Protein 3JU4 (pdb70)

Sequence (670 aa):
VPRGSAKKGDGVTDDTAALTSSALNDTTPVGQKINGNNGKTYKKVTSSLPDISRFINTRFVYERIPGQPLYYASEEEFVQGELFKITDTPYYNAWPQDKAFVYENVIYAPYMGSDRHHHGVSRLHVSWVKSGDDGQTWSTPEWLTDLHPDYPTVNYHCMSMGVCRNRLFAMIETRTLAKNALTNCALWDRPMSSRRSSLHHLTGGITKAANQRYATTIHVPDHGLFVGDFVVNFSSNSAVTGVSSGDMTTVATVIDKDNFTVLTPNQQTSDLNNAGKNWHMGTSFHKSPWRKTDLGLIPSSVTEVHSFATIDNNGFAMGYHQGDVAPREVGLFYFPDAFNSPSSNYVRRRQIIPSSSEYEPDASEPCIKYYDGVLYLITRGTRGDRLGSSLHRSRDIGQTWEESLLRFPHNVHHTTLPFAKVGDDLIIMMFGSERAENEWEAGAPDDDRYKASYPRTFYARLLNVNNWNADDDIIEWVNITTDQIYQGGIVNSGVGVGSVVVKDNNYIYYMFGGEDHFNPWTYGDNSAKDPFKKKSSDGHPSSDLYCYKMMKIGPDNRVSRDFRRYGAVPNRAVPVFFDDTNNGVRTVPAPMMEFTGDLGLGHVTIIRASTSSNIRSEVLMEGEYGFIGKSIPTDNPAGQRIIFCGGEGTSSTTGAQITLYGANNTDSSRRIVYNGDEHLFQSADVKPYNDNVTALGGPSNRFTTAYLGSSNPIVT

Secondary structure (DSSP, 8-state):
---PPP--EEEEE-HHHHHHHHHHS-TTS-EE-TT-EEE-SS---GGGEES-EEEE-SSTT--EEEEPBTSSSEEEEE----SSEEE--TT--EEETTEEEEEEEEESSSSSTT-EEEEEEESSTTSS-PPPEE-SPPPTTTTTEEEE-B-EEEETTEEEEEEEEEETTT--EEEEEEEEEEPP-EEEEES-EEE-TTS-EEEEE-TT----TT-EEEEES--STT--EEEE--EEEETTEEEEE-S---SS-EE-TT-EEEEEE-STTSPPEEEE--S-TT-SEEEEEEE-SSS-EEEEEEE-SSSSPEEEEEEETTTTT-TT--EEEEPPGGG-TTEEEEEEEEETTEEEEEEEES-TTS---EEEEESSTTSS-EEEEPTT---SS---EEEETTEEEEEEE-SSTT-SSTTPPP--SS-B--EEEEEEEETTT---TT---EEEEE-BB--SSS---SEEEEEEEETTEEEEEEEEB-S----TTTTTTT--TTSTT----EEEEEEEE-S---S--------SPP-SSS--EE-TTS-EE--S-----S----SS------BTTTTB------SS------PPPSS-GGG-EEEEESSSSSSGGGS-EEEEEPTTSSSTT-EEEE-S-----SS----SSSSSS-SSBTTB--S----SS-----

Nearest PDB structures (foldseek):
  3gvl-assembly1_A  TM=1.001E+00  e=0.000E+00  Escherichia phage K1F
  3gvj-assembly1_A  TM=1.001E+00  e=0.000E+00  Escherichia phage K1F
  3gvk-assembly1_C  TM=9.973E-01  e=0.000E+00  Escherichia phage K1F
  3gw6-assembly2_E  TM=9.963E-01  e=1.094E-12  Escherichia phage K1F
  3gw6-assembly2_D  TM=1.005E+00  e=1.606E-12  Escherichia phage K1F

B-factor: mean 13.83, std 12.02, range [2.4, 157.91]

CATH classification: 3.30.750.60 (+3 more: 2.120.10.10, 2.40.30.20, 4.10.1090.10)

Solvent-accessible surface area: 36014 Å² total; per-residue (Å²): 188,120,180,57,84,40,128,10,75,26,121,32,77,2,38,75,22,11,65,57,36,19,117,119,46,101,122,63,98,122,30,75,4,104,37,101,21,17,50,2,81,67,62,32,72,50,85,31,4,34,45,0,33,0,10,39,70,67,56,115,48,18,55,10,29,7,22,5,133,120,55,24,118,35,97,60,39,97,11,7,121,29,54,38,5,1,0,11,0,3,6,0,11,16,48,23,84,111,41,0,24,0,0,4,2,4,0,0,78,97,10,0,13,78,1,14,0,3,8,0,68,0,70,39,42,1,28,43,41,42,69,52,45,136,14,6,108,70,29,113,89,62,95,95,15,0,25,6,0,2,0,3,3,25,1,35,24,1,0,0,0,0,3,0,11,9,29,49,95,177,35,47,20,54,37,0,10,0,16,0,36,1,6,57,46,80,23,134,46,89,7,27,0,52,4,58,28,94,56,108,97,0,51,0,84,4,77,41,6,2,3,43,96,34,3,27,0,48,5,49,100,6,62,5,71,13,1,73,31,100,24,76,3,34,60,57,100,70,94,34,34,0,14,0,96,3,99,50,83,45,123,72,107,42,91,0,70,66,102,111,1,78,4,15,13,15,9,112,144,2,82,43,57,118,21,105,25,28,101,4,94,57,13,19,16,0,0,0,10,1,61,17,69,57,60,0,0,0,0,0,0,11,11,23,109,104,97,112,65,30,0,0,0,0,25,0,50,44,0,15,128,44,18,72,89,61,57,76,46,74,5,46,88,122,27,11,76,33,2,7,13,0,0,0,39,62,65,131,29,7,0,6,0,0,1,44,0,36,94,11,80,114,110,2,0,0,0,0,56,4,191,44,31,2,112,90,43,86,27,30,55,3,35,88,23,2,4,30,0,0,1,1,3,4,44,37,56,79,28,0,0,0,0,0,0,2,22,0,56,52,2,9,1,22,58,13,105,84,50,50,132,105,52,6,113,0,13,0,0,24,1,104,7,49,10,108,112,21,87,2,105,130,29,70,11,9,14,24,20,77,9,39,0,19,10,14,19,64,54,7,0,0,0,1,0,1,6,13,52,30,103,27,35,0,1,0,0,0,0,1,11,33,93,116,31,4,102,16,145,56,133,6,82,67,24,35,1,130,122,86,72,2,6,10,0,5,0,30,1,12,25,2,49,30,22,103,44,141,190,140,82,106,101,102,239,122,81,64,119,104,40,212,65,76,25,48,107,128,56,150,134,48,92,167,52,60,95,35,134,74,156,133,133,54,158,107,77,126,68,176,74,76,88,178,63,72,37,67,123,95,139,113,59,60,104,142,104,158,70,172,166,40,162,118,40,88,81,112,31,133,142,91,55,44,16,13,104,41,61,83,46,75,28,174,24,113,56,51,128,52,19,66,18,77,12,78,49,16,68,68,13,113,55,68,183,120,80,59,123,62,23,155,131,101,142,147,162,116,76,107,100,158,76,216,84,132,146,110,100,87,157,32,28,136,108,112,203,141,144,79,71,205,106,92,81,133,91,162,135,180

InterPro domains:
  IPR001724 Glycosyl hydrolase 58 [PR00849] (314-338)
  IPR001724 Glycosyl hydrolase 58 [PR00849] (379-407)
  IPR001724 Glycosyl hydrolase 58 [PR00849] (498-521)
  IPR001724 Glycosyl hydrolase 58 [PR00849] (568-594)
  IPR001724 Glycosyl hydrolase 58 [PR00849] (646-672)
  IPR001724 Glycosyl hydrolase 58 [PR00849] (702-726)
  IPR001724 Glycosyl hydrolase 58 [PR00849] (803-829)
  IPR001724 Glycosyl hydrolase 58 [PR00849] (835-862)
  IPR005604 Bacteriophage T7 tail fibre protein-like, N-terminal domain [PF03906] (10-113)
  IPR023366 ATP synthase subunit alpha, N-terminal domain-like superfamily [G3DSA:2.40.30.20] (424-510)
  IPR024427 Endosialidase, beta-barrel domain [PF12195] (424-506)
  IPR024428 Endosialidase, beta-propeller domain [PF12217] (313-754)
  IPR024429 Endosialidase, N-terminal extension domain [PF12218] (246-312)
  IPR024430 Endosialidase, C-terminal domain [PF12219] (757-910)
  IPR030392 Intramolecular chaperone auto-processing domain [PF13884] (916-971)
  IPR030392 Intramolecular chaperone auto-processing domain [PS51688] (911-1064)
  IPR036278 Sialidase superfamily [SSF50939] (245-760)
  IPR040775 Tail spike TSP1/Gp66, N-terminal domain [PF18668] (156-211)
  IPR044914 Endosialidase, C-terminal domain superfamily [G3DSA:4.10.1090.10] (757-910)

Foldseek 3Di:
DDDDAFDLAQPPARAVNVVVCCVVDDQQAAAEPPLGEGEHADDDPLASYALYKYWYCPPPPDTAIAHRHNVFFWDKFFADAALFQWFFLFAAWDDDPQKTKRWTWGALDPAPHRIFGWIWIDNQQPPYIDDIDGPDDADPPPPQKGWDWAEWDDALQKIWTFIFIAGRVPRFTWWTKIKMFGAKDKDKDAWAWKDAAPFFKIKGFAASRLDAFFFWKAWFQQQDPQRHGIFTFHADPDRGMTMTGGPDGHHHMDIRHGGIIMMIGHRVNGDMDMGTQGRPPQFGHWGEWEHDHNAWTKIWTWHDPDPPIWTFIWTDRGCSVCVNDTDTATDDPVQGPQWTHWYWYDDPQKIKIWIAGAALADFGIKIWIDNPRRNDIDIDTAPFHAHPWYWAWDDDPQKTKTKTKDQFDQPGGRPTDQDAQAKGKTFIWIWIDGVVVPYNHPIHTYGDGIAMAQRLDRGGSFHNWYWDDDDQKIKTKGKGFDNDHQQCVHDPVVSPSPPDSRGGIGIMMMIGGRDDDPDDDPDDDDDDDPQDPFHWDLDPVRDTDGPDDDDDDDDDDDDDDDQAQDDDVSPDGDDDDDDPDDDDAWDQDPPCSQQTKDWDFPADDPDCVGGWIWIAHDCSHPVGRDIDGGDPDDDDPDDDDDDPDPPDDDDADPVGDDPDDDDPDDDDDD

Structure (mmCIF, N/CA/C/O backbone):
data_3JU4
#
_entry.id   3JU4
#
_cell.length_a   119.040
_cell.length_b   119.040
_cell.length_c   175.690
_cell.angle_alpha   90.00
_cell.angle_beta   90.00
_cell.angle_gamma   120.00
#
_symmetry.space_group_name_H-M   'H 3'
#
loop_
_entity.id
_entity.type
_entity.pdbx_description
1 polymer Endo-N-acetylneuraminidase
2 non-polymer 'N-acetyl-beta-neuraminic acid'
3 non-polymer 'CHLORIDE ION'
4 non-polymer 'SODIUM ION'
5 water water
#
loop_
_atom_site.group_PDB
_atom_site.id
_atom_site.type_symbol
_atom_site.label_atom_id
_atom_site.label_alt_id
_atom_site.label_comp_id
_atom_site.label_asym_id
_atom_site.label_entity_id
_atom_site.label_seq_id
_atom_site.pdbx_PDB_ins_code
_atom_site.Cartn_x
_atom_site.Cartn_y
_atom_site.Cartn_z
_atom_site.occupancy
_atom_site.B_iso_or_equiv
_atom_site.auth_seq_id
_atom_site.auth_comp_id
_atom_site.auth_asym_id
_atom_site.auth_atom_id
_atom_site.pdbx_PDB_model_num
ATOM 1 N N . VAL A 1 1 ? 52.790 58.097 51.220 1.00 32.04 241 VAL A N 1
ATOM 2 C CA . VAL A 1 1 ? 51.540 57.932 50.404 1.00 24.16 241 VAL A CA 1
ATOM 3 C C . VAL A 1 1 ? 51.553 56.577 49.725 1.00 20.82 241 VAL A C 1
ATOM 4 O O . VAL A 1 1 ? 52.457 56.356 48.929 1.00 24.62 241 VAL A O 1
ATOM 8 N N . PRO A 1 2 ? 50.600 55.703 49.999 1.00 17.64 242 PRO A N 1
ATOM 9 C CA . PRO A 1 2 ? 50.633 54.357 49.405 1.00 18.78 242 PRO A CA 1
ATOM 10 C C . PRO A 1 2 ? 50.394 54.436 47.892 1.00 18.98 242 PRO A C 1
ATOM 11 O O . PRO A 1 2 ? 49.636 55.305 47.478 1.00 16.69 242 PRO A O 1
ATOM 15 N N . ARG A 1 3 ? 50.979 53.510 47.113 1.00 22.11 243 ARG A N 1
ATOM 16 C CA . ARG A 1 3 ? 50.631 53.471 45.697 1.00 28.41 243 ARG A CA 1
ATOM 17 C C . ARG A 1 3 ? 49.829 52.238 45.377 1.00 21.47 243 ARG A C 1
ATOM 18 O O . ARG A 1 3 ? 50.014 51.256 46.107 1.00 22.93 243 ARG A O 1
ATOM 26 N N . GLY A 1 4 ? 48.955 52.247 44.381 1.00 22.53 244 GLY A N 1
ATOM 27 C CA . GLY A 1 4 ? 48.226 51.002 44.098 1.00 23.73 244 GLY A CA 1
ATOM 28 C C . GLY A 1 4 ? 48.921 50.240 42.974 1.00 21.08 244 GLY A C 1
ATOM 29 O O . GLY A 1 4 ? 49.467 50.742 42.045 1.00 26.54 244 GLY A O 1
ATOM 30 N N . SER A 1 5 ? 48.814 48.929 43.062 1.00 20.56 245 SER A N 1
ATOM 31 C CA . SER A 1 5 ? 49.280 48.162 41.957 1.00 18.60 245 SER A CA 1
ATOM 32 C C . SER A 1 5 ? 48.199 47.947 40.961 1.00 14.68 245 SER A C 1
ATOM 33 O O . SER A 1 5 ? 47.025 48.251 41.194 1.00 14.61 245 SER A O 1
ATOM 36 N N . ALA A 1 6 ? 48.554 47.402 39.802 1.00 12.43 246 ALA A N 1
ATOM 37 C CA . ALA A 1 6 ? 47.561 47.124 38.772 1.00 11.17 246 ALA A CA 1
ATOM 38 C C . ALA A 1 6 ? 46.682 45.998 39.255 1.00 11.27 246 ALA A C 1
ATOM 39 O O . ALA A 1 6 ? 47.171 44.980 39.751 1.00 16.69 246 ALA A O 1
ATOM 41 N N A LYS A 1 7 ? 45.369 46.146 39.095 0.57 9.97 247 LYS A N 1
ATOM 42 N N B LYS A 1 7 ? 45.369 46.197 39.100 0.43 9.75 247 LYS A N 1
ATOM 43 C CA A LYS A 1 7 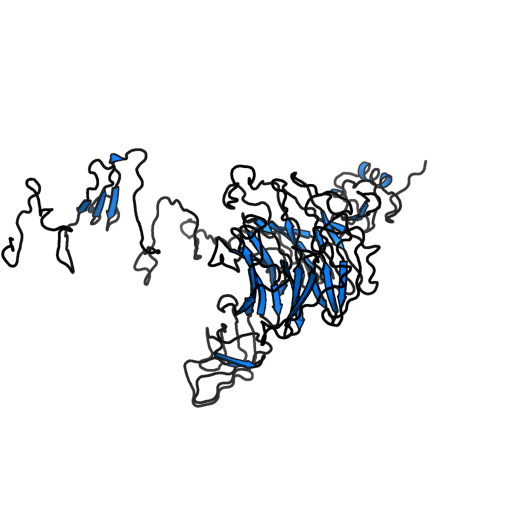? 44.443 45.141 39.562 0.57 10.68 247 LYS A CA 1
ATOM 44 C CA B LYS A 1 7 ? 44.383 45.237 39.560 0.43 9.87 247 LYS A CA 1
ATOM 45 C C A LYS A 1 7 ? 44.066 44.110 38.497 0.57 10.73 247 LYS A C 1
ATOM 46 C C B LYS A 1 7 ? 44.052 44.172 38.514 0.43 8.66 247 LYS A C 1
ATOM 47 O O A LYS A 1 7 ? 43.790 42.950 38.838 0.57 13.99 247 LYS A O 1
ATOM 48 O O B LYS A 1 7 ? 43.779 42.997 38.803 0.43 10.32 247 LYS A O 1
ATOM 59 N N . GLY A 1 8 ? 43.994 44.508 37.232 1.00 8.12 248 GLY A N 1
ATOM 60 C CA . GLY A 1 8 ? 43.634 43.572 36.187 1.00 7.56 248 GLY A CA 1
ATOM 61 C C . GLY A 1 8 ? 42.272 42.973 36.382 1.00 7.54 248 GLY A C 1
ATOM 62 O O . GLY A 1 8 ? 42.096 41.759 36.181 1.00 8.62 248 GLY A O 1
ATOM 63 N N . ASP A 1 9 ? 41.300 43.802 36.724 1.00 7.93 249 ASP A N 1
ATOM 64 C CA . ASP A 1 9 ? 39.934 43.343 36.982 1.00 9.68 249 ASP A CA 1
ATOM 65 C C . ASP A 1 9 ? 38.967 43.899 35.954 1.00 9.34 249 ASP A C 1
ATOM 66 O O . ASP A 1 9 ? 37.729 43.715 36.079 1.00 12.86 249 ASP A O 1
ATOM 71 N N . GLY A 1 10 ? 39.436 44.618 34.939 1.00 8.74 250 GLY A N 1
ATOM 72 C CA . GLY A 1 10 ? 38.596 45.175 33.904 1.00 10.14 250 GLY A CA 1
ATOM 73 C C . GLY A 1 10 ? 37.787 46.359 34.340 1.00 8.59 250 GLY A C 1
ATOM 74 O O . GLY A 1 10 ? 37.010 46.862 33.467 1.00 11.70 250 GLY A O 1
ATOM 75 N N . VAL A 1 11 ? 37.969 46.883 35.530 1.00 9.17 251 VAL A N 1
ATOM 76 C CA . VAL A 1 11 ? 37.122 47.949 36.044 1.00 10.07 251 VAL A CA 1
ATOM 77 C C . VAL A 1 11 ? 37.960 49.046 36.663 1.00 9.41 251 VAL A C 1
ATOM 78 O O . VAL A 1 11 ? 37.798 50.235 36.364 1.00 10.96 251 VAL A O 1
ATOM 82 N N . THR A 1 12 ? 38.849 48.708 37.607 1.00 7.72 252 THR A N 1
ATOM 83 C CA . THR A 1 12 ? 39.776 49.666 38.154 1.00 7.64 252 THR A CA 1
ATOM 84 C C . THR A 1 12 ? 40.564 50.291 37.000 1.00 7.20 252 THR A C 1
ATOM 85 O O . THR A 1 12 ? 41.031 49.573 36.104 1.00 7.49 252 THR A O 1
ATOM 89 N N . ASP A 1 13 ? 40.756 51.588 37.068 1.00 7.20 253 ASP A N 1
ATOM 90 C CA . ASP A 1 13 ? 41.589 52.276 36.084 1.00 6.81 253 ASP A CA 1
ATOM 91 C C . ASP A 1 13 ? 43.047 51.985 36.403 1.00 6.66 253 ASP A C 1
ATOM 92 O O . ASP A 1 13 ? 43.623 52.600 37.317 1.00 8.16 253 ASP A O 1
ATOM 97 N N . ASP A 1 14 ? 43.653 51.069 35.629 1.00 6.08 254 ASP A N 1
ATOM 98 C CA . ASP A 1 14 ? 45.028 50.642 35.849 1.00 6.46 254 ASP A CA 1
ATOM 99 C C . ASP A 1 14 ? 46.037 51.518 35.099 1.00 6.26 254 ASP A C 1
ATOM 100 O O . ASP A 1 14 ? 47.238 51.185 35.091 1.00 7.46 254 ASP A O 1
ATOM 105 N N . THR A 1 15 ? 45.627 52.626 34.526 1.00 6.75 255 THR A N 1
ATOM 106 C CA . THR A 1 15 ? 46.540 53.438 33.718 1.00 6.86 255 THR A CA 1
ATOM 107 C C . THR A 1 15 ? 47.759 53.850 34.516 1.00 6.95 255 THR A C 1
ATOM 108 O O . THR A 1 15 ? 48.880 53.741 34.003 1.00 7.84 255 THR A O 1
ATOM 112 N N . ALA A 1 16 ? 47.566 54.398 35.720 1.00 7.36 256 ALA A N 1
ATOM 113 C CA . ALA A 1 16 ? 48.705 54.931 36.462 1.00 8.09 256 ALA A CA 1
ATOM 114 C C . ALA A 1 16 ? 49.657 53.812 36.827 1.00 8.09 256 ALA A C 1
ATOM 115 O O . ALA A 1 16 ? 50.902 53.998 36.737 1.00 9.68 256 ALA A O 1
ATOM 117 N N . ALA A 1 17 ? 49.155 52.684 37.280 1.00 8.32 257 ALA A N 1
ATOM 118 C CA . ALA A 1 17 ? 50.051 51.599 37.691 1.00 8.17 257 ALA A CA 1
ATOM 119 C C . ALA A 1 17 ? 50.805 51.038 36.513 1.00 8.05 257 ALA A C 1
ATOM 120 O O . ALA A 1 17 ? 51.983 50.667 36.641 1.00 9.86 257 ALA A O 1
ATOM 122 N N . LEU A 1 18 ? 50.169 50.918 35.354 1.00 7.44 258 LEU A N 1
ATOM 123 C CA . LEU A 1 18 ? 50.888 50.429 34.163 1.00 8.17 258 LEU A CA 1
ATOM 124 C C . LEU A 1 18 ? 51.911 51.425 33.706 1.00 8.40 258 LEU A C 1
ATOM 125 O O . LEU A 1 18 ? 53.003 51.029 33.258 1.00 9.64 258 LEU A O 1
ATOM 130 N N . THR A 1 19 ? 51.614 52.730 33.710 1.00 8.37 259 THR A N 1
ATOM 131 C CA . THR A 1 19 ? 52.600 53.720 33.350 1.00 9.85 259 THR A CA 1
ATOM 132 C C . THR A 1 19 ? 53.811 53.629 34.266 1.00 9.22 259 THR A C 1
ATOM 133 O O . THR A 1 19 ? 54.953 53.677 33.813 1.00 10.65 259 THR A O 1
ATOM 137 N N A SER A 1 20 ? 53.596 53.500 35.570 0.50 9.58 260 SER A N 1
ATOM 138 N N B SER A 1 20 ? 53.542 53.497 35.569 0.50 11.24 260 SER A N 1
ATOM 139 C CA A SER A 1 20 ? 54.738 53.404 36.473 0.50 11.08 260 SER A CA 1
ATOM 140 C CA B SER A 1 20 ? 54.616 53.346 36.540 0.50 11.81 260 SER A CA 1
ATOM 141 C C A SER A 1 20 ? 55.499 52.124 36.235 0.50 10.38 260 SER A C 1
ATOM 142 C C B SER A 1 20 ? 55.483 52.144 36.207 0.50 11.73 260 SER A C 1
ATOM 143 O O A SER A 1 20 ? 56.748 52.080 36.294 0.50 14.82 260 SER A O 1
ATOM 144 O O B SER A 1 20 ? 56.723 52.270 36.196 0.50 10.85 260 SER A O 1
ATOM 149 N N . ALA A 1 21 ? 54.836 50.987 35.973 1.00 11.05 261 ALA A N 1
ATOM 150 C CA . ALA A 1 21 ? 55.588 49.772 35.667 1.00 11.21 261 ALA A CA 1
ATOM 151 C C . ALA A 1 21 ? 56.422 49.959 34.399 1.00 9.95 261 ALA A C 1
ATOM 152 O O . ALA A 1 21 ? 57.593 49.563 34.352 1.00 11.99 261 ALA A O 1
ATOM 154 N N . LEU A 1 22 ? 55.847 50.532 33.349 1.00 9.43 262 LEU A N 1
ATOM 155 C CA . LEU A 1 22 ? 56.619 50.779 32.131 1.00 9.47 262 LEU A CA 1
ATOM 156 C C . LEU A 1 22 ? 57.808 51.660 32.405 1.00 9.40 262 LEU A C 1
ATOM 157 O O . LEU A 1 22 ? 58.896 51.436 31.886 1.00 11.75 262 LEU A O 1
ATOM 162 N N . ASN A 1 23 ? 57.624 52.721 33.153 1.00 10.54 263 ASN A N 1
ATOM 163 C CA . ASN A 1 23 ? 58.736 53.653 33.425 1.00 12.33 263 ASN A CA 1
ATOM 164 C C . ASN A 1 23 ? 59.830 52.999 34.218 1.00 13.35 263 ASN A C 1
ATOM 165 O O . ASN A 1 23 ? 61.002 53.384 34.108 1.00 17.78 263 ASN A O 1
ATOM 170 N N . ASP A 1 24 ? 59.472 52.035 35.071 1.00 12.77 264 ASP A N 1
ATOM 171 C CA . ASP A 1 24 ? 60.442 51.465 36.002 1.00 15.95 264 ASP A CA 1
ATOM 172 C C . ASP A 1 24 ? 61.048 50.169 35.485 1.00 14.43 264 ASP A C 1
ATOM 173 O O . ASP A 1 24 ? 61.839 49.567 36.220 1.00 21.41 264 ASP A O 1
ATOM 178 N N . THR A 1 25 ? 60.676 49.702 34.306 1.00 11.34 265 THR A N 1
ATOM 179 C CA A THR A 1 25 ? 61.166 48.402 33.863 0.24 11.04 265 THR A CA 1
ATOM 180 C CA B THR A 1 25 ? 61.075 48.392 33.783 0.76 10.60 265 THR A CA 1
ATOM 181 C C . THR A 1 25 ? 61.944 48.574 32.539 1.00 9.90 265 THR A C 1
ATOM 182 O O . THR A 1 25 ? 61.587 49.418 31.727 1.00 10.23 265 THR A O 1
ATOM 189 N N . PRO A 1 26 ? 63.006 47.839 32.297 1.00 11.10 266 PRO A N 1
ATOM 190 C CA . PRO A 1 26 ? 63.751 47.963 31.042 1.00 11.89 266 PRO A CA 1
ATOM 191 C C . PRO A 1 26 ? 62.863 47.710 29.854 1.00 10.12 266 PRO A C 1
ATOM 192 O O . PRO A 1 26 ? 62.000 46.843 29.882 1.00 9.43 266 PRO A O 1
ATOM 196 N N . VAL A 1 27 ? 63.140 48.418 28.715 1.00 11.96 267 VAL A N 1
ATOM 197 C CA . VAL A 1 27 ? 62.258 48.310 27.538 1.00 12.77 267 VAL A CA 1
ATOM 198 C C . VAL A 1 27 ? 62.221 46.913 26.941 1.00 11.30 267 VAL A C 1
ATOM 199 O O . VAL A 1 27 ? 61.232 46.597 26.272 1.00 13.40 267 VAL A O 1
ATOM 203 N N . GLY A 1 28 ? 63.287 46.101 27.173 1.00 10.73 268 GLY A N 1
ATOM 204 C CA . GLY A 1 28 ? 63.307 44.782 26.561 1.00 10.89 268 GLY A CA 1
ATOM 205 C C . GLY A 1 28 ? 62.598 43.720 27.421 1.00 9.47 268 GLY A C 1
ATOM 206 O O . GLY A 1 28 ? 62.394 42.609 26.927 1.00 10.57 268 GLY A O 1
ATOM 207 N N . GLN A 1 29 ? 62.201 44.035 28.632 1.00 8.13 269 GLN A N 1
ATOM 208 C CA . GLN A 1 29 ? 61.470 43.086 29.471 1.00 8.44 269 GLN A CA 1
ATOM 209 C C . GLN A 1 29 ? 60.050 42.869 28.880 1.00 8.22 269 GLN A C 1
ATOM 210 O O . GLN A 1 29 ? 59.390 43.831 28.511 1.00 10.22 269 GLN A O 1
ATOM 216 N N . LYS A 1 30 ? 59.643 41.617 28.803 1.00 8.14 270 LYS A N 1
ATOM 217 C CA . LYS A 1 30 ? 58.268 41.270 28.418 1.00 9.09 270 LYS A CA 1
ATOM 218 C C . LYS A 1 30 ? 57.431 41.290 29.680 1.00 9.08 270 LYS A C 1
ATOM 219 O O . LYS A 1 30 ? 57.611 40.442 30.567 1.00 10.45 270 LYS A O 1
ATOM 225 N N . ILE A 1 31 ? 56.521 42.259 29.822 1.00 7.78 271 ILE A N 1
ATOM 226 C CA . ILE A 1 31 ? 55.717 42.376 31.036 1.00 7.71 271 ILE A CA 1
ATOM 227 C C . ILE A 1 31 ? 54.519 41.454 30.912 1.00 6.22 271 ILE A C 1
ATOM 228 O O . ILE A 1 31 ? 53.684 41.586 30.003 1.00 6.61 271 ILE A O 1
ATOM 233 N N . ASN A 1 32 ? 54.435 40.453 31.795 1.00 6.96 272 ASN A N 1
ATOM 234 C CA . ASN A 1 32 ? 53.398 39.417 31.702 1.00 6.80 272 ASN A CA 1
ATOM 235 C C . ASN A 1 32 ? 52.167 39.897 32.451 1.00 6.80 272 ASN A C 1
ATOM 236 O O . ASN A 1 32 ? 52.222 40.132 33.673 1.00 8.89 272 ASN A O 1
ATOM 241 N N . GLY A 1 33 ? 51.057 40.004 31.737 1.00 6.43 273 GLY A N 1
ATOM 242 C CA . GLY A 1 33 ? 49.798 40.400 32.355 1.00 6.82 273 GLY A CA 1
ATOM 243 C C . GLY A 1 33 ? 49.025 39.273 32.979 1.00 6.16 273 GLY A C 1
ATOM 244 O O . GLY A 1 33 ? 47.913 39.531 33.498 1.00 7.04 273 GLY A O 1
ATOM 245 N N . ASN A 1 34 ? 49.536 38.074 32.963 1.00 6.57 274 ASN A N 1
ATOM 246 C CA A ASN A 1 34 ? 48.923 36.944 33.652 0.75 7.45 274 ASN A CA 1
ATOM 247 C CA B ASN A 1 34 ? 48.928 36.941 33.649 0.25 7.93 274 ASN A CA 1
ATOM 248 C C . ASN A 1 34 ? 47.523 36.634 33.149 1.00 6.78 274 ASN A C 1
ATOM 249 O O . ASN A 1 34 ? 46.681 36.089 33.880 1.00 8.15 274 ASN A O 1
ATOM 258 N N . GLY A 1 35 ? 47.280 36.941 31.871 1.00 6.79 275 GLY A N 1
ATOM 259 C CA . GLY A 1 35 ? 46.002 36.633 31.257 1.00 7.26 275 GLY A CA 1
ATOM 260 C C . GLY A 1 35 ? 44.849 37.531 31.675 1.00 6.62 275 GLY A C 1
ATOM 261 O O . GLY A 1 35 ? 43.703 37.229 31.276 1.00 7.83 275 GLY A O 1
ATOM 262 N N . LYS A 1 36 ? 45.128 38.566 32.426 1.00 5.96 276 LYS A N 1
ATOM 263 C CA . LYS A 1 36 ? 44.104 39.453 32.939 1.00 5.92 276 LYS A CA 1
ATOM 264 C C . LYS A 1 36 ? 43.808 40.576 31.937 1.00 5.86 276 LYS A C 1
ATOM 265 O O . LYS A 1 36 ? 44.547 40.814 30.997 1.00 6.26 276 LYS A O 1
ATOM 271 N N . THR A 1 37 ? 42.667 41.242 32.202 1.00 5.58 277 THR A N 1
ATOM 272 C CA . THR A 1 37 ? 42.219 42.418 31.450 1.00 5.89 277 THR A CA 1
ATOM 273 C C . THR A 1 37 ? 42.371 43.668 32.303 1.00 5.40 277 THR A C 1
ATOM 274 O O . THR A 1 37 ? 41.913 43.705 33.461 1.00 6.73 277 THR A O 1
ATOM 278 N N . TYR A 1 38 ? 43.020 44.668 31.730 1.00 5.63 278 TYR A N 1
ATOM 279 C CA . TYR A 1 38 ? 43.375 45.902 32.407 1.00 5.30 278 TYR A CA 1
ATOM 280 C C . TYR A 1 38 ? 42.651 47.081 31.760 1.00 5.16 278 TYR A C 1
ATOM 281 O O . TYR A 1 38 ? 42.844 47.320 30.564 1.00 5.71 278 TYR A O 1
ATOM 290 N N A LYS A 1 39 ? 41.867 47.766 32.557 0.66 6.00 279 LYS A N 1
ATOM 291 N N B LYS A 1 39 ? 41.824 47.805 32.488 0.34 5.75 279 LYS A N 1
ATOM 292 C CA A LYS A 1 39 ? 41.187 48.972 32.042 0.66 5.61 279 LYS A CA 1
ATOM 293 C CA B LYS A 1 39 ? 41.215 49.050 32.041 0.34 5.52 279 LYS A CA 1
ATOM 294 C C A LYS A 1 39 ? 42.145 50.121 32.000 0.66 5.43 279 LYS A C 1
ATOM 295 C C B LYS A 1 39 ? 42.236 50.175 32.019 0.34 6.94 279 LYS A C 1
ATOM 296 O O A LYS A 1 39 ? 42.883 50.399 32.967 0.66 5.92 279 LYS A O 1
ATOM 297 O O B LYS A 1 39 ? 42.964 50.394 32.977 0.34 10.99 279 LYS A O 1
ATOM 308 N N . VAL A 1 40 ? 42.187 50.847 30.867 1.00 6.18 280 VAL A N 1
ATOM 309 C CA . VAL A 1 40 ? 43.082 51.970 30.655 1.00 6.45 280 VAL A CA 1
ATOM 310 C C . VAL A 1 40 ? 42.278 53.116 30.027 1.00 6.46 280 VAL A C 1
ATOM 311 O O . VAL A 1 40 ? 41.270 52.918 29.356 1.00 8.22 280 VAL A O 1
ATOM 315 N N . THR A 1 41 ? 42.810 54.335 30.155 1.00 6.63 281 THR A N 1
ATOM 316 C CA . THR A 1 41 ? 42.218 55.496 29.514 1.00 7.54 281 THR A CA 1
ATOM 317 C C . THR A 1 41 ? 42.717 55.796 28.118 1.00 8.65 281 THR A C 1
ATOM 318 O O . THR A 1 41 ? 42.106 56.588 27.389 1.00 10.54 281 THR A O 1
ATOM 322 N N . SER A 1 42 ? 43.854 55.205 27.770 1.00 10.10 282 SER A N 1
ATOM 323 C CA A SER A 1 42 ? 44.568 55.309 26.511 0.36 10.40 282 SER A CA 1
ATOM 324 C CA B SER A 1 42 ? 44.328 55.152 26.390 0.64 10.37 282 SER A CA 1
ATOM 325 C C . SER A 1 42 ? 45.282 53.970 26.348 1.00 9.16 282 SER A C 1
ATOM 326 O O . SER A 1 42 ? 45.759 53.463 27.350 1.00 9.44 282 SER A O 1
ATOM 331 N N . LEU A 1 43 ? 45.489 53.452 25.144 1.00 8.79 283 LEU A N 1
ATOM 332 C CA . LEU A 1 43 ? 46.332 52.237 25.056 1.00 8.30 283 LEU A CA 1
ATOM 333 C C . LEU A 1 43 ? 47.776 52.571 25.338 1.00 7.60 283 LEU A C 1
ATOM 334 O O . LEU A 1 43 ? 48.296 53.555 24.806 1.00 8.15 283 LEU A O 1
ATOM 339 N N . PRO A 1 44 ? 48.416 51.784 26.197 1.00 7.66 284 PRO A N 1
ATOM 340 C CA . PRO A 1 44 ? 49.837 52.002 26.502 1.00 8.50 284 PRO A CA 1
ATOM 341 C C . PRO A 1 44 ? 50.687 51.366 25.381 1.00 7.36 284 PRO A C 1
ATOM 342 O O . PRO A 1 44 ? 50.174 51.011 24.331 1.00 7.70 284 PRO A O 1
ATOM 346 N N . ASP A 1 45 ? 51.968 51.208 25.657 1.00 7.08 285 ASP A N 1
ATOM 347 C CA . ASP A 1 45 ? 52.902 50.602 24.691 1.00 6.18 285 ASP A CA 1
ATOM 348 C C . ASP A 1 45 ? 52.706 49.093 24.685 1.00 5.74 285 ASP A C 1
ATOM 349 O O . ASP A 1 45 ? 53.357 48.320 25.420 1.00 6.38 285 ASP A O 1
ATOM 354 N N . ILE A 1 46 ? 51.768 48.630 23.854 1.00 6.19 286 ILE A N 1
ATOM 355 C CA . ILE A 1 46 ? 51.290 47.239 23.880 1.00 6.25 286 ILE A CA 1
ATOM 356 C C . ILE A 1 46 ? 52.421 46.267 23.600 1.00 6.21 286 ILE A C 1
ATOM 357 O O . ILE A 1 46 ? 52.424 45.141 24.122 1.00 6.12 286 ILE A O 1
ATOM 362 N N . SER A 1 47 ? 53.390 46.694 22.783 1.00 7.06 287 SER A N 1
ATOM 363 C CA . SER A 1 47 ? 54.514 45.881 22.389 1.00 7.82 287 SER A CA 1
ATOM 364 C C . SER A 1 47 ? 55.362 45.355 23.550 1.00 6.94 287 SER A C 1
ATOM 365 O O . SER A 1 47 ? 56.114 44.392 23.376 1.00 8.41 287 SER A O 1
ATOM 368 N N . ARG A 1 48 ? 55.310 46.032 24.698 1.00 5.78 288 ARG A N 1
ATOM 369 C CA . ARG A 1 48 ? 56.103 45.633 25.865 1.00 6.01 288 ARG A CA 1
ATOM 370 C C . ARG A 1 48 ? 55.433 44.612 26.743 1.00 5.99 288 ARG A C 1
ATOM 371 O O . ARG A 1 48 ? 56.055 44.179 27.716 1.00 7.90 288 ARG A O 1
ATOM 379 N N . PHE A 1 49 ? 54.221 44.198 26.401 1.00 5.49 289 PHE A N 1
ATOM 380 C CA . PHE A 1 49 ? 53.465 43.235 27.192 1.00 5.44 289 PHE A CA 1
ATOM 381 C C . PHE A 1 49 ? 53.342 41.919 26.444 1.00 5.40 289 PHE A C 1
ATOM 382 O O . PHE A 1 49 ? 53.274 41.872 25.223 1.00 6.35 289 PHE A O 1
ATOM 390 N N . ILE A 1 50 ? 53.244 40.839 27.230 1.00 5.72 290 ILE A N 1
ATOM 391 C CA . ILE A 1 50 ? 52.798 39.546 26.746 1.00 5.55 290 ILE A CA 1
ATOM 392 C C . ILE A 1 50 ? 51.624 39.096 27.599 1.00 5.70 290 ILE A C 1
ATOM 393 O O . ILE A 1 50 ? 51.490 39.492 28.781 1.00 5.74 290 ILE A O 1
ATOM 398 N N . ASN A 1 51 ? 50.752 38.258 27.042 1.00 5.51 291 ASN A N 1
ATOM 399 C CA . ASN A 1 51 ? 49.722 37.624 27.837 1.00 5.60 291 ASN A CA 1
ATOM 400 C C . ASN A 1 51 ? 48.879 38.666 28.616 1.00 5.44 291 ASN A C 1
ATOM 401 O O . ASN A 1 51 ? 48.532 38.473 29.770 1.00 5.96 291 ASN A O 1
ATOM 406 N N . THR A 1 52 ? 48.514 39.751 27.918 1.00 5.17 292 THR A N 1
ATOM 407 C CA . THR A 1 52 ? 47.770 40.868 28.502 1.00 5.15 292 THR A CA 1
ATOM 408 C C . THR A 1 52 ? 46.647 41.249 27.574 1.00 5.00 292 THR A C 1
ATOM 409 O O . THR A 1 52 ? 46.832 41.318 26.348 1.00 5.71 292 THR A O 1
ATOM 413 N N . ARG A 1 53 ? 45.478 41.607 28.148 1.00 4.91 293 ARG A N 1
ATOM 414 C CA . ARG A 1 53 ? 44.408 42.217 27.387 1.00 4.96 293 ARG A CA 1
ATOM 415 C C . ARG A 1 53 ? 44.080 43.565 28.015 1.00 4.98 293 ARG A C 1
ATOM 416 O O . ARG A 1 53 ? 44.069 43.679 29.253 1.00 5.94 293 ARG A O 1
ATOM 424 N N . PHE A 1 54 ? 43.806 44.565 27.196 1.00 5.10 294 PHE A N 1
ATOM 425 C CA . PHE A 1 54 ? 43.379 45.873 27.637 1.00 5.24 294 PHE A CA 1
ATOM 426 C C . PHE A 1 54 ? 41.928 46.086 27.302 1.00 5.15 294 PHE A C 1
ATOM 427 O O . PHE A 1 54 ? 41.483 45.645 26.236 1.00 6.17 294 PHE A O 1
ATOM 435 N N . VAL A 1 55 ? 41.198 46.792 28.161 1.00 5.26 295 VAL A N 1
ATOM 436 C CA . VAL A 1 55 ? 39.851 47.296 27.804 1.00 5.37 295 VAL A CA 1
ATOM 437 C C . VAL A 1 55 ? 39.923 48.813 27.838 1.00 5.50 295 VAL A C 1
ATOM 438 O O . VAL A 1 55 ? 40.441 49.406 28.794 1.00 6.24 295 VAL A O 1
ATOM 442 N N . TYR A 1 56 ? 39.404 49.414 26.774 1.00 5.89 296 TYR A N 1
ATOM 443 C CA . TYR A 1 56 ? 39.538 50.815 26.533 1.00 7.44 296 TYR A CA 1
ATOM 444 C C . TYR A 1 56 ? 38.309 51.314 25.796 1.00 6.51 296 TYR A C 1
ATOM 445 O O . TYR A 1 56 ? 37.838 50.661 24.860 1.00 7.16 296 TYR A O 1
ATOM 454 N N . GLU A 1 57 ? 37.791 52.481 26.231 1.00 7.26 297 GLU A N 1
ATOM 455 C CA . GLU A 1 57 ? 36.656 53.131 25.559 1.00 7.78 297 GLU A CA 1
ATOM 456 C C . GLU A 1 57 ? 37.153 54.309 24.758 1.00 7.91 297 GLU A C 1
ATOM 457 O O . GLU A 1 57 ? 37.151 55.461 25.200 1.00 9.98 297 GLU A O 1
ATOM 463 N N . ARG A 1 58 ? 37.593 54.062 23.524 1.00 7.81 298 ARG A N 1
ATOM 464 C CA . ARG A 1 58 ? 37.972 55.119 22.625 1.00 7.53 298 ARG A CA 1
ATOM 465 C C . ARG A 1 58 ? 36.808 56.124 22.484 1.00 7.92 298 ARG A C 1
ATOM 466 O O . ARG A 1 58 ? 37.011 57.342 22.502 1.00 9.26 298 ARG A O 1
ATOM 474 N N . ILE A 1 59 ? 35.627 55.568 22.325 1.00 8.01 299 ILE A N 1
ATOM 475 C CA . ILE A 1 59 ? 34.349 56.296 22.391 1.00 8.56 299 ILE A CA 1
ATOM 476 C C . ILE A 1 59 ? 33.705 55.954 23.716 1.00 8.72 299 ILE A C 1
ATOM 477 O O . ILE A 1 59 ? 33.475 54.778 24.005 1.00 8.31 299 ILE A O 1
ATOM 482 N N . PRO A 1 60 ? 33.462 56.930 24.574 1.00 10.50 300 PRO A N 1
ATOM 483 C CA . PRO A 1 60 ? 32.826 56.620 25.878 1.00 10.92 300 PRO A CA 1
ATOM 484 C C . PRO A 1 60 ? 31.563 55.814 25.719 1.00 10.48 300 PRO A C 1
ATOM 485 O O . PRO A 1 60 ? 30.732 56.130 24.866 1.00 12.01 300 PRO A O 1
ATOM 489 N N . GLY A 1 61 ? 31.438 54.766 26.525 1.00 9.98 301 GLY A N 1
ATOM 490 C CA . GLY A 1 61 ? 30.300 53.936 26.456 1.00 10.64 301 GLY A CA 1
ATOM 491 C C . GLY A 1 61 ? 30.444 52.719 25.550 1.00 8.95 301 GLY A C 1
ATOM 492 O O . GLY A 1 61 ? 29.540 51.882 25.494 1.00 9.77 301 GLY A O 1
ATOM 493 N N . GLN A 1 62 ? 31.572 52.602 24.855 1.00 7.36 302 GLN A N 1
ATOM 494 C CA . GLN A 1 62 ? 31.790 51.545 23.862 1.00 6.95 302 GLN A CA 1
ATOM 495 C C . GLN A 1 62 ? 33.108 50.855 24.148 1.00 6.80 302 GLN A C 1
ATOM 496 O O . GLN A 1 62 ? 34.124 51.009 23.428 1.00 6.87 302 GLN A O 1
ATOM 502 N N . PRO A 1 63 ? 33.194 50.040 25.206 1.00 7.50 303 PRO A N 1
ATOM 503 C CA . PRO A 1 63 ? 34.457 49.315 25.506 1.00 7.40 303 PRO A CA 1
ATOM 504 C C . PRO A 1 63 ? 34.756 48.327 24.399 1.00 6.10 303 PRO A C 1
ATOM 505 O O . PRO A 1 63 ? 33.888 47.576 23.955 1.00 7.16 303 PRO A O 1
ATOM 509 N N . LEU A 1 64 ? 36.023 48.302 24.030 1.00 5.75 304 LEU A N 1
ATOM 510 C CA . LEU A 1 64 ? 36.560 47.293 23.131 1.00 5.33 304 LEU A CA 1
ATOM 511 C C . LEU A 1 64 ? 37.860 46.778 23.800 1.00 5.07 304 LEU A C 1
ATOM 512 O O . LEU A 1 64 ? 38.411 47.409 24.692 1.00 5.58 304 LEU A O 1
ATOM 517 N N . TYR A 1 65 ? 38.300 45.605 23.336 1.00 5.19 305 TYR A N 1
ATOM 518 C CA . TYR A 1 65 ? 39.382 44.907 23.999 1.00 4.81 305 TYR A CA 1
ATOM 519 C C . TYR A 1 65 ? 40.549 44.768 23.029 1.00 4.69 305 TYR A C 1
ATOM 520 O O . TYR A 1 65 ? 40.331 44.715 21.790 1.00 5.54 305 TYR A O 1
ATOM 529 N N . TYR A 1 66 ? 41.769 44.741 23.563 1.00 4.92 306 TYR A N 1
ATOM 530 C CA . TYR A 1 66 ? 42.986 44.839 22.748 1.00 4.83 306 TYR A CA 1
ATOM 531 C C . TYR A 1 66 ? 43.985 43.829 23.269 1.00 4.76 306 TYR A C 1
ATOM 532 O O . TYR A 1 66 ? 44.370 43.875 24.452 1.00 5.71 306 TYR A O 1
ATOM 541 N N . ALA A 1 67 ? 44.451 42.918 22.396 1.00 5.14 307 ALA A N 1
ATOM 542 C CA . ALA A 1 67 ? 45.355 41.835 22.804 1.00 5.34 307 ALA A CA 1
ATOM 543 C C . ALA A 1 67 ? 46.797 42.187 22.589 1.00 5.49 307 ALA A C 1
ATOM 544 O O . ALA A 1 67 ? 47.216 42.615 21.483 1.00 6.81 307 ALA A O 1
ATOM 546 N N . SER A 1 68 ? 47.631 41.992 23.627 1.00 5.19 308 SER A N 1
ATOM 547 C CA . SER A 1 68 ? 49.058 41.967 23.440 1.00 4.98 308 SER A CA 1
ATOM 548 C C . SER A 1 68 ? 49.433 40.668 22.728 1.00 5.14 308 SER A C 1
ATOM 549 O O . SER A 1 68 ? 48.647 39.734 22.614 1.00 5.89 308 SER A O 1
ATOM 552 N N . GLU A 1 69 ? 50.699 40.582 22.317 1.00 5.68 309 GLU A N 1
ATOM 553 C CA . GLU A 1 69 ? 51.236 39.314 21.851 1.00 6.42 309 GLU A CA 1
ATOM 554 C C . GLU A 1 69 ? 51.056 38.255 22.951 1.00 5.88 309 GLU A C 1
ATOM 555 O O . GLU A 1 69 ? 51.128 38.535 24.149 1.00 5.94 309 GLU A O 1
ATOM 561 N N A GLU A 1 70 ? 50.770 37.051 22.471 0.56 7.53 310 GLU A N 1
ATOM 562 N N B GLU A 1 70 ? 50.834 37.000 22.564 0.44 7.48 310 GLU A N 1
ATOM 563 C CA A GLU A 1 70 ? 50.580 35.808 23.159 0.56 7.08 310 GLU A CA 1
ATOM 564 C CA B GLU A 1 70 ? 50.840 35.892 23.496 0.44 7.11 310 GLU A CA 1
ATOM 565 C C A GLU A 1 70 ? 49.344 35.702 24.042 0.56 6.03 310 GLU A C 1
ATOM 566 C C B GLU A 1 70 ? 49.632 35.962 24.450 0.44 6.46 310 GLU A C 1
ATOM 567 O O A GLU A 1 70 ? 49.095 34.678 24.640 0.56 7.06 310 GLU A O 1
ATOM 568 O O B GLU A 1 70 ? 49.677 35.427 25.565 0.44 12.32 310 GLU A O 1
ATOM 579 N N . PHE A 1 71 ? 48.535 36.718 24.143 1.00 7.17 311 PHE A N 1
ATOM 580 C CA . PHE A 1 71 ? 47.288 36.623 24.886 1.00 6.47 311 PHE A CA 1
ATOM 581 C C . PHE A 1 71 ? 46.380 35.533 24.301 1.00 7.06 311 PHE A C 1
ATOM 582 O O . PHE A 1 71 ? 45.743 34.769 25.051 1.00 8.20 311 PHE A O 1
ATOM 590 N N . VAL A 1 72 ? 46.244 35.508 22.985 1.00 7.91 312 VAL A N 1
ATOM 591 C CA . VAL A 1 72 ? 45.707 34.428 22.188 1.00 10.80 312 VAL A CA 1
ATOM 592 C C . VAL A 1 72 ? 46.844 33.676 21.567 1.00 6.50 312 VAL A C 1
ATOM 593 O O . VAL A 1 72 ? 47.843 34.291 21.199 1.00 9.24 312 VAL A O 1
ATOM 597 N N . GLN A 1 73 ? 46.734 32.354 21.387 1.00 6.23 313 GLN A N 1
ATOM 598 C CA . GLN A 1 73 ? 47.640 31.607 20.550 1.00 5.56 313 GLN A CA 1
ATOM 599 C C . GLN A 1 73 ? 47.193 31.785 19.102 1.00 5.55 313 GLN A C 1
ATOM 600 O O . GLN A 1 73 ? 46.266 31.110 18.649 1.00 8.66 313 GLN A O 1
ATOM 606 N N . GLY A 1 74 ? 47.801 32.693 18.385 1.00 5.77 314 GLY A N 1
ATOM 607 C CA . GLY A 1 74 ? 47.382 32.986 17.027 1.00 5.97 314 GLY A CA 1
ATOM 608 C C . GLY A 1 74 ? 48.449 33.772 16.326 1.00 5.42 314 GLY A C 1
ATOM 609 O O . GLY A 1 74 ? 49.377 34.311 16.945 1.00 8.21 314 GLY A O 1
ATOM 610 N N . GLU A 1 75 ? 48.308 33.873 15.008 1.00 4.59 315 GLU A N 1
ATOM 611 C CA . GLU A 1 75 ? 49.302 34.528 14.166 1.00 5.46 315 GLU A CA 1
ATOM 612 C C . GLU A 1 75 ? 48.649 34.973 12.864 1.00 4.21 315 GLU A C 1
ATOM 613 O O . GLU A 1 75 ? 47.805 34.248 12.323 1.00 4.91 315 GLU A O 1
ATOM 619 N N . LEU A 1 76 ? 49.094 36.121 12.328 1.00 4.18 316 LEU A N 1
ATOM 620 C CA . LEU A 1 76 ? 48.661 36.586 11.015 1.00 3.75 316 LEU A CA 1
ATOM 621 C C . LEU A 1 76 ? 49.660 36.126 9.937 1.00 3.57 316 LEU A C 1
ATOM 622 O O . LEU A 1 76 ? 50.873 36.226 10.156 1.00 3.96 316 LEU A O 1
ATOM 627 N N . PHE A 1 77 ? 49.112 35.723 8.806 1.00 3.37 317 PHE A N 1
ATOM 628 C CA . PHE A 1 77 ? 49.877 35.391 7.606 1.00 3.23 317 PHE A CA 1
ATOM 629 C C . PHE A 1 77 ? 49.422 36.284 6.470 1.00 3.31 317 PHE A C 1
ATOM 630 O O . PHE A 1 77 ? 48.230 36.579 6.337 1.00 4.10 317 PHE A O 1
ATOM 638 N N . LYS A 1 78 ? 50.349 36.676 5.584 1.00 3.24 318 LYS A N 1
ATOM 639 C CA . LYS A 1 78 ? 50.000 37.224 4.280 1.00 3.32 318 LYS A CA 1
ATOM 640 C C . LYS A 1 78 ? 49.947 36.065 3.284 1.00 2.92 318 LYS A C 1
ATOM 641 O O . LYS A 1 78 ? 50.883 35.263 3.258 1.00 3.88 318 LYS A O 1
ATOM 647 N N . ILE A 1 79 ? 48.859 35.968 2.506 1.00 2.93 319 ILE A N 1
ATOM 648 C CA . ILE A 1 79 ? 48.626 34.772 1.694 1.00 3.16 319 ILE A CA 1
ATOM 649 C C . ILE A 1 79 ? 48.491 35.030 0.190 1.00 3.04 319 ILE A C 1
ATOM 650 O O . ILE A 1 79 ? 48.617 34.045 -0.574 1.00 3.55 319 ILE A O 1
ATOM 655 N N . THR A 1 80 ? 48.264 36.263 -0.242 1.00 3.06 320 THR A N 1
ATOM 656 C CA . THR A 1 80 ? 48.464 36.621 -1.653 1.00 3.15 320 THR A CA 1
ATOM 657 C C . THR A 1 80 ? 49.396 37.827 -1.731 1.00 3.19 320 THR A C 1
ATOM 658 O O . THR A 1 80 ? 49.499 38.621 -0.798 1.00 3.42 320 THR A O 1
ATOM 662 N N . ASP A 1 81 ? 50.024 37.964 -2.894 1.00 3.13 321 ASP A N 1
ATOM 663 C CA . ASP A 1 81 ? 50.880 39.132 -3.160 1.00 3.57 321 ASP A CA 1
ATOM 664 C C . ASP A 1 81 ? 50.931 39.324 -4.681 1.00 3.00 321 ASP A C 1
ATOM 665 O O . ASP A 1 81 ? 51.929 39.008 -5.329 1.00 3.67 321 ASP A O 1
ATOM 670 N N . THR A 1 82 ? 49.808 39.783 -5.248 1.00 3.52 322 THR A N 1
ATOM 671 C CA . THR A 1 82 ? 49.666 39.925 -6.678 1.00 3.77 322 THR A CA 1
ATOM 672 C C . THR A 1 82 ? 49.199 41.334 -7.021 1.00 3.57 322 THR A C 1
ATOM 673 O O . THR A 1 82 ? 48.588 42.000 -6.169 1.00 3.91 322 THR A O 1
ATOM 677 N N . PRO A 1 83 ? 49.435 41.808 -8.242 1.00 3.90 323 PRO A N 1
ATOM 678 C CA . PRO A 1 83 ? 49.096 43.206 -8.576 1.00 4.54 323 PRO A CA 1
ATOM 679 C C . PRO A 1 83 ? 47.605 43.505 -8.730 1.00 3.58 323 PRO A C 1
ATOM 680 O O . PRO A 1 83 ? 47.214 44.670 -8.793 1.00 3.82 323 PRO A O 1
ATOM 684 N N . TYR A 1 84 ? 46.771 42.455 -8.877 1.00 3.51 324 TYR A N 1
ATOM 685 C CA . TYR A 1 84 ? 45.343 42.681 -8.900 1.00 3.76 324 TYR A CA 1
ATOM 686 C C . TYR A 1 84 ? 44.861 43.244 -7.566 1.00 3.70 324 TYR A C 1
ATOM 687 O O . TYR A 1 84 ? 45.509 43.167 -6.522 1.00 3.93 324 TYR A O 1
ATOM 696 N N . TYR A 1 85 ? 43.649 43.827 -7.621 1.00 3.81 325 TYR A N 1
ATOM 697 C CA . TYR A 1 85 ? 42.854 44.179 -6.452 1.00 3.71 325 TYR A CA 1
ATOM 698 C C . TYR A 1 85 ? 42.309 42.868 -5.907 1.00 3.43 325 TYR A C 1
ATOM 699 O O . TYR A 1 85 ? 41.331 42.334 -6.464 1.00 4.27 325 TYR A O 1
ATOM 708 N N . ASN A 1 86 ? 42.968 42.314 -4.888 1.00 3.39 326 ASN A N 1
ATOM 709 C CA . ASN A 1 86 ? 42.611 41.002 -4.371 1.00 3.61 326 ASN A CA 1
ATOM 710 C C . ASN A 1 86 ? 41.864 41.198 -3.054 1.00 3.68 326 ASN A C 1
ATOM 711 O O . ASN A 1 86 ? 42.456 41.633 -2.070 1.00 3.97 326 ASN A O 1
ATOM 716 N N . ALA A 1 87 ? 40.577 40.874 -3.099 1.00 3.65 327 ALA A N 1
ATOM 717 C CA . ALA A 1 87 ? 39.712 41.151 -1.957 1.00 3.61 327 ALA A CA 1
ATOM 718 C C . ALA A 1 87 ? 38.541 40.185 -2.005 1.00 3.80 327 ALA A C 1
ATOM 719 O O . ALA A 1 87 ? 38.440 39.307 -2.880 1.00 4.06 327 ALA A O 1
ATOM 721 N N . TRP A 1 88 ? 37.633 40.375 -1.048 1.00 3.81 328 TRP A N 1
ATOM 722 C CA . TRP A 1 88 ? 36.383 39.644 -1.013 1.00 4.10 328 TRP A CA 1
ATOM 723 C C . TRP A 1 88 ? 36.543 38.121 -0.979 1.00 3.97 328 TRP A C 1
ATOM 724 O O . TRP A 1 88 ? 35.890 37.399 -1.752 1.00 5.09 328 TRP A O 1
ATOM 735 N N . PRO A 1 89 ? 37.233 37.560 0.044 1.00 3.98 329 PRO A N 1
ATOM 736 C CA . PRO A 1 89 ? 37.013 36.128 0.333 1.00 3.92 329 PRO A CA 1
ATOM 737 C C . PRO A 1 89 ? 35.555 35.862 0.696 1.00 4.05 329 PRO A C 1
ATOM 738 O O . PRO A 1 89 ? 35.076 34.727 0.525 1.00 5.03 329 PRO A O 1
ATOM 742 N N . GLN A 1 90 ? 34.843 36.871 1.175 1.00 3.97 330 GLN A N 1
ATOM 743 C CA . GLN A 1 90 ? 33.449 36.725 1.577 1.00 4.12 330 GLN A CA 1
ATOM 744 C C . GLN A 1 90 ? 32.648 35.973 0.506 1.00 4.17 330 GLN A C 1
ATOM 745 O O . GLN A 1 90 ? 32.672 36.362 -0.680 1.00 4.57 330 GLN A O 1
ATOM 751 N N . ASP A 1 91 ? 31.821 35.015 0.896 1.00 4.31 331 ASP A N 1
ATOM 752 C CA . ASP A 1 91 ? 32.009 34.116 2.052 1.00 4.44 331 ASP A CA 1
ATOM 753 C C . ASP A 1 91 ? 32.124 32.719 1.452 1.00 4.27 331 ASP A C 1
ATOM 754 O O . ASP A 1 91 ? 31.130 31.992 1.350 1.00 5.00 331 ASP A O 1
ATOM 759 N N . LYS A 1 92 ? 33.331 32.395 0.985 1.00 4.15 332 LYS A N 1
ATOM 760 C CA . LYS A 1 92 ? 33.577 31.291 0.058 1.00 4.44 332 LYS A CA 1
ATOM 761 C C . LYS A 1 92 ? 34.539 30.224 0.580 1.00 4.81 332 LYS A C 1
ATOM 762 O O . LYS A 1 92 ? 34.699 29.203 -0.088 1.00 5.30 332 LYS A O 1
ATOM 768 N N . ALA A 1 93 ? 35.230 30.486 1.696 1.00 4.53 333 ALA A N 1
ATOM 769 C CA . ALA A 1 93 ? 36.313 29.545 2.082 1.00 4.52 333 ALA A CA 1
ATOM 770 C C . ALA A 1 93 ? 35.753 28.226 2.535 1.00 4.36 333 ALA A C 1
ATOM 771 O O . ALA A 1 93 ? 34.617 28.111 3.046 1.00 4.69 333 ALA A O 1
ATOM 773 N N . PHE A 1 94 ? 36.550 27.173 2.387 1.00 4.23 334 PHE A N 1
ATOM 774 C CA . PHE A 1 94 ? 36.162 25.833 2.813 1.00 4.34 334 PHE A CA 1
ATOM 775 C C . PHE A 1 94 ? 37.416 24.998 2.955 1.00 4.04 334 PHE A C 1
ATOM 776 O O . PHE A 1 94 ? 38.503 25.363 2.475 1.00 4.54 334 PHE A O 1
ATOM 784 N N . VAL A 1 95 ? 37.269 23.864 3.646 1.00 4.39 335 VAL A N 1
ATOM 785 C CA . VAL A 1 95 ? 38.320 22.854 3.778 1.00 4.93 335 VAL A CA 1
ATOM 786 C C . VAL A 1 95 ? 37.824 21.598 3.124 1.00 5.31 335 VAL A C 1
ATOM 787 O O . VAL A 1 95 ? 36.688 21.172 3.379 1.00 7.47 335 VAL A O 1
ATOM 791 N N . TYR A 1 96 ? 38.651 20.971 2.294 1.00 5.15 336 TYR A N 1
ATOM 792 C CA . TYR A 1 96 ? 38.250 19.719 1.643 1.00 6.05 336 TYR A CA 1
ATOM 793 C C . TYR A 1 96 ? 39.449 18.827 1.597 1.00 6.23 336 TYR A C 1
ATOM 794 O O . TYR A 1 96 ? 40.500 19.211 1.044 1.00 6.32 336 TYR A O 1
ATOM 803 N N . GLU A 1 97 ? 39.313 17.626 2.190 1.00 7.41 337 GLU A N 1
ATOM 804 C CA . GLU A 1 97 ? 40.323 16.590 2.186 1.00 7.45 337 GLU A CA 1
ATOM 805 C C . GLU A 1 97 ? 41.704 17.185 2.439 1.00 6.68 337 GLU A C 1
ATOM 806 O O . GLU A 1 97 ? 42.655 17.050 1.644 1.00 8.37 337 GLU A O 1
ATOM 812 N N . ASN A 1 98 ? 41.847 17.830 3.549 1.00 5.73 338 ASN A N 1
ATOM 813 C CA . ASN A 1 98 ? 43.069 18.320 4.201 1.00 5.70 338 ASN A CA 1
ATOM 814 C C . ASN A 1 98 ? 43.635 19.619 3.636 1.00 5.07 338 ASN A C 1
ATOM 815 O O . ASN A 1 98 ? 44.630 20.098 4.161 1.00 7.18 338 ASN A O 1
ATOM 820 N N . VAL A 1 99 ? 43.008 20.184 2.601 1.00 4.43 339 VAL A N 1
ATOM 821 C CA . VAL A 1 99 ? 43.461 21.419 1.968 1.00 4.26 339 VAL A CA 1
ATOM 822 C C . VAL A 1 99 ? 42.522 22.554 2.341 1.00 3.72 339 VAL A C 1
ATOM 823 O O . VAL A 1 99 ? 41.313 22.400 2.336 1.00 4.68 339 VAL A O 1
ATOM 827 N N . ILE A 1 100 ? 43.123 23.693 2.716 1.00 3.87 340 ILE A N 1
ATOM 828 C CA . ILE A 1 100 ? 42.359 24.903 3.033 1.00 3.99 340 ILE A CA 1
ATOM 829 C C . ILE A 1 100 ? 42.268 25.767 1.766 1.00 3.95 340 ILE A C 1
ATOM 830 O O . ILE A 1 100 ? 43.317 26.089 1.163 1.00 4.86 340 ILE A O 1
ATOM 835 N N . TYR A 1 101 ? 41.052 26.107 1.359 1.00 3.88 341 TYR A N 1
ATOM 836 C CA . TYR A 1 101 ? 40.807 26.898 0.156 1.00 4.23 341 TYR A CA 1
ATOM 837 C C . TYR A 1 101 ? 40.345 28.302 0.583 1.00 4.20 341 TYR A C 1
ATOM 838 O O . TYR A 1 101 ? 39.389 28.457 1.328 1.00 4.68 341 TYR A O 1
ATOM 847 N N . ALA A 1 102 ? 41.021 29.308 -0.003 1.00 3.95 342 ALA A N 1
ATOM 848 C CA . ALA A 1 102 ? 40.714 30.734 0.177 1.00 3.98 342 ALA A CA 1
ATOM 849 C C . ALA A 1 102 ? 40.325 31.332 -1.161 1.00 3.83 342 ALA A C 1
ATOM 850 O O . ALA A 1 102 ? 41.146 31.946 -1.860 1.00 4.32 342 ALA A O 1
ATOM 852 N N . PRO A 1 103 ? 39.070 31.170 -1.601 1.00 3.97 343 PRO A N 1
ATOM 853 C CA . PRO A 1 103 ? 38.609 31.801 -2.843 1.00 4.05 343 PRO A CA 1
ATOM 854 C C . PRO A 1 103 ? 38.367 33.287 -2.624 1.00 4.00 343 PRO A C 1
ATOM 855 O O . PRO A 1 103 ? 38.085 33.738 -1.509 1.00 4.67 343 PRO A O 1
ATOM 859 N N . TYR A 1 104 ? 38.472 34.059 -3.696 1.00 3.69 344 TYR A N 1
ATOM 860 C CA . TYR A 1 104 ? 38.385 35.506 -3.636 1.00 3.74 344 TYR A CA 1
ATOM 861 C C . TYR A 1 104 ? 38.092 36.010 -5.046 1.00 3.59 344 TYR A C 1
ATOM 862 O O . TYR A 1 104 ? 37.880 35.226 -5.979 1.00 4.29 344 TYR A O 1
ATOM 871 N N . MET A 1 105 ? 38.051 37.343 -5.206 1.00 3.77 345 MET A N 1
ATOM 872 C CA . MET A 1 105 ? 37.978 37.934 -6.540 1.00 4.07 345 MET A CA 1
ATOM 873 C C . MET A 1 105 ? 39.178 38.837 -6.702 1.00 4.17 345 MET A C 1
ATOM 874 O O . MET A 1 105 ? 39.492 39.667 -5.848 1.00 4.27 345 MET A O 1
ATOM 879 N N . GLY A 1 106 ? 39.880 38.659 -7.849 1.00 4.32 346 GLY A N 1
ATOM 880 C CA . GLY A 1 106 ? 40.991 39.538 -8.220 1.00 4.39 346 GLY A CA 1
ATOM 881 C C . GLY A 1 106 ? 40.539 40.379 -9.393 1.00 4.06 346 GLY A C 1
ATOM 882 O O . GLY A 1 106 ? 40.239 39.838 -10.483 1.00 4.84 346 GLY A O 1
ATOM 883 N N . SER A 1 107 ? 40.428 41.677 -9.173 1.00 4.71 347 SER A N 1
ATOM 884 C CA . SER A 1 107 ? 39.880 42.601 -10.175 1.00 5.00 347 SER A CA 1
ATOM 885 C C . SER A 1 107 ? 40.819 43.782 -10.299 1.00 4.72 347 SER A C 1
ATOM 886 O O . SER A 1 107 ? 41.977 43.731 -9.896 1.00 4.76 347 SER A O 1
ATOM 889 N N . ASP A 1 108 ? 40.320 44.915 -10.847 1.00 5.22 348 ASP A N 1
ATOM 890 C CA . ASP A 1 108 ? 41.072 46.175 -10.779 1.00 5.52 348 ASP A CA 1
ATOM 891 C C . ASP A 1 108 ? 40.379 47.225 -9.928 1.00 5.65 348 ASP A C 1
ATOM 892 O O . ASP A 1 108 ? 40.875 48.358 -9.866 1.00 7.09 348 ASP A O 1
ATOM 897 N N . ARG A 1 109 ? 39.252 46.930 -9.283 1.00 6.13 349 ARG A N 1
ATOM 898 C CA . ARG A 1 109 ? 38.442 47.895 -8.571 1.00 6.81 349 ARG A CA 1
ATOM 899 C C . ARG A 1 109 ? 37.309 47.180 -7.859 1.00 7.46 349 ARG A C 1
ATOM 900 O O . ARG A 1 109 ? 37.051 45.992 -8.016 1.00 8.27 349 ARG A O 1
ATOM 908 N N . HIS A 1 110 ? 36.542 47.966 -7.070 1.00 8.24 350 HIS A N 1
ATOM 909 C CA A HIS A 1 110 ? 35.289 47.425 -6.504 0.22 8.90 350 HIS A CA 1
ATOM 910 C CA B HIS A 1 110 ? 35.262 47.517 -6.528 0.43 8.98 350 HIS A CA 1
ATOM 911 C CA C HIS A 1 110 ? 35.261 47.579 -6.528 0.35 8.69 350 HIS A CA 1
ATOM 912 C C . HIS A 1 110 ? 34.269 47.452 -7.670 1.00 8.13 350 HIS A C 1
ATOM 913 O O . HIS A 1 110 ? 33.574 48.427 -7.955 1.00 10.71 350 HIS A O 1
ATOM 932 N N . GLY A 1 111 ? 34.236 46.335 -8.339 1.00 10.14 351 GLY A N 1
ATOM 933 C CA . GLY A 1 111 ? 33.544 46.134 -9.586 1.00 9.82 351 GLY A CA 1
ATOM 934 C C . GLY A 1 111 ? 34.101 44.924 -10.262 1.00 8.64 351 GLY A C 1
ATOM 935 O O . GLY A 1 111 ? 35.038 44.287 -9.800 1.00 14.49 351 GLY A O 1
ATOM 936 N N . VAL A 1 112 ? 33.512 44.590 -11.407 1.00 7.38 352 VAL A N 1
ATOM 937 C CA . VAL A 1 112 ? 33.834 43.356 -12.109 1.00 6.53 352 VAL A CA 1
ATOM 938 C C . VAL A 1 112 ? 34.796 43.579 -13.295 1.00 6.40 352 VAL A C 1
ATOM 939 O O . VAL A 1 112 ? 35.166 42.610 -13.980 1.00 6.46 352 VAL A O 1
ATOM 943 N N . SER A 1 113 ? 35.325 44.775 -13.501 1.00 6.49 353 SER A N 1
ATOM 944 C CA . SER A 1 113 ? 36.380 44.985 -14.491 1.00 5.99 353 SER A CA 1
ATOM 945 C C . SER A 1 113 ? 37.621 44.165 -14.139 1.00 5.70 353 SER A C 1
ATOM 946 O O . SER A 1 113 ? 38.066 44.097 -12.984 1.00 5.89 353 SER A O 1
ATOM 949 N N . ARG A 1 114 ? 38.176 43.505 -15.174 1.00 5.71 354 ARG A N 1
ATOM 950 C CA . ARG A 1 114 ? 39.370 42.687 -15.086 1.00 5.61 354 ARG A CA 1
ATOM 951 C C . ARG A 1 114 ? 39.240 41.544 -14.099 1.00 5.77 354 ARG A C 1
ATOM 952 O O . ARG A 1 114 ? 40.243 40.954 -13.693 1.00 9.44 354 ARG A O 1
ATOM 960 N N . LEU A 1 115 ? 38.012 41.148 -13.722 1.00 5.08 355 LEU A N 1
ATOM 961 C CA . LEU A 1 115 ? 37.831 40.241 -12.607 1.00 4.76 355 LEU A CA 1
ATOM 962 C C . LEU A 1 115 ? 37.916 38.774 -13.046 1.00 4.46 355 LEU A C 1
ATOM 963 O O . LEU A 1 115 ? 37.266 38.355 -13.980 1.00 5.37 355 LEU A O 1
ATOM 968 N N . HIS A 1 116 ? 38.655 38.001 -12.212 1.00 4.45 356 HIS A N 1
ATOM 969 C CA . HIS A 1 116 ? 38.585 36.560 -12.206 1.00 4.49 356 HIS A CA 1
ATOM 970 C C . HIS A 1 116 ? 38.223 36.076 -10.806 1.00 4.14 356 HIS A C 1
ATOM 971 O O . HIS A 1 116 ? 38.876 36.485 -9.839 1.00 4.42 356 HIS A O 1
ATOM 978 N N . VAL A 1 117 ? 37.231 35.218 -10.693 1.00 4.34 357 VAL A N 1
ATOM 979 C CA . VAL A 1 117 ? 37.019 34.483 -9.444 1.00 4.06 357 VAL A CA 1
ATOM 980 C C . VAL A 1 117 ? 38.243 33.576 -9.306 1.00 3.79 357 VAL A C 1
ATOM 981 O O . VAL A 1 117 ? 38.604 32.906 -10.289 1.00 5.03 357 VAL A O 1
ATOM 985 N N . SER A 1 118 ? 38.914 33.614 -8.176 1.00 3.72 358 SER A N 1
ATOM 986 C CA . SER A 1 118 ? 40.226 32.995 -8.000 1.00 3.75 358 SER A CA 1
ATOM 987 C C . SER A 1 118 ? 40.260 32.221 -6.680 1.00 3.80 358 SER A C 1
ATOM 988 O O . SER A 1 118 ? 39.410 32.442 -5.822 1.00 4.14 358 SER A O 1
ATOM 991 N N . TRP A 1 119 ? 41.306 31.413 -6.501 1.00 3.69 359 TRP A N 1
ATOM 992 C CA . TRP A 1 119 ? 41.610 30.960 -5.155 1.00 3.71 359 TRP A CA 1
ATOM 993 C C . TRP A 1 119 ? 43.115 30.814 -5.016 1.00 3.70 359 TRP A C 1
ATOM 994 O O . TRP A 1 119 ? 43.868 30.646 -5.969 1.00 3.99 359 TRP A O 1
ATOM 1005 N N . VAL A 1 120 ? 43.541 30.848 -3.728 1.00 3.39 360 VAL A N 1
ATOM 1006 C CA . VAL A 1 120 ? 44.787 30.258 -3.284 1.00 3.47 360 VAL A CA 1
ATOM 1007 C C . VAL A 1 120 ? 44.435 29.189 -2.249 1.00 3.65 360 VAL A C 1
ATOM 1008 O O . VAL A 1 120 ? 43.353 29.214 -1.649 1.00 4.27 360 VAL A O 1
ATOM 1012 N N . LYS A 1 121 ? 45.332 28.269 -2.012 1.00 3.78 361 LYS A N 1
ATOM 1013 C CA . LYS A 1 121 ? 45.139 27.086 -1.205 1.00 4.08 361 LYS A CA 1
ATOM 1014 C C . LYS A 1 121 ? 46.350 26.900 -0.317 1.00 3.52 361 LYS A C 1
ATOM 1015 O O . LYS A 1 121 ? 47.473 27.239 -0.697 1.00 4.27 361 LYS A O 1
ATOM 1021 N N . SER A 1 122 ? 46.137 26.251 0.832 1.00 3.60 362 SER A N 1
ATOM 1022 C CA . SER A 1 122 ? 47.254 25.849 1.695 1.00 3.29 362 SER A CA 1
ATOM 1023 C C . SER A 1 122 ? 47.267 24.357 1.897 1.00 3.63 362 SER A C 1
ATOM 1024 O O . SER A 1 122 ? 46.252 23.771 2.323 1.00 4.35 362 SER A O 1
ATOM 1027 N N . GLY A 1 123 ? 48.423 23.762 1.674 1.00 3.91 363 GLY A N 1
ATOM 1028 C CA . GLY A 1 123 ? 48.666 22.355 1.898 1.00 4.79 363 GLY A CA 1
ATOM 1029 C C . GLY A 1 123 ? 49.393 22.066 3.179 1.00 4.07 363 GLY A C 1
ATOM 1030 O O . GLY A 1 123 ? 49.780 20.900 3.411 1.00 4.73 363 GLY A O 1
ATOM 1031 N N . ASP A 1 124 ? 49.591 23.034 4.042 1.00 3.76 364 ASP A N 1
ATOM 1032 C CA . ASP A 1 124 ? 50.385 22.831 5.254 1.00 3.59 364 ASP A CA 1
ATOM 1033 C C . ASP A 1 124 ? 49.761 23.559 6.429 1.00 3.76 364 ASP A C 1
ATOM 1034 O O . ASP A 1 124 ? 50.437 24.080 7.323 1.00 4.38 364 ASP A O 1
ATOM 1039 N N . ASP A 1 125 ? 48.419 23.544 6.507 1.00 3.94 365 ASP A N 1
ATOM 1040 C CA . ASP A 1 125 ? 47.714 24.090 7.645 1.00 4.25 365 ASP A CA 1
ATOM 1041 C C . ASP A 1 125 ? 47.999 25.581 7.777 1.00 4.41 365 ASP A C 1
ATOM 1042 O O . ASP A 1 125 ? 48.018 26.173 8.879 1.00 6.65 365 ASP A O 1
ATOM 1047 N N . GLY A 1 126 ? 48.120 26.279 6.664 1.00 4.27 366 GLY A N 1
ATOM 1048 C CA . GLY A 1 126 ? 48.185 27.722 6.619 1.00 4.46 366 GLY A CA 1
ATOM 1049 C C . GLY A 1 126 ? 49.535 28.361 6.644 1.00 4.21 366 GLY A C 1
ATOM 1050 O O . GLY A 1 126 ? 49.612 29.605 6.594 1.00 5.31 366 GLY A O 1
ATOM 1051 N N . GLN A 1 127 ? 50.632 27.589 6.702 1.00 3.85 367 GLN A N 1
ATOM 1052 C CA . GLN A 1 127 ? 51.953 28.209 6.721 1.00 4.01 367 GLN A CA 1
ATOM 1053 C C . GLN A 1 127 ? 52.341 28.830 5.373 1.00 4.14 367 GLN A C 1
ATOM 1054 O O . GLN A 1 127 ? 52.965 29.889 5.349 1.00 4.80 367 GLN A O 1
ATOM 1060 N N . THR A 1 128 ? 52.005 28.134 4.279 1.00 3.96 368 THR A N 1
ATOM 1061 C CA . THR A 1 128 ? 52.298 28.591 2.943 1.00 3.88 368 THR A CA 1
ATOM 1062 C C . THR A 1 128 ? 51.105 28.363 2.056 1.00 3.67 368 THR A C 1
ATOM 1063 O O . THR A 1 128 ? 50.251 27.507 2.303 1.00 4.10 368 THR A O 1
ATOM 1067 N N . TRP A 1 129 ? 51.044 29.142 0.971 1.00 4.17 369 TRP A N 1
ATOM 1068 C CA . TRP A 1 129 ? 49.904 29.205 0.082 1.00 4.42 369 TRP A CA 1
ATOM 1069 C C . TRP A 1 129 ? 50.356 29.051 -1.361 1.00 4.76 369 TRP A C 1
ATOM 1070 O O . TRP A 1 129 ? 51.516 29.317 -1.766 1.00 8.08 369 TRP A O 1
ATOM 1081 N N . SER A 1 130 ? 49.439 28.604 -2.199 1.00 4.18 370 SER A N 1
ATOM 1082 C CA . SER A 1 130 ? 49.697 28.306 -3.586 1.00 4.17 370 SER A CA 1
ATOM 1083 C C . SER A 1 130 ? 49.643 29.532 -4.491 1.00 3.85 370 SER A C 1
ATOM 1084 O O . SER A 1 130 ? 49.165 30.622 -4.144 1.00 4.29 370 SER A O 1
ATOM 1087 N N . THR A 1 131 ? 50.103 29.305 -5.723 1.00 3.74 371 THR A N 1
ATOM 1088 C CA . THR A 1 131 ? 50.008 30.269 -6.787 1.00 3.69 371 THR A CA 1
ATOM 1089 C C . THR A 1 131 ? 48.527 30.462 -7.120 1.00 3.67 371 THR A C 1
ATOM 1090 O O . THR A 1 131 ? 47.804 29.463 -7.280 1.00 4.87 371 THR A O 1
ATOM 1094 N N . PRO A 1 132 ? 48.042 31.675 -7.306 1.00 3.68 372 PRO A N 1
ATOM 1095 C CA . PRO A 1 132 ? 46.611 31.868 -7.630 1.00 4.03 372 PRO A CA 1
ATOM 1096 C C . PRO A 1 132 ? 46.187 31.081 -8.856 1.00 3.71 372 PRO A C 1
ATOM 1097 O O . PRO A 1 132 ? 46.891 31.032 -9.858 1.00 4.55 372 PRO A O 1
ATOM 1101 N N . GLU A 1 133 ? 44.954 30.547 -8.752 1.00 4.35 373 GLU A N 1
ATOM 1102 C CA . GLU A 1 133 ? 44.250 29.881 -9.845 1.00 4.16 373 GLU A CA 1
ATOM 1103 C C . GLU A 1 133 ? 43.027 30.683 -10.195 1.00 3.86 373 GLU A C 1
ATOM 1104 O O . GLU A 1 133 ? 42.236 31.053 -9.317 1.00 4.63 373 GLU A O 1
ATOM 1110 N N . TRP A 1 134 ? 42.826 30.929 -11.508 1.00 4.05 374 TRP A N 1
ATOM 1111 C CA . TRP A 1 134 ? 41.598 31.507 -12.020 1.00 4.17 374 TRP A CA 1
ATOM 1112 C C . TRP A 1 134 ? 40.564 30.401 -12.188 1.00 4.56 374 TRP A C 1
ATOM 1113 O O . TRP A 1 134 ? 40.807 29.445 -12.937 1.00 5.48 374 TRP A O 1
ATOM 1124 N N . LEU A 1 135 ? 39.418 30.584 -11.545 1.00 4.41 375 LEU A N 1
ATOM 1125 C CA . LEU A 1 135 ? 38.277 29.680 -11.639 1.00 4.76 375 LEU A CA 1
ATOM 1126 C C . LEU A 1 135 ? 37.308 30.066 -12.748 1.00 5.19 375 LEU A C 1
ATOM 1127 O O . LEU A 1 135 ? 36.586 29.222 -13.257 1.00 6.86 375 LEU A O 1
ATOM 1132 N N . THR A 1 136 ? 37.248 31.355 -13.075 1.00 5.80 376 THR A N 1
ATOM 1133 C CA . THR A 1 136 ? 36.446 31.889 -14.171 1.00 5.97 376 THR A CA 1
ATOM 1134 C C . THR A 1 136 ? 37.342 32.603 -15.161 1.00 6.55 376 THR A C 1
ATOM 1135 O O . THR A 1 136 ? 38.318 33.233 -14.799 1.00 6.84 376 THR A O 1
ATOM 1139 N N . ASP A 1 137 ? 36.926 32.507 -16.429 1.00 7.45 377 ASP A N 1
ATOM 1140 C CA . ASP A 1 137 ? 37.404 33.369 -17.490 1.00 7.85 377 ASP A CA 1
ATOM 1141 C C . ASP A 1 137 ? 36.624 34.672 -17.515 1.00 7.22 377 ASP A C 1
ATOM 1142 O O . ASP A 1 137 ? 35.585 34.804 -16.867 1.00 7.65 377 ASP A O 1
ATOM 1147 N N . LEU A 1 138 ? 37.099 35.651 -18.268 1.00 7.51 378 LEU A N 1
ATOM 1148 C CA . LEU A 1 138 ? 36.237 36.834 -18.551 1.00 7.56 378 LEU A CA 1
ATOM 1149 C C . LEU A 1 138 ? 34.973 36.324 -19.266 1.00 7.78 378 LEU A C 1
ATOM 1150 O O . LEU A 1 138 ? 35.047 35.446 -20.119 1.00 9.33 378 LEU A O 1
ATOM 1155 N N . HIS A 1 139 ? 33.834 36.924 -18.906 1.00 7.46 379 HIS A N 1
ATOM 1156 C CA . HIS A 1 139 ? 32.564 36.528 -19.538 1.00 7.67 379 HIS A CA 1
ATOM 1157 C C . HIS A 1 139 ? 32.624 36.710 -21.038 1.00 8.34 379 HIS A C 1
ATOM 1158 O O . HIS A 1 139 ? 33.276 37.666 -21.503 1.00 9.09 379 HIS A O 1
ATOM 1165 N N . PRO A 1 140 ? 31.921 35.872 -21.798 1.00 9.53 380 PRO A N 1
ATOM 1166 C CA . PRO A 1 140 ? 31.952 36.078 -23.280 1.00 11.62 380 PRO A CA 1
ATOM 1167 C C . PRO A 1 140 ? 31.501 37.451 -23.726 1.00 11.13 380 PRO A C 1
ATOM 1168 O O . PRO A 1 140 ? 31.909 37.875 -24.840 1.00 13.56 380 PRO A O 1
ATOM 1172 N N . ASP A 1 141 ? 30.684 38.165 -22.981 1.00 10.25 381 ASP A N 1
ATOM 1173 C CA . ASP A 1 141 ? 30.204 39.488 -23.363 1.00 11.24 381 ASP A CA 1
ATOM 1174 C C . ASP A 1 141 ? 30.971 40.597 -22.654 1.00 10.79 381 ASP A C 1
ATOM 1175 O O . ASP A 1 141 ? 30.534 41.754 -22.632 1.00 12.45 381 ASP A O 1
ATOM 1180 N N . TYR A 1 142 ? 32.114 40.334 -22.089 1.00 9.62 382 TYR A N 1
ATOM 1181 C CA . TYR A 1 142 ? 33.037 41.364 -21.587 1.00 9.23 382 TYR A CA 1
ATOM 1182 C C . TYR A 1 142 ? 33.350 42.304 -22.730 1.00 10.24 382 TYR A C 1
ATOM 1183 O O . TYR A 1 142 ? 33.557 41.789 -23.873 1.00 12.55 382 TYR A O 1
ATOM 1192 N N . PRO A 1 143 ? 33.449 43.595 -22.591 1.00 10.18 383 PRO A N 1
ATOM 1193 C CA . PRO A 1 143 ? 33.418 44.371 -21.341 1.00 10.03 383 PRO A CA 1
ATOM 1194 C C . PRO A 1 143 ? 32.059 44.926 -20.921 1.00 9.71 383 PRO A C 1
ATOM 1195 O O . PRO A 1 143 ? 32.012 45.849 -20.097 1.00 10.57 383 PRO A O 1
ATOM 1199 N N . THR A 1 144 ? 30.969 44.356 -21.420 1.00 9.91 384 THR A N 1
ATOM 1200 C CA . THR A 1 144 ? 29.659 44.837 -20.927 1.00 10.44 384 THR A CA 1
ATOM 1201 C C . THR A 1 144 ? 29.366 44.282 -19.564 1.00 8.97 384 THR A C 1
ATOM 1202 O O . THR A 1 144 ? 28.866 45.011 -18.679 1.00 9.55 384 THR A O 1
ATOM 1206 N N . VAL A 1 145 ? 29.587 42.987 -19.382 1.00 8.39 385 VAL A N 1
ATOM 1207 C CA . VAL A 1 145 ? 29.338 42.265 -18.141 1.00 7.48 385 VAL A CA 1
ATOM 1208 C C . VAL A 1 145 ? 30.527 41.356 -17.827 1.00 7.13 385 VAL A C 1
ATOM 1209 O O . VAL A 1 145 ? 31.354 41.059 -18.695 1.00 7.33 385 VAL A O 1
ATOM 1213 N N . ASN A 1 146 ? 30.582 40.904 -16.560 1.00 6.66 386 ASN A N 1
ATOM 1214 C CA . ASN A 1 146 ? 31.587 39.945 -16.146 1.00 6.07 386 ASN A CA 1
ATOM 1215 C C . ASN A 1 146 ? 31.057 39.206 -14.923 1.00 5.76 386 ASN A C 1
ATOM 1216 O O . ASN A 1 146 ? 30.041 39.583 -14.330 1.00 6.81 386 ASN A O 1
ATOM 1221 N N . TYR A 1 147 ? 31.772 38.147 -14.530 1.00 5.91 387 TYR A N 1
ATOM 1222 C CA . TYR A 1 147 ? 31.364 37.316 -13.413 1.00 5.92 387 TYR A CA 1
ATOM 1223 C C . TYR A 1 147 ? 31.674 37.928 -12.068 1.00 6.04 387 TYR A C 1
ATOM 1224 O O . TYR A 1 147 ? 32.460 38.879 -11.902 1.00 6.45 387 TYR A O 1
ATOM 1233 N N . HIS A 1 148 ? 31.071 37.303 -11.026 1.00 6.65 388 HIS A N 1
ATOM 1234 C CA . HIS A 1 148 ? 31.192 37.722 -9.640 1.00 6.03 388 HIS A CA 1
ATOM 1235 C C . HIS A 1 148 ? 30.734 36.535 -8.784 1.00 5.36 388 HIS A C 1
ATOM 1236 O O . HIS A 1 148 ? 29.799 35.841 -9.166 1.00 6.84 388 HIS A O 1
ATOM 1243 N N . CYS A 1 149 ? 31.333 36.350 -7.609 1.00 5.16 389 CYS A N 1
ATOM 1244 C CA . CYS A 1 149 ? 30.887 35.247 -6.760 1.00 4.80 389 CYS A CA 1
ATOM 1245 C C . CYS A 1 149 ? 31.228 35.551 -5.310 1.00 4.60 389 CYS A C 1
ATOM 1246 O O . CYS A 1 149 ? 32.373 35.883 -4.987 1.00 4.83 389 CYS A O 1
ATOM 1249 N N . MET A 1 150 ? 30.217 35.406 -4.427 1.00 4.65 390 MET A N 1
ATOM 1250 C CA . MET A 1 150 ? 30.382 35.498 -2.989 1.00 4.70 390 MET A CA 1
ATOM 1251 C C . MET A 1 150 ? 29.849 34.280 -2.262 1.00 4.44 390 MET A C 1
ATOM 1252 O O . MET A 1 150 ? 29.767 34.279 -1.037 1.00 4.94 390 MET A O 1
ATOM 1257 N N . SER A 1 151 ? 29.443 33.216 -2.986 1.00 5.08 391 SER A N 1
ATOM 1258 C CA . SER A 1 151 ? 28.900 32.010 -2.358 1.00 5.32 391 SER A CA 1
ATOM 1259 C C . SER A 1 151 ? 29.470 30.796 -3.068 1.00 4.79 391 SER A C 1
ATOM 1260 O O . SER A 1 151 ? 29.286 30.607 -4.270 1.00 5.47 391 SER A O 1
ATOM 1263 N N . MET A 1 152 ? 30.171 29.941 -2.296 1.00 4.89 392 MET A N 1
ATOM 1264 C CA . MET A 1 152 ? 30.828 28.751 -2.775 1.00 5.18 392 MET A CA 1
ATOM 1265 C C . MET A 1 152 ? 31.037 27.819 -1.611 1.00 4.80 392 MET A C 1
ATOM 1266 O O . MET A 1 152 ? 31.308 28.305 -0.494 1.00 5.23 392 MET A O 1
ATOM 1271 N N . GLY A 1 153 ? 30.978 26.515 -1.843 1.00 4.96 393 GLY A N 1
ATOM 1272 C CA . GLY A 1 153 ? 31.248 25.530 -0.823 1.00 5.56 393 GLY A CA 1
ATOM 1273 C C . GLY A 1 153 ? 31.142 24.135 -1.442 1.00 5.37 393 GLY A C 1
ATOM 1274 O O . GLY A 1 153 ? 31.085 24.013 -2.669 1.00 6.37 393 GLY A O 1
ATOM 1275 N N . VAL A 1 154 ? 31.120 23.117 -0.597 1.00 5.71 394 VAL A N 1
ATOM 1276 C CA . VAL A 1 154 ? 31.150 21.720 -1.062 1.00 5.79 394 VAL A CA 1
ATOM 1277 C C . VAL A 1 154 ? 29.938 20.986 -0.502 1.00 6.39 394 VAL A C 1
ATOM 1278 O O . VAL A 1 154 ? 29.598 21.087 0.670 1.00 8.09 394 VAL A O 1
ATOM 1282 N N . CYS A 1 155 ? 29.316 20.175 -1.372 1.00 6.03 395 CYS A N 1
ATOM 1283 C CA . CYS A 1 155 ? 28.210 19.273 -0.967 1.00 6.63 395 CYS A CA 1
ATOM 1284 C C . CYS A 1 155 ? 28.462 17.958 -1.708 1.00 6.53 395 CYS A C 1
ATOM 1285 O O . CYS A 1 155 ? 28.593 17.972 -2.928 1.00 6.80 395 CYS A O 1
ATOM 1288 N N . ARG A 1 156 ? 28.529 16.862 -0.958 1.00 7.21 396 ARG A N 1
ATOM 1289 C CA . ARG A 1 156 ? 28.711 15.518 -1.503 1.00 7.42 396 ARG A CA 1
ATOM 1290 C C . ARG A 1 156 ? 29.794 15.473 -2.582 1.00 6.57 396 ARG A C 1
ATOM 1291 O O . ARG A 1 156 ? 29.571 15.023 -3.701 1.00 7.10 396 ARG A O 1
ATOM 1299 N N . ASN A 1 157 ? 30.997 15.985 -2.228 1.00 6.54 397 ASN A N 1
ATOM 1300 C CA . ASN A 1 157 ? 32.159 15.845 -3.098 1.00 6.77 397 ASN A CA 1
ATOM 1301 C C . ASN A 1 157 ? 32.105 16.670 -4.370 1.00 6.55 397 ASN A C 1
ATOM 1302 O O . ASN A 1 157 ? 32.900 16.415 -5.296 1.00 8.73 397 ASN A O 1
ATOM 1307 N N . ARG A 1 158 ? 31.223 17.661 -4.453 1.00 6.16 398 ARG A N 1
ATOM 1308 C CA . ARG A 1 158 ? 31.210 18.630 -5.547 1.00 6.06 398 ARG A CA 1
ATOM 1309 C C . ARG A 1 158 ? 31.335 20.035 -4.951 1.00 5.69 398 ARG A C 1
ATOM 1310 O O . ARG A 1 158 ? 30.721 20.384 -3.939 1.00 6.37 398 ARG A O 1
ATOM 1318 N N . LEU A 1 159 ? 32.095 20.846 -5.700 1.00 5.61 399 LEU A N 1
ATOM 1319 C CA . LEU A 1 159 ? 32.096 22.294 -5.484 1.00 5.40 399 LEU A CA 1
ATOM 1320 C C . LEU A 1 159 ? 30.823 22.852 -6.110 1.00 5.23 399 LEU A C 1
ATOM 1321 O O . LEU A 1 159 ? 30.507 22.558 -7.259 1.00 5.99 399 LEU A O 1
ATOM 1326 N N . PHE A 1 160 ? 30.110 23.708 -5.361 1.00 5.14 400 PHE A N 1
ATOM 1327 C CA . PHE A 1 160 ? 28.980 24.478 -5.848 1.00 5.14 400 PHE A CA 1
ATOM 1328 C C . PHE A 1 160 ? 29.261 25.959 -5.649 1.00 5.26 400 PHE A C 1
ATOM 1329 O O . PHE A 1 160 ? 29.796 26.353 -4.604 1.00 6.01 400 PHE A O 1
ATOM 1337 N N . ALA A 1 161 ? 28.876 26.769 -6.628 1.00 5.56 401 ALA A N 1
ATOM 1338 C CA . ALA A 1 161 ? 29.132 28.216 -6.556 1.00 5.57 401 ALA A CA 1
ATOM 1339 C C . ALA A 1 161 ? 27.963 28.920 -7.233 1.00 5.62 401 ALA A C 1
ATOM 1340 O O . ALA A 1 161 ? 27.487 28.519 -8.283 1.00 6.27 401 ALA A O 1
ATOM 1342 N N . MET A 1 162 ? 27.548 30.062 -6.649 1.00 5.37 402 MET A N 1
ATOM 1343 C CA . MET A 1 162 ? 26.614 30.947 -7.320 1.00 5.56 402 MET A CA 1
ATOM 1344 C C . MET A 1 162 ? 27.428 31.954 -8.140 1.00 5.23 402 MET A C 1
ATOM 1345 O O . MET A 1 162 ? 28.051 32.877 -7.602 1.00 5.85 402 MET A O 1
ATOM 1350 N N . ILE A 1 163 ? 27.476 31.722 -9.455 1.00 5.80 403 ILE A N 1
ATOM 1351 C CA . ILE A 1 163 ? 28.224 32.564 -10.381 1.00 5.98 403 ILE A CA 1
ATOM 1352 C C . ILE A 1 163 ? 27.258 33.594 -10.950 1.00 6.36 403 ILE A C 1
ATOM 1353 O O . ILE A 1 163 ? 26.315 33.256 -11.692 1.00 7.66 403 ILE A O 1
ATOM 1358 N N . GLU A 1 164 ? 27.468 34.820 -10.541 1.00 5.75 404 GLU A N 1
ATOM 1359 C CA . GLU A 1 164 ? 26.636 35.936 -10.960 1.00 6.06 404 GLU A CA 1
ATOM 1360 C C . GLU A 1 164 ? 27.293 36.595 -12.162 1.00 6.45 404 GLU A C 1
ATOM 1361 O O . GLU A 1 164 ? 28.510 36.606 -12.309 1.00 7.40 404 GLU A O 1
ATOM 1367 N N . THR A 1 165 ? 26.443 37.206 -13.017 1.00 6.47 405 THR A N 1
ATOM 1368 C CA . THR A 1 165 ? 26.868 38.121 -14.055 1.00 6.75 405 THR A CA 1
ATOM 1369 C C . THR A 1 165 ? 26.442 39.515 -13.656 1.00 6.65 405 THR A C 1
ATOM 1370 O O . THR A 1 165 ? 25.272 39.680 -13.260 1.00 7.37 405 THR A O 1
ATOM 1374 N N . ARG A 1 166 ? 27.344 40.487 -13.745 1.00 7.06 406 ARG A N 1
ATOM 1375 C CA . ARG A 1 166 ? 27.072 41.853 -13.351 1.00 7.68 406 ARG A CA 1
ATOM 1376 C C . ARG A 1 166 ? 27.622 42.804 -14.387 1.00 7.87 406 ARG A C 1
ATOM 1377 O O . ARG A 1 166 ? 28.617 42.531 -15.059 1.00 7.62 406 ARG A O 1
ATOM 1385 N N . THR A 1 167 ? 27.035 44.011 -14.447 1.00 8.40 407 THR A N 1
ATOM 1386 C CA . THR A 1 167 ? 27.529 45.006 -15.415 1.00 8.85 407 THR A CA 1
ATOM 1387 C C . THR A 1 167 ? 28.814 45.652 -14.887 1.00 8.42 407 THR A C 1
ATOM 1388 O O . THR A 1 167 ? 29.021 45.935 -13.710 1.00 9.35 407 THR A O 1
ATOM 1392 N N . LEU A 1 168 ? 29.714 45.922 -15.851 1.00 8.59 408 LEU A N 1
ATOM 1393 C CA . LEU A 1 168 ? 30.876 46.714 -15.523 1.00 9.20 408 LEU A CA 1
ATOM 1394 C C . LEU A 1 168 ? 30.481 48.116 -15.146 1.00 10.80 408 LEU A C 1
ATOM 1395 O O . LEU A 1 168 ? 31.084 48.775 -14.272 1.00 13.43 408 LEU A O 1
ATOM 1400 N N . ALA A 1 169 ? 29.457 48.691 -15.799 1.00 11.95 409 ALA A N 1
ATOM 1401 C CA . ALA A 1 169 ? 29.175 50.107 -15.612 1.00 13.02 409 ALA A CA 1
ATOM 1402 C C . ALA A 1 169 ? 28.694 50.428 -14.195 1.00 13.56 409 ALA A C 1
ATOM 1403 O O . ALA A 1 169 ? 29.049 51.471 -13.618 1.00 16.64 409 ALA A O 1
ATOM 1405 N N . LYS A 1 170 ? 27.861 49.619 -13.574 1.00 12.90 410 LYS A N 1
ATOM 1406 C CA . LYS A 1 170 ? 27.171 49.865 -12.324 1.00 13.34 410 LYS A CA 1
ATOM 1407 C C . LYS A 1 170 ? 27.209 48.698 -11.353 1.00 12.39 410 LYS A C 1
ATOM 1408 O O . LYS A 1 170 ? 26.664 48.792 -10.249 1.00 13.51 410 LYS A O 1
ATOM 1414 N N . ASN A 1 171 ? 27.871 47.573 -11.679 1.00 11.08 411 ASN A N 1
ATOM 1415 C CA . ASN A 1 171 ? 27.870 46.398 -10.815 1.00 10.85 411 ASN A CA 1
ATOM 1416 C C . ASN A 1 171 ? 26.490 45.886 -10.541 1.00 10.52 411 ASN A C 1
ATOM 1417 O O . ASN A 1 171 ? 26.174 45.360 -9.484 1.00 11.36 411 ASN A O 1
ATOM 1422 N N . ALA A 1 172 ? 25.607 46.041 -11.572 1.00 10.73 412 ALA A N 1
ATOM 1423 C CA . ALA A 1 172 ? 24.214 45.596 -11.425 1.00 10.43 412 ALA A CA 1
ATOM 1424 C C . ALA A 1 172 ? 24.111 44.127 -11.819 1.00 8.89 412 ALA A C 1
ATOM 1425 O O . ALA A 1 172 ? 24.642 43.693 -12.837 1.00 9.17 412 ALA A O 1
ATOM 1427 N N . LEU A 1 173 ? 23.383 43.351 -11.012 1.00 8.75 413 LEU A N 1
ATOM 1428 C CA . LEU A 1 173 ? 23.168 41.932 -11.294 1.00 7.99 413 LEU A CA 1
ATOM 1429 C C . LEU A 1 173 ? 22.279 41.735 -12.509 1.00 8.21 413 LEU A C 1
ATOM 1430 O O . LEU A 1 173 ? 21.236 42.373 -12.633 1.00 9.81 413 LEU A O 1
ATOM 1435 N N . THR A 1 174 ? 22.735 40.885 -13.433 1.00 8.30 414 THR A N 1
ATOM 1436 C CA . THR A 1 174 ? 21.940 40.563 -14.606 1.00 8.82 414 THR A CA 1
ATOM 1437 C C . THR A 1 174 ? 21.576 39.095 -14.705 1.00 8.61 414 THR A C 1
ATOM 1438 O O . THR A 1 174 ? 20.639 38.746 -15.453 1.00 9.74 414 THR A O 1
ATOM 1442 N N . ASN A 1 175 ? 22.267 38.183 -14.013 1.00 8.84 415 ASN A N 1
ATOM 1443 C CA . ASN A 1 175 ? 21.991 36.750 -14.110 1.00 8.02 415 ASN A CA 1
ATOM 1444 C C . ASN A 1 175 ? 22.603 36.068 -12.906 1.00 7.80 415 ASN A C 1
ATOM 1445 O O . ASN A 1 175 ? 23.684 36.448 -12.486 1.00 7.68 415 ASN A O 1
ATOM 1450 N N . CYS A 1 176 ? 21.952 35.015 -12.457 1.00 7.64 416 CYS A N 1
ATOM 1451 C CA . CYS A 1 176 ? 22.461 34.046 -11.467 1.00 7.34 416 CYS A CA 1
ATOM 1452 C C . CYS A 1 176 ? 22.510 32.657 -12.086 1.00 7.24 416 CYS A C 1
ATOM 1453 O O . CYS A 1 176 ? 21.526 32.209 -12.649 1.00 8.80 416 CYS A O 1
ATOM 1456 N N . ALA A 1 177 ? 23.649 31.968 -11.899 1.00 7.20 417 ALA A N 1
ATOM 1457 C CA . ALA A 1 177 ? 23.763 30.593 -12.331 1.00 7.30 417 ALA A CA 1
ATOM 1458 C C . ALA A 1 177 ? 24.447 29.779 -11.241 1.00 6.61 417 ALA A C 1
ATOM 1459 O O . ALA A 1 177 ? 25.400 30.246 -10.643 1.00 8.34 417 ALA A O 1
ATOM 1461 N N . LEU A 1 178 ? 23.933 28.570 -11.016 1.00 6.72 418 LEU A N 1
ATOM 1462 C CA . LEU A 1 178 ? 24.598 27.616 -10.138 1.00 6.69 418 LEU A CA 1
ATOM 1463 C C . LEU A 1 178 ? 25.592 26.824 -10.949 1.00 6.19 418 LEU A C 1
ATOM 1464 O O . LEU A 1 178 ? 25.190 26.182 -11.921 1.00 7.54 418 LEU A O 1
ATOM 1469 N N . TRP A 1 179 ? 26.889 26.921 -10.619 1.00 6.09 419 TRP A N 1
ATOM 1470 C CA . TRP A 1 179 ? 27.912 26.144 -11.290 1.00 5.83 419 TRP A CA 1
ATOM 1471 C C . TRP A 1 179 ? 28.423 25.090 -10.312 1.00 5.97 419 TRP A C 1
ATOM 1472 O O . TRP A 1 179 ? 28.668 25.412 -9.139 1.00 7.04 419 TRP A O 1
ATOM 1483 N N . ASP A 1 180 ? 28.620 23.864 -10.779 1.00 5.75 420 ASP A N 1
ATOM 1484 C CA . ASP A 1 180 ? 29.163 22.849 -9.888 1.00 5.78 420 ASP A CA 1
ATOM 1485 C C . ASP A 1 180 ? 30.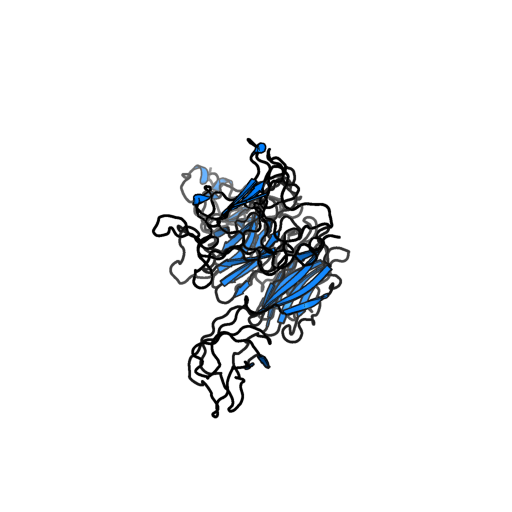082 21.899 -10.639 1.00 5.75 420 ASP A C 1
ATOM 1486 O O . ASP A 1 180 ? 29.984 21.759 -11.878 1.00 6.61 420 ASP A O 1
ATOM 1491 N N . ARG A 1 181 ? 31.002 21.264 -9.911 1.00 5.51 421 ARG A N 1
ATOM 1492 C CA . ARG A 1 181 ? 32.068 20.458 -10.508 1.00 5.85 421 ARG A CA 1
ATOM 1493 C C . ARG A 1 181 ? 32.517 19.461 -9.466 1.00 6.13 421 ARG A C 1
ATOM 1494 O O . ARG A 1 181 ? 32.594 19.803 -8.287 1.00 7.49 421 ARG A O 1
ATOM 1502 N N . PRO A 1 182 ? 32.883 18.252 -9.845 1.00 5.47 422 PRO A N 1
ATOM 1503 C CA . PRO A 1 182 ? 33.400 17.296 -8.851 1.00 6.11 422 PRO A CA 1
ATOM 1504 C C . PRO A 1 182 ? 34.740 17.753 -8.357 1.00 5.99 422 PRO A C 1
ATOM 1505 O O . PRO A 1 182 ? 35.565 18.280 -9.102 1.00 6.68 422 PRO A O 1
ATOM 1509 N N . MET A 1 183 ? 35.005 17.518 -7.041 1.00 6.16 423 MET A N 1
ATOM 1510 C CA . MET A 1 183 ? 36.320 17.791 -6.485 1.00 5.86 423 MET A CA 1
ATOM 1511 C C . MET A 1 183 ? 37.277 16.632 -6.801 1.00 5.75 423 MET A C 1
ATOM 1512 O O . MET A 1 183 ? 36.881 15.466 -6.861 1.00 8.11 423 MET A O 1
ATOM 1517 N N . SER A 1 184 ? 38.547 16.936 -6.970 1.00 5.82 424 SER A N 1
ATOM 1518 C CA A SER A 1 184 ? 39.573 15.927 -7.185 0.98 5.67 424 SER A CA 1
ATOM 1519 C CA B SER A 1 184 ? 39.544 15.902 -7.205 0.02 5.88 424 SER A CA 1
ATOM 1520 C C . SER A 1 184 ? 39.799 15.137 -5.917 1.00 5.89 424 SER A C 1
ATOM 1521 O O . SER A 1 184 ? 39.937 15.718 -4.829 1.00 6.47 424 SER A O 1
ATOM 1526 N N . ARG A 1 185 ? 39.886 13.806 -6.039 1.00 6.14 425 ARG A N 1
ATOM 1527 C CA A ARG A 1 185 ? 40.042 12.867 -4.980 0.61 6.29 425 ARG A CA 1
ATOM 1528 C CA B ARG A 1 185 ? 40.275 12.982 -4.898 0.39 7.14 425 ARG A CA 1
ATOM 1529 C C . ARG A 1 185 ? 40.831 11.660 -5.465 1.00 6.23 425 ARG A C 1
ATOM 1530 O O . ARG A 1 185 ? 40.653 11.270 -6.621 1.00 8.44 425 ARG A O 1
ATOM 1545 N N . SER A 1 186 ? 41.601 11.018 -4.580 1.00 6.73 426 SER A N 1
ATOM 1546 C CA A SER A 1 186 ? 42.090 9.663 -4.792 0.73 6.38 426 SER A CA 1
ATOM 1547 C CA B SER A 1 186 ? 42.099 9.666 -4.819 0.27 6.93 426 SER A CA 1
ATOM 1548 C C . SER A 1 186 ? 41.444 8.737 -3.799 1.00 7.63 426 SER A C 1
ATOM 1549 O O . SER A 1 186 ? 41.494 9.032 -2.599 1.00 12.45 426 SER A O 1
ATOM 1554 N N . LEU A 1 187 ? 40.884 7.649 -4.257 1.00 7.08 427 LEU A N 1
ATOM 1555 C CA . LEU A 1 187 ? 40.191 6.693 -3.402 1.00 8.13 427 LEU A CA 1
ATOM 1556 C C . LEU A 1 187 ? 40.961 5.377 -3.481 1.00 9.04 427 LEU A C 1
ATOM 1557 O O . LEU A 1 187 ? 41.324 4.900 -4.567 1.00 9.65 427 LEU A O 1
ATOM 1562 N N A HIS A 1 188 ? 41.127 4.744 -2.333 0.62 9.54 428 HIS A N 1
ATOM 1563 N N B HIS A 1 188 ? 41.203 4.736 -2.348 0.38 10.29 428 HIS A N 1
ATOM 1564 C CA A HIS A 1 188 ? 41.832 3.476 -2.205 0.62 9.84 428 HIS A CA 1
ATOM 1565 C CA B HIS A 1 188 ? 41.840 3.447 -2.222 0.38 10.32 428 HIS A CA 1
ATOM 1566 C C A HIS A 1 188 ? 40.788 2.477 -1.713 0.62 9.69 428 HIS A C 1
ATOM 1567 C C B HIS A 1 188 ? 40.664 2.567 -1.776 0.38 11.33 428 HIS A C 1
ATOM 1568 O O A HIS A 1 188 ? 40.387 2.537 -0.556 0.62 11.19 428 HIS A O 1
ATOM 1569 O O B HIS A 1 188 ? 40.138 2.836 -0.701 0.38 16.05 428 HIS A O 1
ATOM 1582 N N . LEU A 1 189 ? 40.279 1.642 -2.621 1.00 10.76 429 LEU A N 1
ATOM 1583 C CA . LEU A 1 189 ? 39.069 0.876 -2.416 1.00 11.89 429 LEU A CA 1
ATOM 1584 C C . LEU A 1 189 ? 39.310 -0.626 -2.506 1.00 12.43 429 LEU A C 1
ATOM 1585 O O . LEU A 1 189 ? 40.309 -1.039 -3.065 1.00 13.28 429 LEU A O 1
ATOM 1590 N N . THR A 1 190 ? 38.385 -1.383 -1.958 1.00 13.12 430 THR A N 1
ATOM 1591 C CA . THR A 1 190 ? 38.452 -2.868 -2.068 1.00 13.76 430 THR A CA 1
ATOM 1592 C C . THR A 1 190 ? 37.145 -3.337 -2.679 1.00 14.04 430 THR A C 1
ATOM 1593 O O . THR A 1 190 ? 36.066 -3.068 -2.107 1.00 15.15 430 THR A O 1
ATOM 1597 N N . GLY A 1 191 ? 37.239 -4.018 -3.816 1.00 13.26 431 GLY A N 1
ATOM 1598 C CA . GLY A 1 191 ? 36.053 -4.530 -4.499 1.00 12.91 431 GLY A CA 1
ATOM 1599 C C . GLY A 1 191 ? 35.180 -3.429 -5.079 1.00 11.91 431 GLY A C 1
ATOM 1600 O O . GLY A 1 191 ? 35.524 -2.231 -5.058 1.00 12.77 431 GLY A O 1
ATOM 1601 N N . GLY A 1 192 ? 34.004 -3.814 -5.587 1.00 11.86 432 GLY A N 1
ATOM 1602 C CA . GLY A 1 192 ? 33.052 -2.867 -6.062 1.00 11.59 432 GLY A CA 1
ATOM 1603 C C . GLY A 1 192 ? 32.924 -2.694 -7.550 1.00 10.28 432 GLY A C 1
ATOM 1604 O O . GLY A 1 192 ? 32.084 -1.932 -8.011 1.00 11.14 432 GLY A O 1
ATOM 1605 N N . ILE A 1 193 ? 33.745 -3.412 -8.316 1.00 10.34 433 ILE A N 1
ATOM 1606 C CA . ILE A 1 193 ? 33.720 -3.321 -9.773 1.00 10.11 433 ILE A CA 1
ATOM 1607 C C . ILE A 1 193 ? 33.233 -4.652 -10.332 1.00 11.47 433 ILE A C 1
ATOM 1608 O O . ILE A 1 193 ? 33.831 -5.691 -10.063 1.00 12.17 433 ILE A O 1
ATOM 1613 N N . THR A 1 194 ? 32.173 -4.594 -11.117 1.00 11.61 434 THR A N 1
ATOM 1614 C CA . THR A 1 194 ? 31.618 -5.772 -11.806 1.00 11.73 434 THR A CA 1
ATOM 1615 C C . THR A 1 194 ? 31.465 -5.468 -13.291 1.00 11.35 434 THR A C 1
ATOM 1616 O O . THR A 1 194 ? 31.158 -4.359 -13.738 1.00 12.74 434 THR A O 1
ATOM 1620 N N . LYS A 1 195 ? 31.620 -6.510 -14.091 1.00 12.57 435 LYS A N 1
ATOM 1621 C CA . LYS A 1 195 ? 31.483 -6.391 -15.541 1.00 13.02 435 LYS A CA 1
ATOM 1622 C C . LYS A 1 195 ? 30.837 -7.681 -16.079 1.00 13.39 435 LYS A C 1
ATOM 1623 O O . LYS A 1 195 ? 31.475 -8.756 -16.016 1.00 15.17 435 LYS A O 1
ATOM 1629 N N . ALA A 1 196 ? 29.642 -7.566 -16.556 1.00 15.40 436 ALA A N 1
ATOM 1630 C CA . ALA A 1 196 ? 28.879 -8.759 -16.965 1.00 16.02 436 ALA A CA 1
ATOM 1631 C C . ALA A 1 196 ? 29.466 -9.275 -18.253 1.00 16.63 436 ALA A C 1
ATOM 1632 O O . ALA A 1 196 ? 29.902 -8.494 -19.120 1.00 16.24 436 ALA A O 1
ATOM 1634 N N . ALA A 1 197 ? 29.479 -10.595 -18.418 1.00 18.60 437 ALA A N 1
ATOM 1635 C CA . ALA A 1 197 ? 29.979 -11.170 -19.642 1.00 18.73 437 ALA A CA 1
ATOM 1636 C C . ALA A 1 197 ? 29.308 -10.639 -20.911 1.00 19.96 437 ALA A C 1
ATOM 1637 O O . ALA A 1 197 ? 28.088 -10.347 -20.896 1.00 22.28 437 ALA A O 1
ATOM 1639 N N . ASN A 1 198 ? 30.106 -10.611 -21.997 1.00 21.02 438 ASN A N 1
ATOM 1640 C CA . ASN A 1 198 ? 29.630 -10.422 -23.352 1.00 22.95 438 ASN A CA 1
ATOM 1641 C C . ASN A 1 198 ? 29.020 -9.034 -23.580 1.00 21.31 438 ASN A C 1
ATOM 1642 O O . ASN A 1 198 ? 28.195 -8.840 -24.481 1.00 23.95 438 ASN A O 1
ATOM 1647 N N . GLN A 1 199 ? 29.421 -8.062 -22.776 1.00 18.97 439 GLN A N 1
ATOM 1648 C CA . GLN A 1 199 ? 29.137 -6.659 -23.011 1.00 17.21 439 GLN A CA 1
ATOM 1649 C C . GLN A 1 199 ? 30.289 -5.812 -22.490 1.00 14.47 439 GLN A C 1
ATOM 1650 O O . GLN A 1 199 ? 31.161 -6.310 -21.802 1.00 15.47 439 GLN A O 1
ATOM 1656 N N . ARG A 1 200 ? 30.187 -4.507 -22.759 1.00 13.62 440 ARG A N 1
ATOM 1657 C CA . ARG A 1 200 ? 31.357 -3.658 -22.569 1.00 12.85 440 ARG A CA 1
ATOM 1658 C C . ARG A 1 200 ? 31.367 -2.754 -21.358 1.00 11.04 440 ARG A C 1
ATOM 1659 O O . ARG A 1 200 ? 32.407 -2.121 -21.099 1.00 11.49 440 ARG A O 1
ATOM 1667 N N . TYR A 1 201 ? 30.278 -2.621 -20.632 1.00 10.95 441 TYR A N 1
ATOM 1668 C CA . TYR A 1 201 ? 30.183 -1.694 -19.491 1.00 9.67 441 TYR A CA 1
ATOM 1669 C C . TYR A 1 201 ? 30.577 -2.360 -18.197 1.00 10.20 441 TYR A C 1
ATOM 1670 O O . TYR A 1 201 ? 30.410 -3.554 -17.975 1.00 12.31 441 TYR A O 1
ATOM 1679 N N . ALA A 1 202 ? 31.128 -1.519 -17.290 1.00 9.09 442 ALA A N 1
ATOM 1680 C CA . ALA A 1 202 ? 31.420 -1.984 -15.940 1.00 9.71 442 ALA A CA 1
ATOM 1681 C C . ALA A 1 202 ? 30.665 -1.062 -14.954 1.00 8.38 442 ALA A C 1
ATOM 1682 O O . ALA A 1 202 ? 30.604 0.155 -15.157 1.00 9.10 442 ALA A O 1
ATOM 1684 N N . THR A 1 203 ? 30.182 -1.675 -13.886 1.00 8.71 443 THR A N 1
ATOM 1685 C CA A THR A 1 203 ? 29.511 -1.076 -12.753 0.04 8.60 443 THR A CA 1
ATOM 1686 C CA B THR A 1 203 ? 29.535 -0.949 -12.796 0.96 8.41 443 THR A CA 1
ATOM 1687 C C . THR A 1 203 ? 30.514 -0.766 -11.648 1.00 8.20 443 THR A C 1
ATOM 1688 O O . THR A 1 203 ? 31.191 -1.718 -11.222 1.00 9.81 443 THR A O 1
ATOM 1695 N N . ILE A 1 204 ? 30.608 0.488 -11.199 1.00 8.08 444 ILE A N 1
ATOM 1696 C CA . ILE A 1 204 ? 31.535 0.936 -10.182 1.00 8.16 444 ILE A CA 1
ATOM 1697 C C . ILE A 1 204 ? 30.767 1.381 -8.961 1.00 8.10 444 ILE A C 1
ATOM 1698 O O . ILE A 1 204 ? 29.967 2.330 -9.010 1.00 8.80 444 ILE A O 1
ATOM 1703 N N . HIS A 1 205 ? 30.994 0.714 -7.814 1.00 8.92 445 HIS A N 1
ATOM 1704 C CA . HIS A 1 205 ? 30.346 1.038 -6.556 1.00 8.90 445 HIS A CA 1
ATOM 1705 C C . HIS A 1 205 ? 31.264 1.967 -5.755 1.00 9.95 445 HIS A C 1
ATOM 1706 O O . HIS A 1 205 ? 32.299 1.536 -5.285 1.00 12.98 445 HIS A O 1
ATOM 1713 N N . VAL A 1 206 ? 30.866 3.224 -5.625 1.00 8.93 446 VAL A N 1
ATOM 1714 C CA . VAL A 1 206 ? 31.558 4.271 -4.865 1.00 9.31 446 VAL A CA 1
ATOM 1715 C C . VAL A 1 206 ? 30.490 5.041 -4.128 1.00 8.50 446 VAL A C 1
ATOM 1716 O O . VAL A 1 206 ? 29.782 5.881 -4.716 1.00 8.42 446 VAL A O 1
ATOM 1720 N N . PRO A 1 207 ? 30.300 4.803 -2.836 1.00 11.17 447 PRO A N 1
ATOM 1721 C CA . PRO A 1 207 ? 29.308 5.551 -2.070 1.00 11.08 447 PRO A CA 1
ATOM 1722 C C . PRO A 1 207 ? 29.455 7.056 -2.210 1.00 8.90 447 PRO A C 1
ATOM 1723 O O . PRO A 1 207 ? 30.554 7.591 -2.109 1.00 10.81 447 PRO A O 1
ATOM 1727 N N . ASP A 1 208 ? 28.346 7.718 -2.409 1.00 8.98 448 ASP A N 1
ATOM 1728 C CA . ASP A 1 208 ? 28.299 9.191 -2.421 1.00 8.92 448 ASP A CA 1
ATOM 1729 C C . ASP A 1 208 ? 29.315 9.772 -3.369 1.00 8.44 448 ASP A C 1
ATOM 1730 O O . ASP A 1 208 ? 29.979 10.752 -3.074 1.00 10.31 448 ASP A O 1
ATOM 1735 N N . HIS A 1 209 ? 29.419 9.224 -4.566 1.00 7.99 449 HIS A N 1
ATOM 1736 C CA . HIS A 1 209 ? 30.517 9.602 -5.509 1.00 8.09 449 HIS A CA 1
ATOM 1737 C C . HIS A 1 209 ? 30.349 11.045 -5.945 1.00 7.51 449 HIS A C 1
ATOM 1738 O O . HIS A 1 209 ? 31.386 11.711 -6.217 1.00 8.51 449 HIS A O 1
ATOM 1745 N N . GLY A 1 210 ? 29.142 11.545 -6.079 1.00 7.25 450 GLY A N 1
ATOM 1746 C CA . GLY A 1 210 ? 28.917 12.923 -6.523 1.00 7.63 450 GLY A CA 1
ATOM 1747 C C . GLY A 1 210 ? 29.257 13.214 -7.964 1.00 6.91 450 GLY A C 1
ATOM 1748 O O . GLY A 1 210 ? 29.403 14.353 -8.332 1.00 8.90 450 GLY A O 1
ATOM 1749 N N . LEU A 1 211 ? 29.380 12.176 -8.802 1.00 6.47 451 LEU A N 1
ATOM 1750 C CA . LEU A 1 211 ? 29.736 12.328 -10.198 1.00 6.09 451 LEU A CA 1
ATOM 1751 C C . LEU A 1 211 ? 28.491 12.323 -11.059 1.00 6.27 451 LEU A C 1
ATOM 1752 O O . LEU A 1 211 ? 27.470 11.728 -10.733 1.00 7.08 451 LEU A O 1
ATOM 1757 N N . PHE A 1 212 ? 28.626 12.995 -12.221 1.00 6.06 452 PHE A N 1
ATOM 1758 C CA . PHE A 1 212 ? 27.622 13.007 -13.271 1.00 6.35 452 PHE A CA 1
ATOM 1759 C C . PHE A 1 212 ? 28.203 12.392 -14.542 1.00 6.03 452 PHE A C 1
ATOM 1760 O O . PHE A 1 212 ? 29.403 12.326 -14.753 1.00 6.51 452 PHE A O 1
ATOM 1768 N N . VAL A 1 213 ? 27.279 12.012 -15.455 1.00 6.38 453 VAL A N 1
ATOM 1769 C CA . VAL A 1 213 ? 27.658 11.568 -16.778 1.00 6.77 453 VAL A CA 1
ATOM 1770 C C . VAL A 1 213 ? 28.640 12.570 -17.378 1.00 6.58 453 VAL A C 1
ATOM 1771 O O . VAL A 1 213 ? 28.394 13.784 -17.353 1.00 7.16 453 VAL A O 1
ATOM 1775 N N . GLY A 1 214 ? 29.729 12.042 -17.949 1.00 6.50 454 GLY A N 1
ATOM 1776 C CA . GLY A 1 214 ? 30.761 12.850 -18.555 1.00 7.16 454 GLY A CA 1
ATOM 1777 C C . GLY A 1 214 ? 31.884 13.268 -17.667 1.00 6.67 454 GLY A C 1
ATOM 1778 O O . GLY A 1 214 ? 32.923 13.744 -18.153 1.00 8.26 454 GLY A O 1
ATOM 1779 N N . ASP A 1 215 ? 31.769 13.077 -16.348 1.00 6.06 455 ASP A N 1
ATOM 1780 C CA . ASP A 1 215 ? 32.841 13.442 -15.438 1.00 5.67 455 ASP A CA 1
ATOM 1781 C C . ASP A 1 215 ? 33.997 12.457 -15.556 1.00 5.80 455 ASP A C 1
ATOM 1782 O O . ASP A 1 215 ? 33.836 11.272 -15.925 1.00 6.42 455 ASP A O 1
ATOM 1787 N N . PHE A 1 216 ? 35.188 12.890 -15.256 1.00 5.89 456 PHE A N 1
ATOM 1788 C CA . PHE A 1 216 ? 36.426 12.175 -15.349 1.00 5.42 456 PHE A CA 1
ATOM 1789 C C . PHE A 1 216 ? 36.551 11.147 -14.230 1.00 5.44 456 PHE A C 1
ATOM 1790 O O . PHE A 1 216 ? 36.321 11.458 -13.065 1.00 6.37 456 PHE A O 1
ATOM 1798 N N A VAL A 1 217 ? 37.010 9.935 -14.576 0.77 5.68 457 VAL A N 1
ATOM 1799 N N B VAL A 1 217 ? 37.017 9.951 -14.593 0.23 5.83 457 VAL A N 1
ATOM 1800 C CA A VAL A 1 217 ? 37.381 8.918 -13.595 0.77 5.92 457 VAL A CA 1
ATOM 1801 C CA B VAL A 1 217 ? 37.402 8.980 -13.569 0.23 6.52 457 VAL A CA 1
ATOM 1802 C C A VAL A 1 217 ? 38.620 8.204 -14.132 0.77 6.43 457 VAL A C 1
ATOM 1803 C C B VAL A 1 217 ? 38.541 8.093 -14.055 0.23 6.35 457 VAL A C 1
ATOM 1804 O O A VAL A 1 217 ? 38.668 7.828 -15.305 0.77 8.45 457 VAL A O 1
ATOM 1805 O O B VAL A 1 217 ? 38.469 7.483 -15.126 0.23 5.95 457 VAL A O 1
ATOM 1812 N N . ASN A 1 218 ? 39.601 8.011 -13.259 1.00 6.23 458 ASN A N 1
ATOM 1813 C CA . ASN A 1 218 ? 40.820 7.269 -13.592 1.00 5.93 458 ASN A CA 1
ATOM 1814 C C . ASN A 1 218 ? 40.888 6.013 -12.705 1.00 6.35 458 ASN A C 1
ATOM 1815 O O . ASN A 1 218 ? 40.580 6.072 -11.507 1.00 6.93 458 ASN A O 1
ATOM 1820 N N . PHE A 1 219 ? 41.303 4.897 -13.321 1.00 6.39 459 PHE A N 1
ATOM 1821 C CA . PHE A 1 219 ? 41.374 3.628 -12.627 1.00 6.75 459 PHE A CA 1
ATOM 1822 C C . PHE A 1 219 ? 42.789 3.068 -12.668 1.00 7.33 459 PHE A C 1
ATOM 1823 O O . PHE A 1 219 ? 43.472 3.107 -13.718 1.00 8.50 459 PHE A O 1
ATOM 1831 N N . SER A 1 220 ? 43.218 2.486 -11.562 1.00 7.75 460 SER A N 1
ATOM 1832 C CA A SER A 1 220 ? 44.469 1.745 -11.489 0.68 8.85 460 SER A CA 1
ATOM 1833 C CA B SER A 1 220 ? 44.476 1.779 -11.428 0.32 8.95 460 SER A CA 1
ATOM 1834 C C . SER A 1 220 ? 44.281 0.472 -10.679 1.00 9.01 460 SER A C 1
ATOM 1835 O O . SER A 1 220 ? 43.605 0.451 -9.632 1.00 9.56 460 SER A O 1
ATOM 1840 N N . ASN A 1 221 ? 44.884 -0.613 -11.152 1.00 9.69 461 ASN A N 1
ATOM 1841 C CA . ASN A 1 221 ? 44.872 -1.890 -10.420 1.00 10.57 461 ASN A CA 1
ATOM 1842 C C . ASN A 1 221 ? 43.489 -2.477 -10.266 1.00 11.11 461 ASN A C 1
ATOM 1843 O O . ASN A 1 221 ? 43.235 -3.190 -9.300 1.00 11.61 461 ASN A O 1
ATOM 1848 N N . SER A 1 222 ? 42.550 -2.182 -11.163 1.00 10.23 462 SER A N 1
ATOM 1849 C CA . SER A 1 222 ? 41.156 -2.601 -10.942 1.00 9.90 462 SER A CA 1
ATOM 1850 C C . SER A 1 222 ? 40.990 -4.109 -10.939 1.00 10.92 462 SER A C 1
ATOM 1851 O O . SER A 1 222 ? 39.992 -4.570 -10.360 1.00 12.08 462 SER A O 1
ATOM 1854 N N . ALA A 1 223 ? 41.874 -4.830 -11.619 1.00 12.40 463 ALA A N 1
ATOM 1855 C CA . ALA A 1 223 ? 41.704 -6.283 -11.815 1.00 13.42 463 ALA A CA 1
ATOM 1856 C C . ALA A 1 223 ? 40.452 -6.627 -12.601 1.00 13.87 463 ALA A C 1
ATOM 1857 O O . ALA A 1 223 ? 39.974 -7.781 -12.581 1.00 14.79 463 ALA A O 1
ATOM 1859 N N . VAL A 1 224 ? 39.915 -5.772 -13.383 1.00 12.29 464 VAL A N 1
ATOM 1860 C CA . VAL A 1 224 ? 38.780 -5.884 -14.274 1.00 12.28 464 VAL A CA 1
ATOM 1861 C C . VAL A 1 224 ? 39.186 -5.377 -15.659 1.00 12.43 464 VAL A C 1
ATOM 1862 O O . VAL A 1 224 ? 39.378 -4.180 -15.883 1.00 12.19 464 VAL A O 1
ATOM 1866 N N . THR A 1 225 ? 39.264 -6.294 -16.616 1.00 13.80 465 THR A N 1
ATOM 1867 C CA . THR A 1 225 ? 39.726 -5.975 -17.962 1.00 13.63 465 THR A CA 1
ATOM 1868 C C . THR A 1 225 ? 38.933 -4.799 -18.557 1.00 11.90 465 THR A C 1
ATOM 1869 O O . THR A 1 225 ? 37.722 -4.807 -18.556 1.00 12.80 465 THR A O 1
ATOM 1873 N N . GLY A 1 226 ? 39.706 -3.825 -19.062 1.00 11.56 466 GLY A N 1
ATOM 1874 C CA . GLY A 1 226 ? 39.106 -2.661 -19.697 1.00 11.88 466 GLY A CA 1
ATOM 1875 C C . GLY A 1 226 ? 38.767 -1.523 -18.752 1.00 9.96 466 GLY A C 1
ATOM 1876 O O . GLY A 1 226 ? 38.485 -0.411 -19.252 1.00 10.38 466 GLY A O 1
ATOM 1877 N N . VAL A 1 227 ? 38.789 -1.750 -17.461 1.00 10.10 467 VAL A N 1
ATOM 1878 C CA . VAL A 1 227 ? 38.552 -0.683 -16.464 1.00 9.24 467 VAL A CA 1
ATOM 1879 C C . VAL A 1 227 ? 39.962 -0.223 -16.048 1.00 8.81 467 VAL A C 1
ATOM 1880 O O . VAL A 1 227 ? 40.559 -0.815 -15.129 1.00 10.43 467 VAL A O 1
ATOM 1884 N N . SER A 1 228 ? 40.473 0.778 -16.723 1.00 9.16 468 SER A N 1
ATOM 1885 C CA A SER A 1 228 ? 41.877 1.156 -16.535 0.33 8.57 468 SER A CA 1
ATOM 1886 C CA B SER A 1 228 ? 41.903 1.099 -16.661 0.67 8.74 468 SER A CA 1
ATOM 1887 C C . SER A 1 228 ? 42.141 2.496 -17.211 1.00 8.51 468 SER A C 1
ATOM 1888 O O . SER A 1 228 ? 41.614 2.825 -18.289 1.00 9.42 468 SER A O 1
ATOM 1893 N N . GLY A 1 229 ? 42.982 3.263 -16.542 1.00 8.37 469 GLY A N 1
ATOM 1894 C CA . GLY A 1 229 ? 43.409 4.541 -17.119 1.00 8.49 469 GLY A CA 1
ATOM 1895 C C . GLY A 1 229 ? 42.302 5.582 -17.061 1.00 7.51 469 GLY A C 1
ATOM 1896 O O . GLY A 1 229 ? 41.367 5.516 -16.258 1.00 7.46 469 GLY A O 1
ATOM 1897 N N . ASP A 1 230 ? 42.451 6.598 -17.896 1.00 7.01 470 ASP A N 1
ATOM 1898 C CA . ASP A 1 230 ? 41.532 7.736 -17.919 1.00 7.12 470 ASP A CA 1
ATOM 1899 C C . ASP A 1 230 ? 40.241 7.331 -18.647 1.00 7.24 470 ASP A C 1
ATOM 1900 O O . ASP A 1 230 ? 40.269 6.897 -19.815 1.00 8.94 470 ASP A O 1
ATOM 1905 N N . MET A 1 231 ? 39.133 7.476 -17.976 1.00 7.31 471 MET A N 1
ATOM 1906 C CA . MET A 1 231 ? 37.796 7.121 -18.472 1.00 7.24 471 MET A CA 1
ATOM 1907 C C . MET A 1 231 ? 36.815 8.247 -18.110 1.00 7.00 471 MET A C 1
ATOM 1908 O O . MET A 1 231 ? 37.198 9.269 -17.511 1.00 6.67 471 MET A O 1
ATOM 1913 N N . THR A 1 232 ? 35.549 8.052 -18.481 1.00 7.29 472 THR A N 1
ATOM 1914 C CA A THR A 1 232 ? 34.528 8.999 -18.118 0.78 7.06 472 THR A CA 1
ATOM 1915 C CA B THR A 1 232 ? 34.450 8.959 -18.277 0.23 6.92 472 THR A CA 1
ATOM 1916 C C . THR A 1 232 ? 33.289 8.199 -17.665 1.00 6.59 472 THR A C 1
ATOM 1917 O O . THR A 1 232 ? 33.062 7.047 -18.005 1.00 7.82 472 THR A O 1
ATOM 1924 N N . VAL A 1 233 ? 32.429 8.873 -16.877 1.00 6.31 473 VAL A N 1
ATOM 1925 C CA . VAL A 1 233 ? 31.189 8.275 -16.418 1.00 6.15 473 VAL A CA 1
ATOM 1926 C C . VAL A 1 233 ? 30.212 8.202 -17.587 1.00 5.99 473 VAL A C 1
ATOM 1927 O O . VAL A 1 233 ? 29.882 9.198 -18.240 1.00 6.94 473 VAL A O 1
ATOM 1931 N N . ALA A 1 234 ? 29.735 6.967 -17.891 1.00 6.41 474 ALA A N 1
ATOM 1932 C CA . ALA A 1 234 ? 28.771 6.735 -18.962 1.00 6.77 474 ALA A CA 1
ATOM 1933 C C . ALA A 1 234 ? 27.327 6.895 -18.480 1.00 6.82 474 ALA A C 1
ATOM 1934 O O . ALA A 1 234 ? 26.481 7.422 -19.236 1.00 7.51 474 ALA A O 1
ATOM 1936 N N . THR A 1 235 ? 27.009 6.381 -17.288 1.00 6.87 475 THR A N 1
ATOM 1937 C CA . THR A 1 235 ? 25.699 6.481 -16.680 1.00 6.64 475 THR A CA 1
ATOM 1938 C C . THR A 1 235 ? 25.906 6.622 -15.173 1.00 6.62 475 THR A C 1
ATOM 1939 O O . THR A 1 235 ? 26.913 6.174 -14.629 1.00 6.97 475 THR A O 1
ATOM 1943 N N . VAL A 1 236 ? 24.950 7.183 -14.510 1.00 6.68 476 VAL A N 1
ATOM 1944 C CA . VAL A 1 236 ? 24.789 7.170 -13.042 1.00 6.83 476 VAL A CA 1
ATOM 1945 C C . VAL A 1 236 ? 23.588 6.323 -12.706 1.00 7.76 476 VAL A C 1
ATOM 1946 O O . VAL A 1 236 ? 22.460 6.635 -13.147 1.00 8.75 476 VAL A O 1
ATOM 1950 N N . ILE A 1 237 ? 23.780 5.233 -11.993 1.00 7.69 477 ILE A N 1
ATOM 1951 C CA . ILE A 1 237 ? 22.663 4.384 -11.586 1.00 8.58 477 ILE A CA 1
ATOM 1952 C C . ILE A 1 237 ? 21.906 4.958 -10.405 1.00 8.83 477 ILE A C 1
ATOM 1953 O O . ILE A 1 237 ? 20.707 5.038 -10.387 1.00 10.21 477 ILE A O 1
ATOM 1958 N N . ASP A 1 238 ? 22.703 5.319 -9.379 1.00 8.82 478 ASP A N 1
ATOM 1959 C CA . ASP A 1 238 ? 22.176 5.914 -8.161 1.00 8.65 478 ASP A CA 1
ATOM 1960 C C . ASP A 1 238 ? 23.326 6.659 -7.497 1.00 8.17 478 ASP A C 1
ATOM 1961 O O . ASP A 1 238 ? 24.419 6.741 -8.052 1.00 8.23 478 ASP A O 1
ATOM 1966 N N . LYS A 1 239 ? 23.091 7.182 -6.285 1.00 8.78 479 LYS A N 1
ATOM 1967 C CA . LYS A 1 239 ? 24.127 8.038 -5.685 1.00 8.51 479 LYS A CA 1
ATOM 1968 C C . LYS A 1 239 ? 25.397 7.283 -5.309 1.00 7.99 479 LYS A C 1
ATOM 1969 O O . LYS A 1 239 ? 26.396 7.920 -5.035 1.00 8.36 479 LYS A O 1
ATOM 1975 N N . ASP A 1 240 ? 25.341 5.945 -5.297 1.00 8.11 480 ASP A N 1
ATOM 1976 C CA . ASP A 1 240 ? 26.428 5.081 -4.887 1.00 8.11 480 ASP A CA 1
ATOM 1977 C C . ASP A 1 240 ? 27.023 4.242 -6.012 1.00 7.74 480 ASP A C 1
ATOM 1978 O O . ASP A 1 240 ? 27.973 3.457 -5.777 1.00 8.42 480 ASP A O 1
ATOM 1983 N N . ASN A 1 241 ? 26.505 4.337 -7.266 1.00 7.60 481 ASN A N 1
ATOM 1984 C CA . ASN A 1 241 ? 26.918 3.441 -8.318 1.00 7.62 481 ASN A CA 1
ATOM 1985 C C . ASN A 1 241 ? 26.839 4.152 -9.667 1.00 7.20 481 ASN A C 1
ATOM 1986 O O . ASN A 1 241 ? 25.847 4.835 -9.948 1.00 7.76 481 ASN A O 1
ATOM 1991 N N . PHE A 1 242 ? 27.840 3.933 -10.519 1.00 7.10 482 PHE A N 1
ATOM 1992 C CA . PHE A 1 242 ? 27.863 4.468 -11.873 1.00 6.74 482 PHE A CA 1
ATOM 1993 C C . PHE A 1 242 ? 28.475 3.444 -12.806 1.00 7.02 482 PHE A C 1
ATOM 1994 O O . PHE A 1 242 ? 28.978 2.445 -12.359 1.00 7.82 482 PHE A O 1
ATOM 2002 N N . THR A 1 243 ? 28.365 3.688 -14.111 1.00 6.90 483 THR A N 1
ATOM 2003 C CA . THR A 1 243 ? 28.999 2.816 -15.064 1.00 6.95 483 THR A CA 1
ATOM 2004 C C . THR A 1 243 ? 29.975 3.555 -15.961 1.00 6.73 483 THR A C 1
ATOM 2005 O O . THR A 1 243 ? 29.880 4.782 -16.134 1.00 6.92 483 THR A O 1
ATOM 2009 N N . VAL A 1 244 ? 30.902 2.792 -16.516 1.00 7.43 484 VAL A N 1
ATOM 2010 C CA . VAL A 1 244 ? 31.858 3.250 -17.520 1.00 7.27 484 VAL A CA 1
ATOM 2011 C C . VAL A 1 244 ? 31.795 2.296 -18.708 1.00 8.37 484 VAL A C 1
ATOM 2012 O O . VAL A 1 244 ? 31.528 1.102 -18.564 1.00 8.60 484 VAL A O 1
ATOM 2016 N N . LEU A 1 245 ? 32.129 2.857 -19.884 1.00 7.67 485 LEU A N 1
ATOM 2017 C CA . LEU A 1 245 ? 32.234 2.075 -21.098 1.00 8.24 485 LEU A CA 1
ATOM 2018 C C . LEU A 1 245 ? 33.693 1.637 -21.257 1.00 8.59 485 LEU A C 1
ATOM 2019 O O . LEU A 1 245 ? 34.582 2.512 -21.398 1.00 9.89 485 LEU A O 1
ATOM 2024 N N . THR A 1 246 ? 33.969 0.350 -21.279 1.00 9.65 486 THR A N 1
ATOM 2025 C CA . THR A 1 246 ? 35.292 -0.168 -21.542 1.00 9.71 486 THR A CA 1
ATOM 2026 C C . THR A 1 246 ? 35.444 -0.488 -23.035 1.00 10.71 486 THR A C 1
ATOM 2027 O O . THR A 1 246 ? 34.443 -0.560 -23.756 1.00 12.29 486 THR A O 1
ATOM 2031 N N . PRO A 1 247 ? 36.700 -0.676 -23.507 1.00 11.26 487 PRO A N 1
ATOM 2032 C CA . PRO A 1 247 ? 36.879 -0.984 -24.932 1.00 12.73 487 PRO A CA 1
ATOM 2033 C C . PRO A 1 247 ? 36.626 -2.436 -25.317 1.00 14.62 487 PRO A C 1
ATOM 2034 O O . PRO A 1 247 ? 36.792 -2.720 -26.503 1.00 19.14 487 PRO A O 1
ATOM 2038 N N . ASN A 1 248 ? 36.260 -3.332 -24.414 1.00 14.24 488 ASN A N 1
ATOM 2039 C CA . ASN A 1 248 ? 36.259 -4.736 -24.780 1.00 16.02 488 ASN A CA 1
ATOM 2040 C C . ASN A 1 248 ? 35.254 -5.537 -23.955 1.00 15.48 488 ASN A C 1
ATOM 2041 O O . ASN A 1 248 ? 34.626 -5.014 -23.017 1.00 14.50 488 ASN A O 1
ATOM 2046 N N . GLN A 1 249 ? 35.127 -6.817 -24.270 1.00 17.47 489 GLN A N 1
ATOM 2047 C CA . GLN A 1 249 ? 34.168 -7.687 -23.568 1.00 17.71 489 GLN A CA 1
ATOM 2048 C C . GLN A 1 249 ? 34.759 -9.106 -23.464 1.00 19.08 489 GLN A C 1
ATOM 2049 O O . GLN A 1 249 ? 35.565 -9.508 -24.304 1.00 21.43 489 GLN A O 1
ATOM 2055 N N . GLN A 1 250 ? 34.369 -9.812 -22.415 1.00 20.02 490 GLN A N 1
ATOM 2056 C CA . GLN A 1 250 ? 34.915 -11.122 -22.031 1.00 22.23 490 GLN A CA 1
ATOM 2057 C C . GLN A 1 250 ? 33.763 -12.097 -21.968 1.00 22.20 490 GLN A C 1
ATOM 2058 O O . GLN A 1 250 ? 32.621 -11.671 -21.852 1.00 23.68 490 GLN A O 1
ATOM 2064 N N . THR A 1 251 ? 34.086 -13.418 -22.035 1.00 23.13 491 THR A N 1
ATOM 2065 C CA . THR A 1 251 ? 33.008 -14.387 -22.067 1.00 24.93 491 THR A CA 1
ATOM 2066 C C . THR A 1 251 ? 32.615 -14.837 -20.672 1.00 23.65 491 THR A C 1
ATOM 2067 O O . THR A 1 251 ? 31.730 -15.683 -20.576 1.00 29.11 491 THR A O 1
ATOM 2071 N N . SER A 1 252 ? 33.217 -14.347 -19.635 1.00 25.50 492 SER A N 1
ATOM 2072 C CA . SER A 1 252 ? 33.009 -14.661 -18.241 1.00 26.40 492 SER A CA 1
ATOM 2073 C C . SER A 1 252 ? 32.727 -13.347 -17.512 1.00 22.70 492 SER A C 1
ATOM 2074 O O . SER A 1 252 ? 33.285 -12.310 -17.896 1.00 22.60 492 SER A O 1
ATOM 2077 N N . ASP A 1 253 ? 31.856 -13.373 -16.499 1.00 23.07 493 ASP A N 1
ATOM 2078 C CA . ASP A 1 253 ? 31.643 -12.215 -15.606 1.00 20.93 493 ASP A CA 1
ATOM 2079 C C . ASP A 1 253 ? 32.900 -11.951 -14.799 1.00 20.41 493 ASP A C 1
ATOM 2080 O O . ASP A 1 253 ? 33.641 -12.874 -14.451 1.00 23.90 493 ASP A O 1
ATOM 2085 N N . LEU A 1 254 ? 33.144 -10.668 -14.533 1.00 16.74 494 LEU A N 1
ATOM 2086 C CA . LEU A 1 254 ? 34.294 -10.231 -13.788 1.00 16.83 494 LEU A CA 1
ATOM 2087 C C . LEU A 1 254 ? 33.803 -9.489 -12.544 1.00 15.75 494 LEU A C 1
ATOM 2088 O O . LEU A 1 254 ? 32.776 -8.764 -12.624 1.00 16.73 494 LEU A O 1
ATOM 2093 N N . ASN A 1 255 ? 34.548 -9.648 -11.462 1.00 16.73 495 ASN A N 1
ATOM 2094 C CA . ASN A 1 255 ? 34.150 -9.030 -10.188 1.00 15.89 495 ASN A CA 1
ATOM 2095 C C . ASN A 1 255 ? 35.382 -8.894 -9.345 1.00 15.52 495 ASN A C 1
ATOM 2096 O O . ASN A 1 255 ? 35.993 -9.962 -9.046 1.00 18.76 495 ASN A O 1
ATOM 2101 N N . ASN A 1 256 ? 35.822 -7.694 -8.945 1.00 14.41 496 ASN A N 1
ATOM 2102 C CA . ASN A 1 256 ? 37.084 -7.551 -8.203 1.00 13.10 496 ASN A CA 1
ATOM 2103 C C . ASN A 1 256 ? 36.871 -7.584 -6.687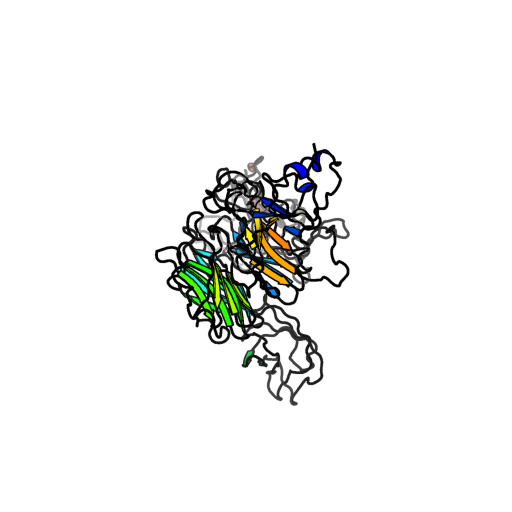 1.00 13.72 496 ASN A C 1
ATOM 2104 O O . ASN A 1 256 ? 37.710 -7.053 -5.956 1.00 14.03 496 ASN A O 1
ATOM 2109 N N . ALA A 1 257 ? 35.815 -8.273 -6.218 1.00 15.37 497 ALA A N 1
ATOM 2110 C CA . ALA A 1 257 ? 35.600 -8.416 -4.795 1.00 16.76 497 ALA A CA 1
ATOM 2111 C C . ALA A 1 257 ? 36.899 -8.879 -4.090 1.00 16.19 497 ALA A C 1
ATOM 2112 O O . ALA A 1 257 ? 37.583 -9.800 -4.585 1.00 17.99 497 ALA A O 1
ATOM 2114 N N . GLY A 1 258 ? 37.209 -8.208 -2.980 1.00 17.47 498 GLY A N 1
ATOM 2115 C CA . GLY A 1 258 ? 38.385 -8.543 -2.180 1.00 17.78 498 GLY A CA 1
ATOM 2116 C C . GLY A 1 258 ? 39.705 -7.985 -2.687 1.00 18.53 498 GLY A C 1
ATOM 2117 O O . GLY A 1 258 ? 40.724 -8.207 -2.019 1.00 20.83 498 GLY A O 1
ATOM 2118 N N . LYS A 1 259 ? 39.696 -7.297 -3.830 1.00 15.51 499 LYS A N 1
ATOM 2119 C CA . LYS A 1 259 ? 40.915 -6.809 -4.396 1.00 15.41 499 LYS A CA 1
ATOM 2120 C C . LYS A 1 259 ? 41.041 -5.306 -4.198 1.00 14.66 499 LYS A C 1
ATOM 2121 O O . LYS A 1 259 ? 40.047 -4.582 -4.324 1.00 14.28 499 LYS A O 1
ATOM 2127 N N . ASN A 1 260 ? 42.241 -4.849 -3.886 1.00 13.97 500 ASN A N 1
ATOM 2128 C CA . ASN A 1 260 ? 42.475 -3.426 -3.636 1.00 13.45 500 ASN A CA 1
ATOM 2129 C C . ASN A 1 260 ? 42.844 -2.722 -4.915 1.00 12.19 500 ASN A C 1
ATOM 2130 O O . ASN A 1 260 ? 43.649 -3.185 -5.698 1.00 14.35 500 ASN A O 1
ATOM 2135 N N . TRP A 1 261 ? 42.233 -1.535 -5.137 1.00 10.30 501 TRP A N 1
ATOM 2136 C CA . TRP A 1 261 ? 42.437 -0.769 -6.349 1.00 9.41 501 TRP A CA 1
ATOM 2137 C C . TRP A 1 261 ? 42.312 0.719 -6.009 1.00 8.49 501 TRP A C 1
ATOM 2138 O O . TRP A 1 261 ? 42.082 1.109 -4.884 1.00 9.71 501 TRP A O 1
ATOM 2149 N N . HIS A 1 262 ? 42.494 1.551 -7.065 1.00 8.19 502 HIS A N 1
ATOM 2150 C CA . HIS A 1 262 ? 42.532 2.992 -6.863 1.00 8.70 502 HIS A CA 1
ATOM 2151 C C . HIS A 1 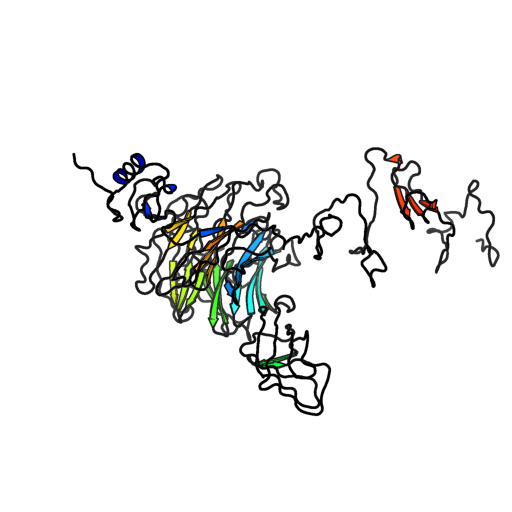262 ? 41.682 3.683 -7.921 1.00 7.46 502 HIS A C 1
ATOM 2152 O O . HIS A 1 262 ? 41.726 3.354 -9.091 1.00 7.83 502 HIS A O 1
ATOM 2159 N N . MET A 1 263 ? 40.940 4.682 -7.471 1.00 7.02 503 MET A N 1
ATOM 2160 C CA . MET A 1 263 ? 40.153 5.545 -8.359 1.00 6.90 503 MET A CA 1
ATOM 2161 C C . MET A 1 263 ? 40.600 6.990 -8.131 1.00 6.51 503 MET A C 1
ATOM 2162 O O . MET A 1 263 ? 40.889 7.399 -7.000 1.00 8.87 503 MET A O 1
ATOM 2167 N N . GLY A 1 264 ? 40.574 7.773 -9.195 1.00 6.14 504 GLY A N 1
ATOM 2168 C CA . GLY A 1 264 ? 40.750 9.200 -9.099 1.00 5.87 504 GLY A CA 1
ATOM 2169 C C . GLY A 1 264 ? 39.692 9.951 -9.849 1.00 5.87 504 GLY A C 1
ATOM 2170 O O . GLY A 1 264 ? 39.281 9.574 -10.911 1.00 8.78 504 GLY A O 1
ATOM 2171 N N . THR A 1 265 ? 39.269 11.057 -9.252 1.00 6.15 505 THR A N 1
ATOM 2172 C CA . THR A 1 265 ? 38.367 12.039 -9.881 1.00 5.67 505 THR A CA 1
ATOM 2173 C C . THR A 1 265 ? 39.165 13.265 -10.188 1.00 5.30 505 THR A C 1
ATOM 2174 O O . THR A 1 265 ? 40.315 13.425 -9.729 1.00 6.49 505 THR A O 1
ATOM 2178 N N . SER A 1 266 ? 38.580 14.211 -10.962 1.00 5.57 506 SER A N 1
ATOM 2179 C CA . SER A 1 266 ? 39.297 15.436 -11.340 1.00 5.62 506 SER A CA 1
ATOM 2180 C C . SER A 1 266 ? 38.371 16.604 -11.558 1.00 5.46 506 SER A C 1
ATOM 2181 O O . SER A 1 266 ? 37.523 16.595 -12.449 1.00 6.31 506 SER A O 1
ATOM 2184 N N . PHE A 1 267 ? 38.615 17.659 -10.781 1.00 5.79 507 PHE A N 1
ATOM 2185 C CA . PHE A 1 267 ? 37.990 18.961 -10.995 1.00 6.32 507 PHE A CA 1
ATOM 2186 C C . PHE A 1 267 ? 38.374 19.498 -12.346 1.00 7.17 507 PHE A C 1
ATOM 2187 O O . PHE A 1 267 ? 37.557 19.941 -13.144 1.00 11.73 507 PHE A O 1
ATOM 2195 N N . HIS A 1 268 ? 39.673 19.476 -12.670 1.00 6.94 508 HIS A N 1
ATOM 2196 C CA . HIS A 1 268 ? 40.168 20.089 -13.892 1.00 8.30 508 HIS A CA 1
ATOM 2197 C C . HIS A 1 268 ? 39.713 19.410 -15.168 1.00 7.01 508 HIS A C 1
ATOM 2198 O O . HIS A 1 268 ? 39.515 20.109 -16.175 1.00 9.22 508 HIS A O 1
ATOM 2205 N N . LYS A 1 269 ? 39.561 18.097 -15.181 1.00 6.73 509 LYS A N 1
ATOM 2206 C CA . LYS A 1 269 ? 39.188 17.362 -16.378 1.00 6.82 509 LYS A CA 1
ATOM 2207 C C . LYS A 1 269 ? 37.685 17.065 -16.464 1.00 7.41 509 LYS A C 1
ATOM 2208 O O . LYS A 1 269 ? 37.293 16.298 -17.361 1.00 11.03 509 LYS A O 1
ATOM 2214 N N . SER A 1 270 ? 36.888 17.606 -15.583 1.00 6.25 510 SER A N 1
ATOM 2215 C CA . SER A 1 270 ? 35.433 17.464 -15.635 1.00 6.24 510 SER A CA 1
ATOM 2216 C C . SER A 1 270 ? 34.856 18.830 -15.965 1.00 7.27 510 SER A C 1
ATOM 2217 O O . SER A 1 270 ? 35.347 19.839 -15.458 1.00 9.41 510 SER A O 1
ATOM 2220 N N . PRO A 1 271 ? 33.803 18.902 -16.761 1.00 7.26 511 PRO A N 1
ATOM 2221 C CA . PRO A 1 271 ? 33.201 20.216 -17.031 1.00 7.98 511 PRO A CA 1
ATOM 2222 C C . PRO A 1 271 ? 32.389 20.701 -15.854 1.00 7.42 511 PRO A C 1
ATOM 2223 O O . PRO A 1 271 ? 31.951 19.938 -15.009 1.00 9.24 511 PRO A O 1
ATOM 2227 N N . TRP A 1 272 ? 32.183 22.005 -15.801 1.00 7.12 512 TRP A N 1
ATOM 2228 C CA . TRP A 1 272 ? 31.161 22.548 -14.946 1.00 6.94 512 TRP A CA 1
ATOM 2229 C C . TRP A 1 272 ? 29.791 22.074 -15.425 1.00 7.10 512 TRP A C 1
ATOM 2230 O O . TRP A 1 272 ? 29.507 22.083 -16.636 1.00 8.54 512 TRP A O 1
ATOM 2241 N N . ARG A 1 273 ? 28.904 21.750 -14.467 1.00 6.89 513 ARG A N 1
ATOM 2242 C CA . ARG A 1 273 ? 27.460 21.764 -14.746 1.00 7.88 513 ARG A CA 1
ATOM 2243 C C . ARG A 1 273 ? 27.006 23.167 -14.412 1.00 7.37 513 ARG A C 1
ATOM 2244 O O . ARG A 1 273 ? 27.280 23.699 -13.343 1.00 8.34 513 ARG A O 1
ATOM 2252 N N . LYS A 1 274 ? 26.306 23.799 -15.356 1.00 8.04 514 LYS A N 1
ATOM 2253 C CA . LYS A 1 274 ? 25.871 25.178 -15.223 1.00 7.94 514 LYS A CA 1
ATOM 2254 C C . LYS A 1 274 ? 24.342 25.202 -15.302 1.00 8.90 514 LYS A C 1
ATOM 2255 O O . LYS A 1 274 ? 23.778 24.789 -16.337 1.00 12.68 514 LYS A O 1
ATOM 2261 N N . THR A 1 275 ? 23.690 25.665 -14.260 1.00 7.75 515 THR A N 1
ATOM 2262 C CA . THR A 1 275 ? 22.236 25.728 -14.198 1.00 8.31 515 THR A CA 1
ATOM 2263 C C . THR A 1 275 ? 21.822 27.183 -14.152 1.00 8.12 515 THR A C 1
ATOM 2264 O O . THR A 1 275 ? 22.104 27.895 -13.167 1.00 8.31 515 THR A O 1
ATOM 2268 N N . ASP A 1 276 ? 21.197 27.670 -15.223 1.00 9.45 516 ASP A N 1
ATOM 2269 C CA . ASP A 1 276 ? 20.801 29.061 -15.315 1.00 9.00 516 ASP A CA 1
ATOM 2270 C C . ASP A 1 276 ? 19.581 29.255 -14.436 1.00 9.24 516 ASP A C 1
ATOM 2271 O O . ASP A 1 276 ? 18.547 28.626 -14.649 1.00 11.78 516 ASP A O 1
ATOM 2276 N N . LEU A 1 277 ? 19.674 30.162 -13.460 1.00 8.17 517 LEU A N 1
ATOM 2277 C CA . LEU A 1 277 ? 18.558 30.513 -12.616 1.00 8.64 517 LEU A CA 1
ATOM 2278 C C . LEU A 1 277 ? 17.884 31.822 -13.024 1.00 9.13 517 LEU A C 1
ATOM 2279 O O . LEU A 1 277 ? 16.935 32.262 -12.365 1.00 10.36 517 LEU A O 1
ATOM 2284 N N . GLY A 1 278 ? 18.374 32.434 -14.088 1.00 9.32 518 GLY A N 1
ATOM 2285 C CA . GLY A 1 278 ? 17.850 33.709 -14.554 1.00 10.20 518 GLY A CA 1
ATOM 2286 C C . GLY A 1 278 ? 18.235 34.861 -13.629 1.00 9.71 518 GLY A C 1
ATOM 2287 O O . GLY A 1 278 ? 19.097 34.758 -12.728 1.00 10.15 518 GLY A O 1
ATOM 2288 N N . LEU A 1 279 ? 17.571 35.985 -13.847 1.00 10.91 519 LEU A N 1
ATOM 2289 C CA . LEU A 1 279 ? 17.723 37.106 -12.890 1.00 10.68 519 LEU A CA 1
ATOM 2290 C C . LEU A 1 279 ? 16.762 36.886 -11.741 1.00 10.51 519 LEU A C 1
ATOM 2291 O O . LEU A 1 279 ? 15.603 37.240 -11.802 1.00 14.61 519 LEU A O 1
ATOM 2296 N N . ILE A 1 280 ? 17.260 36.248 -10.688 1.00 10.26 520 ILE A N 1
ATOM 2297 C CA . ILE A 1 280 ? 16.390 35.915 -9.560 1.00 10.18 520 ILE A CA 1
ATOM 2298 C C . ILE A 1 280 ? 15.830 37.204 -9.044 1.00 10.63 520 ILE A C 1
ATOM 2299 O O . ILE A 1 280 ? 16.581 38.134 -8.746 1.00 11.30 520 ILE A O 1
ATOM 2304 N N . PRO A 1 281 ? 14.501 37.314 -8.890 1.00 11.96 521 PRO A N 1
ATOM 2305 C CA . PRO A 1 281 ? 13.937 38.619 -8.499 1.00 13.41 521 PRO A CA 1
ATOM 2306 C C . PRO A 1 281 ? 14.325 38.990 -7.062 1.00 10.25 521 PRO A C 1
ATOM 2307 O O . PRO A 1 281 ? 14.554 38.138 -6.201 1.00 11.33 521 PRO A O 1
ATOM 2311 N N . SER A 1 282 ? 14.367 40.284 -6.785 1.00 10.55 522 SER A N 1
ATOM 2312 C CA A SER A 1 282 ? 14.632 40.799 -5.463 0.73 10.71 522 SER A CA 1
ATOM 2313 C CA B SER A 1 282 ? 14.639 40.809 -5.465 0.27 10.78 522 SER A CA 1
ATOM 2314 C C . SER A 1 282 ? 15.890 40.196 -4.839 1.00 9.37 522 SER A C 1
ATOM 2315 O O . SER A 1 282 ? 15.887 39.726 -3.705 1.00 10.45 522 SER A O 1
ATOM 2320 N N . VAL A 1 283 ? 16.978 40.295 -5.607 1.00 8.87 523 VAL A N 1
ATOM 2321 C CA . VAL A 1 283 ? 18.317 39.882 -5.176 1.00 8.11 523 VAL A CA 1
ATOM 2322 C C . VAL A 1 283 ? 19.323 40.944 -5.640 1.00 7.79 523 VAL A C 1
ATOM 2323 O O . VAL A 1 283 ? 19.355 41.247 -6.815 1.00 8.37 523 VAL A O 1
ATOM 2327 N N . THR A 1 284 ? 20.165 41.393 -4.727 1.00 7.53 524 THR A N 1
ATOM 2328 C CA . THR A 1 284 ? 21.333 42.210 -5.035 1.00 7.60 524 THR A CA 1
ATOM 2329 C C . THR A 1 284 ? 22.606 41.353 -5.118 1.00 7.18 524 THR A C 1
ATOM 2330 O O . THR A 1 284 ? 23.350 41.461 -6.088 1.00 8.06 524 THR A O 1
ATOM 2334 N N . GLU A 1 285 ? 22.848 40.500 -4.131 1.00 7.60 525 GLU A N 1
ATOM 2335 C CA . GLU A 1 285 ? 24.013 39.636 -4.046 1.00 7.74 525 GLU A CA 1
ATOM 2336 C C . GLU A 1 285 ? 23.597 38.303 -3.400 1.00 6.46 525 GLU A C 1
ATOM 2337 O O . GLU A 1 285 ? 22.844 38.327 -2.413 1.00 6.93 525 GLU A O 1
ATOM 2343 N N . VAL A 1 286 ? 24.186 37.211 -3.873 1.00 5.93 526 VAL A N 1
ATOM 2344 C CA . VAL A 1 286 ? 24.173 35.911 -3.206 1.00 5.92 526 VAL A CA 1
ATOM 2345 C C . VAL A 1 286 ? 25.522 35.769 -2.486 1.00 6.27 526 VAL A C 1
ATOM 2346 O O . VAL A 1 286 ? 26.564 36.123 -3.051 1.00 8.72 526 VAL A O 1
ATOM 2350 N N . HIS A 1 287 ? 25.503 35.319 -1.233 1.00 5.47 527 HIS A N 1
ATOM 2351 C CA . HIS A 1 287 ? 26.639 35.446 -0.335 1.00 5.22 527 HIS A CA 1
ATOM 2352 C C . HIS A 1 287 ? 26.536 34.360 0.739 1.00 5.02 527 HIS A C 1
ATOM 2353 O O . HIS A 1 287 ? 25.510 34.250 1.382 1.00 5.70 527 HIS A O 1
ATOM 2360 N N . SER A 1 288 ? 27.653 33.617 0.935 1.00 4.80 528 SER A N 1
ATOM 2361 C CA . SER A 1 288 ? 27.784 32.602 1.992 1.00 4.64 528 SER A CA 1
ATOM 2362 C C . SER A 1 288 ? 27.087 31.312 1.594 1.00 4.84 528 SER A C 1
ATOM 2363 O O . SER A 1 288 ? 26.182 31.252 0.739 1.00 5.43 528 SER A O 1
ATOM 2366 N N . PHE A 1 289 ? 27.559 30.223 2.238 1.00 5.37 529 PHE A N 1
ATOM 2367 C CA . PHE A 1 289 ? 27.190 28.874 1.876 1.00 5.20 529 PHE A CA 1
ATOM 2368 C C . PHE A 1 289 ? 27.166 28.022 3.140 1.00 5.71 529 PHE A C 1
ATOM 2369 O O . PHE A 1 289 ? 28.118 28.002 3.916 1.00 6.31 529 PHE A O 1
ATOM 2377 N N . ALA A 1 290 ? 26.038 27.266 3.319 1.00 5.67 530 ALA A N 1
ATOM 2378 C CA . ALA A 1 290 ? 25.914 26.338 4.412 1.00 6.43 530 ALA A CA 1
ATOM 2379 C C . ALA A 1 290 ? 25.507 24.985 3.858 1.00 5.77 530 ALA A C 1
ATOM 2380 O O . ALA A 1 290 ? 24.388 24.787 3.393 1.00 6.67 530 ALA A O 1
ATOM 2382 N N . THR A 1 291 ? 26.436 24.003 3.913 1.00 6.90 531 THR A N 1
ATOM 2383 C CA . THR A 1 291 ? 26.056 22.642 3.578 1.00 6.79 531 THR A CA 1
ATOM 2384 C C . THR A 1 291 ? 25.030 22.134 4.577 1.00 7.48 531 THR A C 1
ATOM 2385 O O . THR A 1 291 ? 25.252 22.247 5.777 1.00 9.15 531 THR A O 1
ATOM 2389 N N . ILE A 1 292 ? 23.917 21.593 4.110 1.00 7.60 532 ILE A N 1
ATOM 2390 C CA . ILE A 1 292 ? 22.874 21.086 5.007 1.00 8.43 532 ILE A CA 1
ATOM 2391 C C . ILE A 1 292 ? 23.005 19.596 5.240 1.00 8.46 532 ILE A C 1
ATOM 2392 O O . ILE A 1 292 ? 22.973 19.140 6.372 1.00 10.38 532 ILE A O 1
ATOM 2397 N N . ASP A 1 293 ? 23.154 18.817 4.152 1.00 8.80 533 ASP A N 1
ATOM 2398 C CA . ASP A 1 293 ? 23.196 17.366 4.255 1.00 8.93 533 ASP A CA 1
ATOM 2399 C C . ASP A 1 293 ? 23.797 16.804 2.962 1.00 9.21 533 ASP A C 1
ATOM 2400 O O . ASP A 1 293 ? 24.476 17.536 2.264 1.00 10.61 533 ASP A O 1
ATOM 2405 N N . ASN A 1 294 ? 23.596 15.518 2.700 1.00 10.06 534 ASN A N 1
ATOM 2406 C CA . ASN A 1 294 ? 24.196 14.851 1.577 1.00 10.77 534 ASN A CA 1
ATOM 2407 C C . ASN A 1 294 ? 23.539 15.263 0.253 1.00 8.98 534 ASN A C 1
ATOM 2408 O O . ASN A 1 294 ? 23.989 14.827 -0.804 1.00 10.22 534 ASN A O 1
ATOM 2413 N N . ASN A 1 295 ? 22.422 16.016 0.310 1.00 8.79 535 ASN A N 1
ATOM 2414 C CA . ASN A 1 295 ? 21.641 16.352 -0.884 1.00 9.60 535 ASN A CA 1
ATOM 2415 C C . ASN A 1 295 ? 21.658 17.825 -1.248 1.00 8.13 535 ASN A C 1
ATOM 2416 O O . ASN A 1 295 ? 21.362 18.148 -2.397 1.00 9.46 535 ASN A O 1
ATOM 2421 N N . GLY A 1 296 ? 21.917 18.713 -0.300 1.00 7.80 536 GLY A N 1
ATOM 2422 C CA . GLY A 1 296 ? 21.791 20.132 -0.582 1.00 7.50 536 GLY A CA 1
ATOM 2423 C C . GLY A 1 296 ? 22.373 21.030 0.445 1.00 6.70 536 GLY A C 1
ATOM 2424 O O . GLY A 1 296 ? 23.100 20.616 1.375 1.00 7.41 536 GLY A O 1
ATOM 2425 N N . PHE A 1 297 ? 22.021 22.314 0.299 1.00 6.83 537 PHE A N 1
ATOM 2426 C CA . PHE A 1 297 ? 22.738 23.393 0.947 1.00 6.37 537 PHE A CA 1
ATOM 2427 C C . PHE A 1 297 ? 21.882 24.652 0.882 1.00 6.40 537 PHE A C 1
ATOM 2428 O O . PHE A 1 297 ? 20.932 24.727 0.073 1.00 7.31 537 PHE A O 1
ATOM 2436 N N . ALA A 1 298 ? 22.297 25.669 1.635 1.00 6.26 538 ALA A N 1
ATOM 2437 C CA . ALA A 1 298 ? 21.710 26.982 1.568 1.00 6.12 538 ALA A CA 1
ATOM 2438 C C . ALA A 1 298 ? 22.777 27.995 1.152 1.00 6.24 538 ALA A C 1
ATOM 2439 O O . ALA A 1 298 ? 23.962 27.813 1.441 1.00 6.31 538 ALA A O 1
ATOM 2441 N N . MET A 1 299 ? 22.314 29.079 0.516 1.00 6.31 539 MET A N 1
ATOM 2442 C CA . MET A 1 299 ? 23.135 30.231 0.144 1.00 6.40 539 MET A CA 1
ATOM 2443 C C . MET A 1 299 ? 22.492 31.475 0.671 1.00 6.02 539 MET A C 1
ATOM 2444 O O . MET A 1 299 ? 21.266 31.632 0.579 1.00 7.20 539 MET A O 1
ATOM 2449 N N . GLY A 1 300 ? 23.264 32.376 1.267 1.00 5.94 540 GLY A N 1
ATOM 2450 C CA . GLY A 1 300 ? 22.658 33.611 1.754 1.00 6.23 540 GLY A CA 1
ATOM 2451 C C . GLY A 1 300 ? 22.369 34.598 0.645 1.00 5.68 540 GLY A C 1
ATOM 2452 O O . GLY A 1 300 ? 22.900 34.503 -0.463 1.00 6.30 540 GLY A O 1
ATOM 2453 N N . TYR A 1 301 ? 21.523 35.590 0.925 1.00 6.06 541 TYR A N 1
ATOM 2454 C CA . TYR A 1 301 ? 21.303 36.651 -0.041 1.00 6.16 541 TYR A CA 1
ATOM 2455 C C . TYR A 1 301 ? 20.814 37.901 0.666 1.00 6.23 541 TYR A C 1
ATOM 2456 O O . TYR A 1 301 ? 20.314 37.888 1.792 1.00 6.53 541 TYR A O 1
ATOM 2465 N N . HIS A 1 302 ? 20.887 39.027 -0.069 1.00 6.29 542 HIS A N 1
ATOM 2466 C CA . HIS A 1 302 ? 20.164 40.220 0.340 1.00 6.42 542 HIS A CA 1
ATOM 2467 C C . HIS A 1 302 ? 19.734 40.974 -0.924 1.00 6.72 542 HIS A C 1
ATOM 2468 O O . HIS A 1 302 ? 20.285 40.780 -2.008 1.00 7.11 542 HIS A O 1
ATOM 2475 N N . GLN A 1 303 ? 18.742 41.836 -0.701 1.00 7.36 543 GLN A N 1
ATOM 2476 C CA . GLN A 1 303 ? 18.283 42.827 -1.675 1.00 8.80 543 GLN A CA 1
ATOM 2477 C C . GLN A 1 303 ? 18.400 44.161 -0.962 1.00 9.25 543 GLN A C 1
ATOM 2478 O O . GLN A 1 303 ? 17.797 44.383 0.058 1.00 12.03 543 GLN A O 1
ATOM 2484 N N . GLY A 1 304 ? 19.170 45.064 -1.542 1.00 8.98 544 GLY A N 1
ATOM 2485 C CA . GLY A 1 304 ? 19.444 46.352 -0.960 1.00 11.10 544 GLY A CA 1
ATOM 2486 C C . GLY A 1 304 ? 19.432 47.539 -1.861 1.00 14.16 544 GLY A C 1
ATOM 2487 O O . GLY A 1 304 ? 19.810 48.668 -1.461 1.00 18.61 544 GLY A O 1
ATOM 2488 N N . ASP A 1 305 ? 18.988 47.344 -3.117 1.00 16.44 545 ASP A N 1
ATOM 2489 C CA . ASP A 1 305 ? 18.987 48.458 -4.099 1.00 18.96 545 ASP A CA 1
ATOM 2490 C C . ASP A 1 305 ? 17.745 49.321 -3.951 1.00 21.15 545 ASP A C 1
ATOM 2491 O O . ASP A 1 305 ? 17.764 50.511 -4.239 1.00 24.56 545 ASP A O 1
ATOM 2496 N N . VAL A 1 306 ? 16.585 48.760 -3.576 1.00 19.35 546 VAL A N 1
ATOM 2497 C CA . VAL A 1 306 ? 15.387 49.515 -3.444 1.00 21.74 546 VAL A CA 1
ATOM 2498 C C . VAL A 1 306 ? 14.757 49.080 -2.116 1.00 21.87 546 VAL A C 1
ATOM 2499 O O . VAL A 1 306 ? 14.952 48.008 -1.585 1.00 21.69 546 VAL A O 1
ATOM 2503 N N . ALA A 1 307 ? 13.914 49.954 -1.564 1.00 21.89 547 ALA A N 1
ATOM 2504 C CA . ALA A 1 307 ? 13.149 49.621 -0.357 1.00 20.67 547 ALA A CA 1
ATOM 2505 C C . ALA A 1 307 ? 11.979 48.714 -0.700 1.00 18.86 547 ALA A C 1
ATOM 2506 O O . ALA A 1 307 ? 11.412 48.913 -1.758 1.00 28.60 547 ALA A O 1
ATOM 2508 N N . PRO A 1 308 ? 11.630 47.752 0.139 1.00 19.96 548 PRO A N 1
ATOM 2509 C CA . PRO A 1 308 ? 12.303 47.390 1.383 1.00 17.25 548 PRO A CA 1
ATOM 2510 C C . PRO A 1 308 ? 13.391 46.340 1.160 1.00 14.29 548 PRO A C 1
ATOM 2511 O O . PRO A 1 308 ? 13.365 45.557 0.195 1.00 18.20 548 PRO A O 1
ATOM 2515 N N . ARG A 1 309 ? 14.424 46.462 1.987 1.00 12.13 549 ARG A N 1
ATOM 2516 C CA . ARG A 1 309 ? 15.444 45.466 1.948 1.00 10.90 549 ARG A CA 1
ATOM 2517 C C . ARG A 1 309 ? 14.846 44.064 2.236 1.00 10.02 549 ARG A C 1
ATOM 2518 O O . ARG A 1 309 ? 13.916 43.904 3.030 1.00 10.44 549 ARG A O 1
ATOM 2526 N N . GLU A 1 310 ? 15.485 43.036 1.696 1.00 9.09 550 GLU A N 1
ATOM 2527 C CA . GLU A 1 310 ? 15.368 41.660 2.127 1.00 9.43 550 GLU A CA 1
ATOM 2528 C C . GLU A 1 310 ? 16.729 41.145 2.577 1.00 7.80 550 GLU A C 1
ATOM 2529 O O . GLU A 1 310 ? 17.734 41.488 1.940 1.00 8.10 550 GLU A O 1
ATOM 2535 N N . VAL A 1 311 ? 16.739 40.262 3.554 1.00 7.37 551 VAL A N 1
ATOM 2536 C CA . VAL A 1 311 ? 17.927 39.464 3.916 1.00 6.99 551 VAL A CA 1
ATOM 2537 C C . VAL A 1 311 ? 17.467 38.071 4.210 1.00 7.14 551 VAL A C 1
ATOM 2538 O O . VAL A 1 311 ? 16.445 37.903 4.898 1.00 7.98 551 VAL A O 1
ATOM 2542 N N . GLY A 1 312 ? 18.135 37.049 3.704 1.00 7.10 552 GLY A N 1
ATOM 2543 C CA . GLY A 1 312 ? 17.715 35.700 3.982 1.00 8.00 552 GLY A CA 1
ATOM 2544 C C . GLY A 1 312 ? 18.627 34.679 3.365 1.00 6.68 552 GLY A C 1
ATOM 2545 O O . GLY A 1 312 ? 19.831 34.911 3.195 1.00 6.86 552 GLY A O 1
ATOM 2546 N N . LEU A 1 313 ? 18.029 33.534 3.009 1.00 7.27 553 LEU A N 1
ATOM 2547 C CA . LEU A 1 313 ? 18.751 32.455 2.367 1.00 7.26 553 LEU A CA 1
ATOM 2548 C C . LEU A 1 313 ? 17.877 31.852 1.286 1.00 7.28 553 LEU A C 1
ATOM 2549 O O . LEU A 1 313 ? 16.625 31.957 1.304 1.00 8.38 553 LEU A O 1
ATOM 2554 N N . PHE A 1 314 ? 18.544 31.164 0.364 1.00 7.22 554 PHE A N 1
ATOM 2555 C CA . PHE A 1 314 ? 17.923 30.246 -0.614 1.00 7.55 554 PHE A CA 1
ATOM 2556 C C . PHE A 1 314 ? 18.356 28.847 -0.231 1.00 7.53 554 PHE A C 1
ATOM 2557 O O . PHE A 1 314 ? 19.568 28.562 -0.181 1.00 7.95 554 PHE A O 1
ATOM 2565 N N . TYR A 1 315 ? 17.385 27.958 0.010 1.00 7.64 555 TYR A N 1
ATOM 2566 C CA . TYR A 1 315 ? 17.682 26.564 0.313 1.00 7.72 555 TYR A CA 1
ATOM 2567 C C . TYR A 1 315 ? 17.423 25.706 -0.897 1.00 7.86 555 TYR A C 1
ATOM 2568 O O . TYR A 1 315 ? 16.313 25.739 -1.460 1.00 8.77 555 TYR A O 1
ATOM 2577 N N . PHE A 1 316 ? 18.446 24.951 -1.313 1.00 7.56 556 PHE A N 1
ATOM 2578 C CA . PHE A 1 316 ? 18.408 24.004 -2.433 1.00 8.05 556 PHE A CA 1
ATOM 2579 C C . PHE A 1 316 ? 18.333 22.626 -1.825 1.00 8.27 556 PHE A C 1
ATOM 2580 O O . PHE A 1 316 ? 19.364 22.057 -1.445 1.00 8.37 556 PHE A O 1
ATOM 2588 N N . PRO A 1 317 ? 17.123 22.043 -1.671 1.00 8.72 557 PRO A N 1
ATOM 2589 C CA . PRO A 1 317 ? 17.067 20.809 -0.889 1.00 9.51 557 PRO A CA 1
ATOM 2590 C C . PRO A 1 317 ? 17.677 19.608 -1.584 1.00 9.49 557 PRO A C 1
ATOM 2591 O O . PRO A 1 317 ? 18.139 18.677 -0.887 1.00 10.36 557 PRO A O 1
ATOM 2595 N N . ASP A 1 318 ? 17.668 19.543 -2.902 1.00 9.40 558 ASP A N 1
ATOM 2596 C CA . ASP A 1 318 ? 18.255 18.437 -3.660 1.00 9.37 558 ASP A CA 1
ATOM 2597 C C . ASP A 1 318 ? 18.947 19.050 -4.873 1.00 8.89 558 ASP A C 1
ATOM 2598 O O . ASP A 1 318 ? 18.415 19.119 -5.971 1.00 9.35 558 ASP A O 1
ATOM 2603 N N . ALA A 1 319 ? 20.186 19.525 -4.563 1.00 8.56 559 ALA A N 1
ATOM 2604 C CA . ALA A 1 319 ? 20.939 20.210 -5.645 1.00 8.80 559 ALA A CA 1
ATOM 2605 C C . ALA A 1 319 ? 21.467 19.249 -6.700 1.00 8.60 559 ALA A C 1
ATOM 2606 O O . ALA A 1 319 ? 21.916 19.713 -7.756 1.00 9.42 559 ALA A O 1
ATOM 2608 N N . PHE A 1 320 ? 21.479 17.954 -6.388 1.00 8.62 560 PHE A N 1
ATOM 2609 C CA . PHE A 1 320 ? 21.985 16.968 -7.326 1.00 8.63 560 PHE A CA 1
ATOM 2610 C C . PHE A 1 320 ? 20.950 16.684 -8.397 1.00 9.88 560 PHE A C 1
ATOM 2611 O O . PHE A 1 320 ? 21.224 16.817 -9.583 1.00 11.41 560 PHE A O 1
ATOM 2619 N N . ASN A 1 321 ? 19.736 16.291 -8.019 1.00 10.17 561 ASN A N 1
ATOM 2620 C CA . ASN A 1 321 ? 18.687 16.027 -9.029 1.00 11.14 561 ASN A CA 1
ATOM 2621 C C . ASN A 1 321 ? 18.031 17.291 -9.541 1.00 10.59 561 ASN A C 1
ATOM 2622 O O . ASN A 1 321 ? 17.518 17.284 -10.672 1.00 13.47 561 ASN A O 1
ATOM 2627 N N . SER A 1 322 ? 17.951 18.317 -8.685 1.00 9.97 562 SER A N 1
ATOM 2628 C CA . SER A 1 322 ? 17.107 19.477 -8.975 1.00 10.77 562 SER A CA 1
ATOM 2629 C C . SER A 1 322 ? 17.852 20.769 -8.673 1.00 9.67 562 SER A C 1
ATOM 2630 O O . SER A 1 322 ? 17.395 21.557 -7.774 1.00 10.47 562 SER A O 1
ATOM 2633 N N . PRO A 1 323 ? 18.930 21.080 -9.370 1.00 9.48 563 PRO A N 1
ATOM 2634 C CA . PRO A 1 323 ? 19.716 22.323 -9.095 1.00 9.35 563 PRO A CA 1
ATOM 2635 C C . PRO A 1 323 ? 18.922 23.607 -9.325 1.00 9.48 563 PRO A C 1
ATOM 2636 O O . PRO A 1 323 ? 19.310 24.632 -8.785 1.00 10.50 563 PRO A O 1
ATOM 2640 N N . SER A 1 324 ? 17.829 23.582 -10.091 1.00 9.73 564 SER A N 1
ATOM 2641 C CA A SER A 1 324 ? 17.077 24.805 -10.314 0.75 10.60 564 SER A CA 1
ATOM 2642 C CA B SER A 1 324 ? 16.958 24.694 -10.390 0.25 10.82 564 SER A CA 1
ATOM 2643 C C . SER A 1 324 ? 15.992 25.035 -9.256 1.00 10.37 564 SER A C 1
ATOM 2644 O O . SER A 1 324 ? 15.350 26.085 -9.306 1.00 12.20 564 SER A O 1
ATOM 2649 N N . ASN A 1 325 ? 15.836 24.129 -8.287 1.00 10.26 565 ASN A N 1
ATOM 2650 C CA . ASN A 1 325 ? 14.745 24.215 -7.312 1.00 11.08 565 ASN A CA 1
ATOM 2651 C C . ASN A 1 325 ? 15.275 24.706 -5.965 1.00 10.16 565 ASN A C 1
ATOM 2652 O O . ASN A 1 325 ? 16.125 24.067 -5.341 1.00 11.85 565 ASN A O 1
ATOM 2657 N N . TYR A 1 326 ? 14.763 25.853 -5.531 1.00 10.14 566 TYR A N 1
ATOM 2658 C CA . TYR A 1 326 ? 15.189 26.441 -4.252 1.00 9.57 566 TYR A CA 1
ATOM 2659 C C . TYR A 1 326 ? 14.015 27.160 -3.654 1.00 10.29 566 TYR A C 1
ATOM 2660 O O . TYR A 1 326 ? 13.063 27.549 -4.344 1.00 11.89 566 TYR A O 1
ATOM 2669 N N . VAL A 1 327 ? 14.107 27.439 -2.382 1.00 9.94 567 VAL A N 1
ATOM 2670 C CA . VAL A 1 327 ? 13.077 28.168 -1.630 1.00 10.73 567 VAL A CA 1
ATOM 2671 C C . VAL A 1 327 ? 13.740 29.320 -0.886 1.00 9.18 567 VAL A C 1
ATOM 2672 O O . VAL A 1 327 ? 14.800 29.227 -0.307 1.00 9.57 567 VAL A O 1
ATOM 2676 N N . ARG A 1 328 ? 13.066 30.473 -0.961 1.00 9.34 568 ARG A N 1
ATOM 2677 C CA A ARG A 1 328 ? 13.488 31.719 -0.349 0.76 9.00 568 ARG A CA 1
ATOM 2678 C CA B ARG A 1 328 ? 13.520 31.708 -0.343 0.24 9.84 568 ARG A CA 1
ATOM 2679 C C . ARG A 1 328 ? 12.971 31.820 1.085 1.00 9.02 568 ARG A C 1
ATOM 2680 O O . ARG A 1 328 ? 11.776 31.652 1.314 1.00 11.65 568 ARG A O 1
ATOM 2695 N N . ARG A 1 329 ? 13.847 32.088 2.039 1.00 8.43 569 ARG A N 1
ATOM 2696 C CA . ARG A 1 329 ? 13.486 32.238 3.433 1.00 9.06 569 ARG A CA 1
ATOM 2697 C C . ARG A 1 329 ? 14.125 33.496 3.999 1.00 9.10 569 ARG A C 1
ATOM 2698 O O . ARG A 1 329 ? 15.339 33.644 4.018 1.00 12.07 569 ARG A O 1
ATOM 2706 N N . GLN A 1 330 ? 13.321 34.446 4.408 1.00 9.82 570 GLN A N 1
ATOM 2707 C CA . GLN A 1 330 ? 13.815 35.716 4.949 1.00 9.02 570 GLN A CA 1
ATOM 2708 C C . GLN A 1 330 ? 13.964 35.660 6.448 1.00 8.57 570 GLN A C 1
ATOM 2709 O O . GLN A 1 330 ? 13.247 34.922 7.150 1.00 9.44 570 GLN A O 1
ATOM 2715 N N . ILE A 1 331 ? 14.884 36.434 6.971 1.00 8.29 571 ILE A N 1
ATOM 2716 C CA A ILE A 1 331 ? 14.954 36.729 8.408 0.52 8.36 571 ILE A CA 1
ATOM 2717 C CA B ILE A 1 331 ? 14.951 36.722 8.409 0.48 8.42 571 ILE A CA 1
ATOM 2718 C C . ILE A 1 331 ? 13.779 37.638 8.810 1.00 8.24 571 ILE A C 1
ATOM 2719 O O . ILE A 1 331 ? 13.084 38.204 7.954 1.00 9.05 571 ILE A O 1
ATOM 2728 N N . PRO A 1 332 ? 13.495 37.778 10.104 1.00 8.83 572 PRO A N 1
ATOM 2729 C CA . PRO A 1 332 ? 12.348 38.628 10.517 1.00 9.23 572 PRO A CA 1
ATOM 2730 C C . PRO A 1 332 ? 12.502 40.047 10.035 1.00 9.22 572 PRO A C 1
ATOM 2731 O O . PRO A 1 332 ? 13.623 40.600 10.012 1.00 9.04 572 PRO A O 1
ATOM 2735 N N . SER A 1 333 ? 11.386 40.654 9.696 1.00 10.15 573 SER A N 1
ATOM 2736 C CA A SER A 1 333 ? 11.450 41.958 9.037 0.23 11.65 573 SER A CA 1
ATOM 2737 C CA B SER A 1 333 ? 11.347 41.983 9.114 0.31 10.78 573 SER A CA 1
ATOM 2738 C CA C SER A 1 333 ? 11.385 41.968 9.082 0.46 11.34 573 SER A CA 1
ATOM 2739 C C . SER A 1 333 ? 12.085 43.046 9.903 1.00 9.88 573 SER A C 1
ATOM 2740 O O . SER A 1 333 ? 12.701 43.964 9.311 1.00 10.59 573 SER A O 1
ATOM 2747 N N . GLU A 1 334 ? 12.038 42.985 11.209 1.00 10.41 574 GLU A N 1
ATOM 2748 C CA . GLU A 1 334 ? 12.679 44.022 12.007 1.00 10.96 574 GLU A CA 1
ATOM 2749 C C . GLU A 1 334 ? 14.178 44.074 11.817 1.00 9.58 574 GLU A C 1
ATOM 2750 O O . GLU A 1 334 ? 14.793 45.067 12.210 1.00 10.41 574 GLU A O 1
ATOM 2756 N N . TYR A 1 335 ? 14.775 43.012 11.347 1.00 8.21 575 TYR A N 1
ATOM 2757 C CA . TYR A 1 335 ? 16.225 42.926 11.222 1.00 7.72 575 TYR A CA 1
ATOM 2758 C C . TYR A 1 335 ? 16.739 43.151 9.802 1.00 7.47 575 TYR A C 1
ATOM 2759 O O . TYR A 1 335 ? 17.948 43.119 9.540 1.00 8.03 575 TYR A O 1
ATOM 2768 N N . GLU A 1 336 ? 15.811 43.363 8.855 1.00 7.54 576 GLU A N 1
ATOM 2769 C CA . GLU A 1 336 ? 16.166 43.594 7.463 1.00 7.09 576 GLU A CA 1
ATOM 2770 C C . GLU A 1 336 ? 16.598 45.013 7.121 1.00 7.50 576 GLU A C 1
ATOM 2771 O O . GLU A 1 336 ? 17.447 45.137 6.217 1.00 8.10 576 GLU A O 1
ATOM 2777 N N . PRO A 1 337 ? 16.127 46.061 7.785 1.00 7.93 577 PRO A N 1
ATOM 2778 C CA . PRO A 1 337 ? 16.625 47.395 7.433 1.00 7.59 577 PRO A CA 1
ATOM 2779 C C . PRO A 1 337 ? 18.134 47.497 7.653 1.00 6.76 577 PRO A C 1
ATOM 2780 O O . PRO A 1 337 ? 18.682 46.890 8.615 1.00 7.45 577 PRO A O 1
ATOM 2784 N N . ASP A 1 338 ? 18.799 48.261 6.817 1.00 6.81 578 ASP A N 1
ATOM 2785 C CA . ASP A 1 338 ? 20.218 48.540 7.002 1.00 6.71 578 ASP A CA 1
ATOM 2786 C C . ASP A 1 338 ? 21.054 47.267 7.132 1.00 6.22 578 ASP A C 1
ATOM 2787 O O . ASP A 1 338 ? 22.021 47.247 7.919 1.00 7.06 578 ASP A O 1
ATOM 2792 N N . ALA A 1 339 ? 20.716 46.240 6.365 1.00 7.00 579 ALA A N 1
ATOM 2793 C CA . ALA A 1 339 ? 21.374 44.944 6.528 1.00 6.65 579 ALA A CA 1
ATOM 2794 C C . ALA A 1 339 ? 21.689 44.341 5.179 1.00 6.27 579 ALA A C 1
ATOM 2795 O O . ALA A 1 339 ? 20.957 44.520 4.179 1.00 7.59 579 ALA A O 1
ATOM 2797 N N . SER A 1 340 ? 22.774 43.551 5.133 1.00 5.81 580 SER A N 1
ATOM 2798 C CA . SER A 1 340 ? 23.193 42.912 3.892 1.00 5.78 580 SER A CA 1
ATOM 2799 C C . SER A 1 340 ? 24.023 41.689 4.199 1.00 5.28 580 SER A C 1
ATOM 2800 O O . SER A 1 340 ? 24.335 41.370 5.337 1.00 5.63 580 SER A O 1
ATOM 2803 N N . GLU A 1 341 ? 24.387 40.972 3.125 1.00 5.25 581 GLU A N 1
ATOM 2804 C CA . GLU A 1 341 ? 25.505 40.008 3.112 1.00 4.98 581 GLU A CA 1
ATOM 2805 C C . GLU A 1 341 ? 25.540 39.121 4.335 1.00 4.65 581 GLU A C 1
ATOM 2806 O O . GLU A 1 341 ? 26.503 39.123 5.099 1.00 5.19 581 GLU A O 1
ATOM 2812 N N . PRO A 1 342 ? 24.510 38.280 4.499 1.00 5.11 582 PRO A N 1
ATOM 2813 C CA . PRO A 1 342 ? 24.481 37.383 5.661 1.00 5.38 582 PRO A CA 1
ATOM 2814 C C . PRO A 1 342 ? 25.500 36.247 5.501 1.00 4.90 582 PRO A C 1
ATOM 2815 O O . PRO A 1 342 ? 25.680 35.681 4.419 1.00 5.25 582 PRO A O 1
ATOM 2819 N N . CYS A 1 343 ? 26.127 35.886 6.629 1.00 4.88 583 CYS A N 1
ATOM 2820 C CA . CYS A 1 343 ? 26.930 34.663 6.728 1.00 4.80 583 CYS A CA 1
ATOM 2821 C C . CYS A 1 343 ? 26.078 33.570 7.352 1.00 5.06 583 CYS A C 1
ATOM 2822 O O . CYS A 1 343 ? 25.425 33.844 8.382 1.00 5.58 583 CYS A O 1
ATOM 2825 N N . ILE A 1 344 ? 26.071 32.388 6.759 1.00 5.06 584 ILE A N 1
ATOM 2826 C CA . ILE A 1 344 ? 25.236 31.298 7.247 1.00 5.16 584 ILE A CA 1
ATOM 2827 C C . ILE A 1 344 ? 26.084 30.031 7.398 1.00 5.16 584 ILE A C 1
ATOM 2828 O O . ILE A 1 344 ? 26.896 29.687 6.525 1.00 5.60 584 ILE A O 1
ATOM 2833 N N . LYS A 1 345 ? 25.851 29.279 8.487 1.00 5.21 585 LYS A N 1
ATOM 2834 C CA . LYS A 1 345 ? 26.427 27.963 8.696 1.00 5.54 585 LYS A CA 1
ATOM 2835 C C . LYS A 1 345 ? 25.425 27.117 9.459 1.00 6.24 585 LYS A C 1
ATOM 2836 O O . LYS A 1 345 ? 24.556 27.629 10.158 1.00 6.96 585 LYS A O 1
ATOM 2842 N N . TYR A 1 346 ? 25.582 25.794 9.314 1.00 6.92 586 TYR A N 1
ATOM 2843 C CA . TYR A 1 346 ? 24.635 24.812 9.858 1.00 7.21 586 TYR A CA 1
ATOM 2844 C C . TYR A 1 346 ? 25.389 23.826 10.709 1.00 7.18 586 TYR A C 1
ATOM 2845 O O . TYR A 1 346 ? 26.337 23.191 10.269 1.00 8.13 586 TYR A O 1
ATOM 2854 N N . TYR A 1 347 ? 24.945 23.691 11.963 1.00 7.92 587 TYR A N 1
ATOM 2855 C CA . TYR A 1 347 ? 25.571 22.787 12.903 1.00 8.57 587 TYR A CA 1
ATOM 2856 C C . TYR A 1 347 ? 24.535 22.106 13.785 1.00 9.16 587 TYR A C 1
ATOM 2857 O O . TYR A 1 347 ? 23.676 22.775 14.378 1.00 9.58 587 TYR A O 1
ATOM 2866 N N . ASP A 1 348 ? 24.571 20.779 13.827 1.00 11.21 588 ASP A N 1
ATOM 2867 C CA . ASP A 1 348 ? 23.688 19.996 14.696 1.00 12.23 588 ASP A CA 1
ATOM 2868 C C . ASP A 1 348 ? 22.228 20.414 14.572 1.00 12.44 588 ASP A C 1
ATOM 2869 O O . ASP A 1 348 ? 21.518 20.573 15.558 1.00 13.84 588 ASP A O 1
ATOM 2874 N N . GLY A 1 349 ? 21.759 20.546 13.327 1.00 11.86 589 GLY A N 1
ATOM 2875 C CA . GLY A 1 349 ? 20.374 20.874 13.118 1.00 12.79 589 GLY A CA 1
ATOM 2876 C C . GLY A 1 349 ? 19.959 22.308 13.271 1.00 10.57 589 GLY A C 1
ATOM 2877 O O . GLY A 1 349 ? 18.764 22.631 13.178 1.00 12.04 589 GLY A O 1
ATOM 2878 N N . VAL A 1 350 ? 20.928 23.210 13.485 1.00 9.23 590 VAL A N 1
ATOM 2879 C CA . VAL A 1 350 ? 20.654 24.627 13.698 1.00 8.64 590 VAL A CA 1
ATOM 2880 C C . VAL A 1 350 ? 21.365 25.435 12.606 1.00 7.92 590 VAL A C 1
ATOM 2881 O O . VAL A 1 350 ? 22.580 25.309 12.414 1.00 8.04 590 VAL A O 1
ATOM 2885 N N . LEU A 1 351 ? 20.593 26.260 11.903 1.00 7.59 591 LEU A N 1
ATOM 2886 C CA . LEU A 1 351 ? 21.079 27.221 10.927 1.00 7.39 591 LEU A CA 1
ATOM 2887 C C . LEU A 1 351 ? 21.300 28.543 11.634 1.00 6.65 591 LEU A C 1
ATOM 2888 O O . LEU A 1 351 ? 20.342 29.115 12.193 1.00 8.30 591 LEU A O 1
ATOM 2893 N N . TYR A 1 352 ? 22.539 29.040 11.597 1.00 6.26 592 TYR A N 1
ATOM 2894 C CA . TYR A 1 352 ? 22.884 30.315 12.177 1.00 5.88 592 TYR A CA 1
ATOM 2895 C C . TYR A 1 352 ? 23.138 31.312 11.043 1.00 5.56 592 TYR A C 1
ATOM 2896 O O . TYR A 1 352 ? 23.764 30.963 10.031 1.00 6.47 592 TYR A O 1
ATOM 2905 N N . LEU A 1 353 ? 22.710 32.558 11.237 1.00 5.94 593 LEU A N 1
ATOM 2906 C CA . LEU A 1 353 ? 22.836 33.618 10.238 1.00 5.67 593 LEU A CA 1
ATOM 2907 C C . LEU A 1 353 ? 23.274 34.909 10.929 1.00 5.84 593 LEU A C 1
ATOM 2908 O O . LEU A 1 353 ? 22.610 35.310 11.915 1.00 6.39 593 LEU A O 1
ATOM 2913 N N . ILE A 1 354 ? 24.309 35.565 10.429 1.00 5.25 594 ILE A N 1
ATOM 2914 C CA . ILE A 1 354 ? 24.748 36.849 10.975 1.00 5.34 594 ILE A CA 1
ATOM 2915 C C . ILE A 1 354 ? 24.793 37.878 9.868 1.00 4.96 594 ILE A C 1
ATOM 2916 O O . ILE A 1 354 ? 25.429 37.651 8.823 1.00 5.54 594 ILE A O 1
ATOM 2921 N N . THR A 1 355 ? 24.147 39.019 10.048 1.00 5.28 595 THR A N 1
ATOM 2922 C CA . THR A 1 355 ? 24.096 40.068 9.036 1.00 5.16 595 THR A CA 1
ATOM 2923 C C . THR A 1 355 ? 25.247 41.049 9.153 1.00 5.16 595 THR A C 1
ATOM 2924 O O . THR A 1 355 ? 25.869 41.221 10.185 1.00 5.42 595 THR A O 1
ATOM 2928 N N . ARG A 1 356 ? 25.492 41.759 8.007 1.00 5.16 596 ARG A N 1
ATOM 2929 C CA . ARG A 1 356 ? 26.281 42.967 7.957 1.00 4.99 596 ARG A CA 1
ATOM 2930 C C . ARG A 1 356 ? 25.350 44.168 8.139 1.00 5.27 596 ARG A C 1
ATOM 2931 O O . ARG A 1 356 ? 24.293 44.223 7.496 1.00 5.96 596 ARG A O 1
ATOM 2939 N N . GLY A 1 357 ? 25.748 45.106 8.993 1.00 5.18 597 GLY A N 1
ATOM 2940 C CA . GLY A 1 357 ? 25.037 46.382 9.116 1.00 5.81 597 GLY A CA 1
ATOM 2941 C C . GLY A 1 357 ? 25.598 47.371 8.150 1.00 5.57 597 GLY A C 1
ATOM 2942 O O . GLY A 1 357 ? 26.807 47.399 7.875 1.00 6.18 597 GLY A O 1
ATOM 2943 N N . THR A 1 358 ? 24.720 48.246 7.585 1.00 5.92 598 THR A N 1
ATOM 2944 C CA . THR A 1 358 ? 25.193 49.169 6.557 1.00 6.24 598 THR A CA 1
ATOM 2945 C C . THR A 1 358 ? 25.511 50.559 7.094 1.00 7.18 598 THR A C 1
ATOM 2946 O O . THR A 1 358 ? 26.122 51.350 6.375 1.00 8.75 598 THR A O 1
ATOM 2950 N N . ARG A 1 359 ? 25.120 50.856 8.337 1.00 7.85 599 ARG A N 1
ATOM 2951 C CA . ARG A 1 359 ? 25.201 52.193 8.857 1.00 9.68 599 ARG A CA 1
ATOM 2952 C C . ARG A 1 359 ? 25.632 52.226 10.279 1.00 7.35 599 ARG A C 1
ATOM 2953 O O . ARG A 1 359 ? 25.076 51.519 11.115 1.00 8.57 599 ARG A O 1
ATOM 2961 N N . GLY A 1 360 ? 26.577 53.099 10.655 1.00 8.00 600 GLY A N 1
ATOM 2962 C CA . GLY A 1 360 ? 26.992 53.201 12.034 1.00 8.17 600 GLY A CA 1
ATOM 2963 C C . GLY A 1 360 ? 26.045 53.942 12.946 1.00 7.14 600 GLY A C 1
ATOM 2964 O O . GLY A 1 360 ? 26.237 53.931 14.167 1.00 8.03 600 GLY A O 1
ATOM 2965 N N . ASP A 1 361 ? 25.029 54.580 12.347 1.00 6.85 601 ASP A N 1
ATOM 2966 C CA . ASP A 1 361 ? 24.072 55.388 13.086 1.00 7.32 601 ASP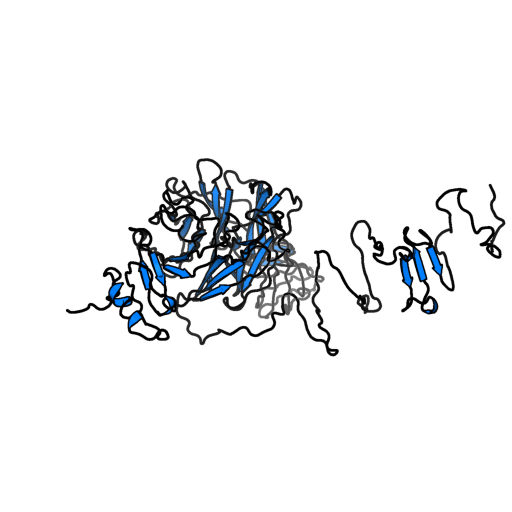 A CA 1
ATOM 2967 C C . ASP A 1 361 ? 22.703 54.735 13.135 1.00 6.95 601 ASP A C 1
ATOM 2968 O O . ASP A 1 361 ? 21.730 55.385 13.569 1.00 8.14 601 ASP A O 1
ATOM 2973 N N . ARG A 1 362 ? 22.575 53.469 12.727 1.00 6.71 602 ARG A N 1
ATOM 2974 C CA . ARG A 1 362 ? 21.341 52.716 12.865 1.00 7.05 602 ARG A CA 1
ATOM 2975 C C . ARG A 1 362 ? 21.670 51.327 13.348 1.00 6.54 602 ARG A C 1
ATOM 2976 O O . ARG A 1 362 ? 22.810 50.873 13.222 1.00 7.12 602 ARG A O 1
ATOM 2984 N N . LEU A 1 363 ? 20.679 50.625 13.892 1.00 7.00 603 LEU A N 1
ATOM 2985 C CA . LEU A 1 363 ? 20.930 49.279 14.415 1.00 6.69 603 LEU A CA 1
ATOM 2986 C C . LEU A 1 363 ? 21.604 48.427 13.376 1.00 5.96 603 LEU A C 1
ATOM 2987 O O . LEU A 1 363 ? 21.244 48.434 12.183 1.00 6.48 603 LEU A O 1
ATOM 2992 N N . GLY A 1 364 ? 22.594 47.653 13.810 1.00 6.37 604 GLY A N 1
ATOM 2993 C CA . GLY A 1 364 ? 23.537 46.986 12.918 1.00 5.82 604 GLY A CA 1
ATOM 2994 C C . GLY A 1 364 ? 23.395 45.483 12.908 1.00 5.78 604 GLY A C 1
ATOM 2995 O O . GLY A 1 364 ? 22.295 44.923 13.001 1.00 6.47 604 GLY A O 1
ATOM 2996 N N . SER A 1 365 ? 24.551 44.794 12.760 1.00 5.51 605 SER A N 1
ATOM 2997 C CA . SER A 1 365 ? 24.577 43.373 12.668 1.00 5.09 605 SER A CA 1
ATOM 2998 C C . SER A 1 365 ? 23.682 42.678 13.719 1.00 5.72 605 SER A C 1
ATOM 2999 O O . SER A 1 365 ? 23.685 43.096 14.893 1.00 6.35 605 SER A O 1
ATOM 3002 N N . SER A 1 366 ? 23.018 41.635 13.282 1.00 5.89 606 SER A N 1
ATOM 3003 C CA . SER A 1 366 ? 22.181 40.802 14.119 1.00 6.03 606 SER A CA 1
ATOM 3004 C C . SER A 1 366 ? 22.471 39.325 13.810 1.00 5.78 606 SER A C 1
ATOM 3005 O O . SER A 1 366 ? 22.948 38.966 12.738 1.00 6.82 606 SER A O 1
ATOM 3008 N N . LEU A 1 367 ? 22.152 38.484 14.794 1.00 6.20 607 LEU A N 1
ATOM 3009 C CA . LEU A 1 367 ? 22.391 37.053 14.782 1.00 6.11 607 LEU A CA 1
ATOM 3010 C C . LEU A 1 367 ? 21.056 36.320 14.945 1.00 6.93 607 LEU A C 1
ATOM 3011 O O . LEU A 1 367 ? 20.205 36.732 15.734 1.00 7.73 607 LEU A O 1
ATOM 3016 N N . HIS A 1 368 ? 20.907 35.249 14.172 1.00 6.69 608 HIS A N 1
ATOM 3017 C CA . HIS A 1 368 ? 19.638 34.505 14.079 1.00 7.27 608 HIS A CA 1
ATOM 3018 C C . HIS A 1 368 ? 19.919 33.009 14.064 1.00 7.03 608 HIS A C 1
ATOM 3019 O O . HIS A 1 368 ? 20.939 32.583 13.507 1.00 8.30 608 HIS A O 1
ATOM 3026 N N . ARG A 1 369 ? 19.055 32.230 14.678 1.00 7.36 609 ARG A N 1
ATOM 3027 C CA . ARG A 1 369 ? 19.181 30.776 14.636 1.00 7.41 609 ARG A CA 1
ATOM 3028 C C . ARG A 1 369 ? 17.794 30.182 14.316 1.00 7.25 609 ARG A C 1
ATOM 3029 O O . ARG A 1 369 ? 16.764 30.691 14.752 1.00 8.59 609 ARG A O 1
ATOM 3037 N N . SER A 1 370 ? 17.844 29.058 13.603 1.00 8.26 610 SER A N 1
ATOM 3038 C CA . SER A 1 370 ? 16.651 28.347 13.162 1.00 8.30 610 SER A CA 1
ATOM 3039 C C . SER A 1 370 ? 16.832 26.856 13.192 1.00 8.80 610 SER A C 1
ATOM 3040 O O . SER A 1 370 ? 17.878 26.362 12.805 1.00 9.45 610 SER A O 1
ATOM 3043 N N . ARG A 1 371 ? 15.748 26.184 13.637 1.00 9.84 611 ARG A N 1
ATOM 3044 C CA . ARG A 1 371 ? 15.758 24.715 13.587 1.00 10.79 611 ARG A CA 1
ATOM 3045 C C . ARG A 1 371 ? 14.919 24.159 12.447 1.00 10.84 611 ARG A C 1
ATOM 3046 O O . ARG A 1 371 ? 14.706 22.922 12.418 1.00 13.92 611 ARG A O 1
ATOM 3054 N N . ASP A 1 372 ? 14.515 25.002 11.511 1.00 10.66 612 ASP A N 1
ATOM 3055 C CA . ASP A 1 372 ? 13.697 24.558 10.362 1.00 11.70 612 ASP A CA 1
ATOM 3056 C C . ASP A 1 372 ? 14.170 25.208 9.068 1.00 10.94 612 ASP A C 1
ATOM 3057 O O . ASP A 1 372 ? 13.382 25.513 8.180 1.00 12.37 612 ASP A O 1
ATOM 3062 N N . ILE A 1 373 ? 15.494 25.405 8.987 1.00 11.01 613 ILE A N 1
ATOM 3063 C CA . ILE A 1 373 ? 16.157 25.905 7.777 1.00 11.95 613 ILE A CA 1
ATOM 3064 C C . ILE A 1 373 ? 15.566 27.196 7.273 1.00 11.44 613 ILE A C 1
ATOM 3065 O O . ILE A 1 373 ? 15.332 27.519 6.112 1.00 12.58 613 ILE A O 1
ATOM 3070 N N . GLY A 1 374 ? 15.309 28.063 8.184 1.00 11.03 614 GLY A N 1
ATOM 3071 C CA . GLY A 1 374 ? 14.949 29.472 8.052 1.00 10.96 614 GLY A CA 1
ATOM 3072 C C . GLY A 1 374 ? 13.478 29.767 7.980 1.00 11.16 614 GLY A C 1
ATOM 3073 O O . GLY A 1 374 ? 13.114 30.918 7.649 1.00 11.98 614 GLY A O 1
ATOM 3074 N N . GLN A 1 375 ? 12.598 28.833 8.302 1.00 11.48 615 GLN A N 1
ATOM 3075 C CA . GLN A 1 375 ? 11.153 29.130 8.351 1.00 12.70 615 GLN A CA 1
ATOM 3076 C C . GLN A 1 375 ? 10.790 29.933 9.568 1.00 12.16 615 GLN A C 1
ATOM 3077 O O . GLN A 1 375 ? 9.949 30.818 9.502 1.00 15.39 615 GLN A O 1
ATOM 3083 N N . THR A 1 376 ? 11.413 29.661 10.702 1.00 11.82 616 THR A N 1
ATOM 3084 C CA . THR A 1 376 ? 11.258 30.410 11.935 1.00 12.38 616 THR A CA 1
ATOM 3085 C C . THR A 1 376 ? 12.628 30.669 12.531 1.00 10.77 616 THR A C 1
ATOM 3086 O O . THR A 1 376 ? 13.576 29.916 12.327 1.00 11.41 616 THR A O 1
ATOM 3090 N N . TRP A 1 377 ? 12.699 31.710 13.341 1.00 10.88 617 TRP A N 1
ATOM 3091 C CA . TRP A 1 377 ? 13.955 32.200 13.872 1.00 9.54 617 TRP A CA 1
ATOM 3092 C C . TRP A 1 377 ? 13.832 32.620 15.333 1.00 10.34 617 TRP A C 1
ATOM 3093 O O . TRP A 1 377 ? 12.792 33.077 15.809 1.00 12.73 617 TRP A O 1
ATOM 3104 N N . GLU A 1 378 ? 14.965 32.591 16.022 1.00 10.01 618 GLU A N 1
ATOM 3105 C CA A GLU A 1 378 ? 15.232 33.366 17.243 0.54 9.74 618 GLU A CA 1
ATOM 3106 C CA B GLU A 1 378 ? 15.256 33.340 17.245 0.46 9.68 618 GLU A CA 1
ATOM 3107 C C . GLU A 1 378 ? 16.365 34.313 16.909 1.00 8.48 618 GLU A C 1
ATOM 3108 O O . GLU A 1 378 ? 17.280 33.947 16.178 1.00 10.67 618 GLU A O 1
ATOM 3119 N N . SER A 1 379 ? 16.332 35.515 17.461 1.00 9.26 619 SER A N 1
ATOM 3120 C CA . SER A 1 379 ? 17.186 36.588 16.989 1.00 8.01 619 SER A CA 1
ATOM 3121 C C . SER A 1 379 ? 17.755 37.447 18.113 1.00 8.57 619 SER A C 1
ATOM 3122 O O . SER A 1 379 ? 17.132 37.568 19.186 1.00 11.19 619 SER A O 1
ATOM 3125 N N . LEU A 1 380 ? 18.892 38.053 17.858 1.00 8.15 620 LEU A N 1
ATOM 3126 C CA A LEU A 1 380 ? 19.680 38.889 18.735 0.37 7.96 620 LEU A CA 1
ATOM 3127 C CA B LEU A 1 380 ? 19.410 39.067 18.763 0.63 8.31 620 LEU A CA 1
ATOM 3128 C C . LEU A 1 380 ? 20.202 40.091 17.930 1.00 7.93 620 LEU A C 1
ATOM 3129 O O . LEU A 1 380 ? 20.669 39.851 16.828 1.00 9.37 620 LEU A O 1
ATOM 3138 N N . ARG A 1 381 ? 20.270 41.276 18.507 1.00 7.21 621 ARG A N 1
ATOM 3139 C CA . ARG A 1 381 ? 20.975 42.409 17.924 1.00 7.26 621 ARG A CA 1
ATOM 3140 C C . ARG A 1 381 ? 22.319 42.591 18.649 1.00 7.19 621 ARG A C 1
ATOM 3141 O O . ARG A 1 381 ? 22.326 42.670 19.871 1.00 8.40 621 ARG A O 1
ATOM 3149 N N . PHE A 1 382 ? 23.437 42.709 17.906 1.00 6.37 622 PHE A N 1
ATOM 3150 C CA . PHE A 1 382 ? 24.670 43.069 18.594 1.00 6.59 622 PHE A CA 1
ATOM 3151 C C . PHE A 1 382 ? 24.597 44.507 19.046 1.00 6.69 622 PHE A C 1
ATOM 3152 O O . PHE A 1 382 ? 24.060 45.382 18.323 1.00 7.41 622 PHE A O 1
ATOM 3160 N N . PRO A 1 383 ? 25.128 44.815 20.214 1.00 6.97 623 PRO A N 1
ATOM 3161 C CA . PRO A 1 383 ? 25.130 46.237 20.661 1.00 7.57 623 PRO A CA 1
ATOM 3162 C C . PRO A 1 383 ? 25.945 47.095 19.767 1.00 6.41 623 PRO A C 1
ATOM 3163 O O . PRO A 1 383 ? 26.923 46.671 19.134 1.00 6.86 623 PRO A O 1
ATOM 3167 N N . HIS A 1 384 ? 25.606 48.403 19.737 1.00 6.83 624 HIS A N 1
ATOM 3168 C CA . HIS A 1 384 ? 26.476 49.418 19.192 1.00 6.59 624 HIS A CA 1
ATOM 3169 C C . HIS A 1 384 ? 26.639 49.374 17.672 1.00 6.15 624 HIS A C 1
ATOM 3170 O O . HIS A 1 384 ? 27.674 49.819 17.159 1.00 6.66 624 HIS A O 1
ATOM 3177 N N . ASN A 1 385 ? 25.618 48.982 16.941 1.00 6.26 625 ASN A N 1
ATOM 3178 C CA . ASN A 1 385 ? 25.538 49.271 15.505 1.00 6.01 625 ASN A CA 1
ATOM 3179 C C . ASN A 1 385 ? 26.796 48.758 14.777 1.00 5.67 625 ASN A C 1
ATOM 3180 O O . ASN A 1 385 ? 27.453 49.525 14.062 1.00 6.58 625 ASN A O 1
ATOM 3185 N N . VAL A 1 386 ? 27.100 47.470 14.912 1.00 5.59 626 VAL A N 1
ATOM 3186 C CA . VAL A 1 386 ? 28.222 46.874 14.170 1.00 5.54 626 VAL A CA 1
ATOM 3187 C C . VAL A 1 386 ? 27.906 47.020 12.694 1.00 5.25 626 VAL A C 1
ATOM 3188 O O . VAL A 1 386 ? 26.792 46.675 12.238 1.00 5.67 626 VAL A O 1
ATOM 3192 N N . HIS A 1 387 ? 28.856 47.560 11.891 1.00 5.16 627 HIS A N 1
ATOM 3193 C CA . HIS A 1 387 ? 28.559 47.953 10.536 1.00 5.26 627 HIS A CA 1
ATOM 3194 C C . HIS A 1 387 ? 29.823 47.893 9.656 1.00 4.86 627 HIS A C 1
ATOM 3195 O O . HIS A 1 387 ? 30.954 47.897 10.123 1.00 5.17 627 HIS A O 1
ATOM 3202 N N . HIS A 1 388 ? 29.535 47.841 8.349 1.00 4.93 628 HIS A N 1
ATOM 3203 C CA . HIS A 1 388 ? 30.519 47.821 7.244 1.00 4.81 628 HIS A CA 1
ATOM 3204 C C . HIS A 1 388 ? 31.294 46.506 7.120 1.00 4.81 628 HIS A C 1
ATOM 3205 O O . HIS A 1 388 ? 32.110 46.377 6.191 1.00 6.40 628 HIS A O 1
ATOM 3212 N N . THR A 1 389 ? 31.072 45.551 7.989 1.00 4.65 629 THR A N 1
ATOM 3213 C CA . THR A 1 389 ? 31.805 44.294 8.003 1.00 4.41 629 THR A CA 1
ATOM 3214 C C . THR A 1 389 ? 30.814 43.140 7.916 1.00 4.62 629 THR A C 1
ATOM 3215 O O . THR A 1 389 ? 29.789 43.136 8.578 1.00 5.33 629 THR A O 1
ATOM 3219 N N . THR A 1 390 ? 31.158 42.097 7.160 1.00 4.47 630 THR A N 1
ATOM 3220 C CA . THR A 1 390 ? 30.544 40.808 7.399 1.00 4.63 630 THR A CA 1
ATOM 3221 C C . THR A 1 390 ? 31.172 40.209 8.654 1.00 4.07 630 THR A C 1
ATOM 3222 O O . THR A 1 390 ? 32.247 40.600 9.105 1.00 4.59 630 THR A O 1
ATOM 3226 N N . LEU A 1 391 ? 30.471 39.227 9.230 1.00 4.52 631 LEU A N 1
ATOM 3227 C CA . LEU A 1 391 ? 30.888 38.529 10.457 1.00 4.59 631 LEU A CA 1
ATOM 3228 C C . LEU A 1 391 ? 30.909 37.041 10.208 1.00 4.38 631 LEU A C 1
ATOM 3229 O O . LEU A 1 391 ? 30.129 36.275 10.785 1.00 5.50 631 LEU A O 1
ATOM 3234 N N . PRO A 1 392 ? 31.831 36.576 9.367 1.00 4.61 632 PRO A N 1
ATOM 3235 C CA . PRO A 1 392 ? 31.968 35.130 9.183 1.00 4.25 632 PRO A CA 1
ATOM 3236 C C . PRO A 1 392 ? 32.367 34.482 10.497 1.00 4.08 632 PRO A C 1
ATOM 3237 O O . PRO A 1 392 ? 33.042 35.055 11.347 1.00 4.64 632 PRO A O 1
ATOM 3241 N N . PHE A 1 393 ? 31.975 33.217 10.620 1.00 4.33 633 PHE A N 1
ATOM 3242 C CA . PHE A 1 393 ? 32.060 32.549 11.916 1.00 4.46 633 PHE A CA 1
ATOM 3243 C C . PHE A 1 393 ? 32.053 31.039 11.738 1.00 4.63 633 PHE A C 1
ATOM 3244 O O . PHE A 1 393 ? 31.657 30.487 10.676 1.00 5.12 633 PHE A O 1
ATOM 3252 N N . ALA A 1 394 ? 32.438 30.378 12.820 1.00 5.12 634 ALA A N 1
ATOM 3253 C CA . ALA A 1 394 ? 32.277 28.917 12.971 1.00 5.15 634 ALA A CA 1
ATOM 3254 C C . ALA A 1 394 ? 31.768 28.656 14.363 1.00 5.65 634 ALA A C 1
ATOM 3255 O O . ALA A 1 394 ? 31.863 29.494 15.246 1.00 7.79 634 ALA A O 1
ATOM 3257 N N . LYS A 1 395 ? 31.202 27.466 14.580 1.00 6.84 635 LYS A N 1
ATOM 3258 C CA . LYS A 1 395 ? 30.822 27.007 15.917 1.00 7.16 635 LYS A CA 1
ATOM 3259 C C . LYS A 1 395 ? 31.832 26.002 16.433 1.00 7.62 635 LYS A C 1
ATOM 3260 O O . LYS A 1 395 ? 32.111 25.003 15.743 1.00 7.86 635 LYS A O 1
ATOM 3266 N N . VAL A 1 396 ? 32.387 26.270 17.591 1.00 7.68 636 VAL A N 1
ATOM 3267 C CA . VAL A 1 396 ? 33.368 25.422 18.266 1.00 8.21 636 VAL A CA 1
ATOM 3268 C C . VAL A 1 396 ? 32.851 25.216 19.695 1.00 8.75 636 VAL A C 1
ATOM 3269 O O . VAL A 1 396 ? 32.767 26.150 20.487 1.00 8.38 636 VAL A O 1
ATOM 3273 N N . GLY A 1 397 ? 32.461 23.980 19.991 1.00 9.96 637 GLY A N 1
ATOM 3274 C CA . GLY A 1 397 ? 31.795 23.736 21.275 1.00 11.18 637 GLY A CA 1
ATOM 3275 C C . GLY A 1 397 ? 30.550 24.568 21.399 1.00 9.95 637 GLY A C 1
ATOM 3276 O O . GLY A 1 397 ? 29.797 24.686 20.425 1.00 11.54 637 GLY A O 1
ATOM 3277 N N . ASP A 1 398 ? 30.348 25.208 22.534 1.00 9.97 638 ASP A N 1
ATOM 3278 C CA . ASP A 1 398 ? 29.148 26.008 22.712 1.00 10.87 638 ASP A CA 1
ATOM 3279 C C . ASP A 1 398 ? 29.246 27.435 22.186 1.00 9.75 638 ASP A C 1
ATOM 3280 O O . ASP A 1 398 ? 28.276 28.175 22.304 1.00 10.48 638 ASP A O 1
ATOM 3285 N N . ASP A 1 399 ? 30.379 27.813 21.594 1.00 8.01 639 ASP A N 1
ATOM 3286 C CA . ASP A 1 399 ? 30.555 29.154 21.123 1.00 8.02 639 ASP A CA 1
ATOM 3287 C C . ASP A 1 399 ? 30.509 29.295 19.607 1.00 6.89 639 ASP A C 1
ATOM 3288 O O . ASP A 1 399 ? 31.132 28.537 18.881 1.00 8.25 639 ASP A O 1
ATOM 3293 N N . LEU A 1 400 ? 29.851 30.352 19.154 1.00 6.39 640 LEU A N 1
ATOM 3294 C CA . LEU A 1 400 ? 30.150 30.915 17.846 1.00 5.85 640 LEU A CA 1
ATOM 3295 C C . LEU A 1 400 ? 31.417 31.756 17.981 1.00 6.10 640 LEU A C 1
ATOM 3296 O O . LEU A 1 400 ? 31.515 32.550 18.931 1.00 8.13 640 LEU A O 1
ATOM 3301 N N . ILE A 1 401 ? 32.360 31.596 17.092 1.00 5.25 641 ILE A N 1
ATOM 3302 C CA A ILE A 1 401 ? 33.590 32.390 17.048 0.97 5.02 641 ILE A CA 1
ATOM 3303 C CA B ILE A 1 401 ? 33.597 32.352 17.009 0.03 5.07 641 ILE A CA 1
ATOM 3304 C C . ILE A 1 401 ? 33.521 33.170 15.729 1.00 4.82 641 ILE A C 1
ATOM 3305 O O . ILE A 1 401 ? 33.533 32.566 14.642 1.00 5.32 641 ILE A O 1
ATOM 3314 N N . MET A 1 402 ? 33.400 34.489 15.848 1.00 4.89 642 MET A N 1
ATOM 3315 C CA A MET A 1 402 ? 33.091 35.435 14.801 0.44 5.22 642 MET A CA 1
ATOM 3316 C CA B MET A 1 402 ? 33.163 35.349 14.687 0.56 4.85 642 MET A CA 1
ATOM 3317 C C . MET A 1 402 ? 34.258 36.382 14.588 1.00 4.53 642 MET A C 1
ATOM 3318 O O . MET A 1 402 ? 34.877 36.809 15.562 1.00 5.48 642 MET A O 1
ATOM 3327 N N . PHE A 1 403 ? 34.529 36.774 13.333 1.00 4.39 643 PHE A N 1
ATOM 3328 C CA . PHE A 1 403 ? 35.583 37.720 13.001 1.00 4.12 643 PHE A CA 1
ATOM 3329 C C . PHE A 1 403 ? 35.026 38.877 12.203 1.00 4.20 643 PHE A C 1
ATOM 3330 O O . PHE A 1 403 ? 34.160 38.659 11.340 1.00 4.94 643 PHE A O 1
ATOM 3338 N N . GLY A 1 404 ? 35.534 40.081 12.432 1.00 4.44 644 GLY A N 1
ATOM 3339 C CA . GLY A 1 404 ? 35.178 41.220 11.630 1.00 4.39 644 GLY A CA 1
ATOM 3340 C C . GLY A 1 404 ? 36.322 42.202 11.561 1.00 3.95 644 GLY A C 1
ATOM 3341 O O . GLY A 1 404 ? 37.230 42.160 12.366 1.00 4.77 644 GLY A O 1
ATOM 3342 N N . SER A 1 405 ? 36.295 43.111 10.578 1.00 3.87 645 SER A N 1
ATOM 3343 C CA . SER A 1 405 ? 37.305 44.103 10.398 1.00 3.92 645 SER A CA 1
ATOM 3344 C C . SER A 1 405 ? 36.654 45.438 10.052 1.00 3.77 645 SER A C 1
ATOM 3345 O O . SER A 1 405 ? 35.863 45.503 9.093 1.00 4.37 645 SER A O 1
ATOM 3348 N N . GLU A 1 406 ? 37.022 46.507 10.748 1.00 3.92 646 GLU A N 1
ATOM 3349 C CA . GLU A 1 406 ? 36.669 47.823 10.220 1.00 3.79 646 GLU A CA 1
ATOM 3350 C C . GLU A 1 406 ? 37.444 48.027 8.903 1.00 3.93 646 GLU A C 1
ATOM 3351 O O . GLU A 1 406 ? 38.531 47.485 8.700 1.00 4.46 646 GLU A O 1
ATOM 3357 N N . ARG A 1 407 ? 36.863 48.854 8.037 1.00 4.21 647 ARG A N 1
ATOM 3358 C CA . ARG A 1 407 ? 37.423 49.032 6.701 1.00 4.43 647 ARG A CA 1
ATOM 3359 C C . ARG A 1 407 ? 38.509 50.091 6.638 1.00 4.42 647 ARG A C 1
ATOM 3360 O O . ARG A 1 407 ? 39.366 50.080 5.733 1.00 5.01 647 ARG A O 1
ATOM 3368 N N . ALA A 1 408 ? 38.467 51.005 7.596 1.00 4.59 648 ALA A N 1
ATOM 3369 C CA . ALA A 1 408 ? 39.460 52.051 7.797 1.00 4.74 648 ALA A CA 1
ATOM 3370 C C . ALA A 1 408 ? 39.473 52.312 9.299 1.00 4.24 648 ALA A C 1
ATOM 3371 O O . ALA A 1 408 ? 38.533 51.954 10.029 1.00 4.91 648 ALA A O 1
ATOM 3373 N N . GLU A 1 409 ? 40.518 52.891 9.835 1.00 4.93 649 GLU A N 1
ATOM 3374 C CA . GLU A 1 409 ? 40.688 53.037 11.279 1.00 4.78 649 GLU A CA 1
ATOM 3375 C C . GLU A 1 409 ? 39.563 53.900 11.858 1.00 4.71 649 GLU A C 1
ATOM 3376 O O . GLU A 1 409 ? 39.154 54.940 11.303 1.00 5.42 649 GLU A O 1
ATOM 3382 N N . ASN A 1 410 ? 39.107 53.481 13.032 1.00 5.00 650 ASN A N 1
ATOM 3383 C CA . ASN A 1 410 ? 38.187 54.254 13.849 1.00 5.21 650 ASN A CA 1
ATOM 3384 C C . ASN A 1 410 ? 36.764 54.336 13.286 1.00 5.38 650 ASN A C 1
ATOM 3385 O O . ASN A 1 410 ? 36.021 55.253 13.649 1.00 7.37 650 ASN A O 1
ATOM 3390 N N . GLU A 1 411 ? 36.363 53.344 12.518 1.00 4.92 651 GLU A N 1
ATOM 3391 C CA . GLU A 1 411 ? 35.006 53.223 11.995 1.00 4.90 651 GLU A CA 1
ATOM 3392 C C . GLU A 1 411 ? 34.122 52.249 12.755 1.00 4.99 651 GLU A C 1
ATOM 3393 O O . GLU A 1 411 ? 32.910 52.219 12.556 1.00 5.62 651 GLU A O 1
ATOM 3399 N N . TRP A 1 412 ? 34.714 51.383 13.600 1.00 4.86 652 TRP A N 1
ATOM 3400 C CA . TRP A 1 412 ? 33.956 50.272 14.183 1.00 4.88 652 TRP A CA 1
ATOM 3401 C C . TRP A 1 412 ? 32.771 50.749 15.018 1.00 4.83 652 TRP A C 1
ATOM 3402 O O . TRP A 1 412 ? 31.675 50.158 14.959 1.00 5.20 652 TRP A O 1
ATOM 3413 N N . GLU A 1 413 ? 32.968 51.744 15.852 1.00 5.24 653 GLU A N 1
ATOM 3414 C CA . GLU A 1 413 ? 32.022 52.133 16.894 1.00 5.14 653 GLU A CA 1
ATOM 3415 C C . GLU A 1 413 ? 30.750 52.733 16.287 1.00 5.32 653 GLU A C 1
ATOM 3416 O O . GLU A 1 413 ? 30.721 53.349 15.241 1.00 5.83 653 GLU A O 1
ATOM 3422 N N . ALA A 1 414 ? 29.661 52.553 17.070 1.00 5.72 654 ALA A N 1
ATOM 3423 C CA . ALA A 1 414 ? 28.417 53.274 16.754 1.00 5.90 654 ALA A CA 1
ATOM 3424 C C . ALA A 1 414 ? 28.690 54.777 16.722 1.00 6.36 654 ALA A C 1
ATOM 3425 O O . ALA A 1 414 ? 29.386 55.334 17.587 1.00 6.89 654 ALA A O 1
ATOM 3427 N N . GLY A 1 415 ? 28.130 55.459 15.721 1.00 6.73 655 GLY A N 1
ATOM 3428 C CA . GLY A 1 415 ? 28.272 56.869 15.576 1.00 8.45 655 GLY A CA 1
ATOM 3429 C C . GLY A 1 415 ? 29.563 57.340 14.990 1.00 7.14 655 GLY A C 1
ATOM 3430 O O . GLY A 1 415 ? 29.748 58.545 14.749 1.00 9.21 655 GLY A O 1
ATOM 3431 N N . ALA A 1 416 ? 30.522 56.429 14.749 1.00 7.33 656 ALA A N 1
ATOM 3432 C CA . ALA A 1 416 ? 31.801 56.859 14.206 1.00 7.41 656 ALA A CA 1
ATOM 3433 C C . ALA A 1 416 ? 31.661 57.220 12.734 1.00 7.90 656 ALA A C 1
ATOM 3434 O O . ALA A 1 416 ? 31.112 56.409 11.969 1.00 9.62 656 ALA A O 1
ATOM 3436 N N . PRO A 1 417 ? 32.138 58.366 12.291 1.00 8.52 657 PRO A N 1
ATOM 3437 C CA . PRO A 1 417 ? 32.056 58.689 10.858 1.00 9.52 657 PRO A CA 1
ATOM 3438 C C . PRO A 1 417 ? 33.004 57.833 10.038 1.00 8.47 657 PRO A C 1
ATOM 3439 O O . PRO A 1 417 ? 34.044 57.371 10.501 1.00 8.80 657 PRO A O 1
ATOM 3443 N N . ASP A 1 418 ? 32.661 57.609 8.785 1.00 8.61 658 ASP A N 1
ATOM 3444 C CA . ASP A 1 418 ? 33.654 57.018 7.866 1.00 7.83 658 ASP A CA 1
ATOM 3445 C C . ASP A 1 418 ? 34.875 57.933 7.830 1.00 8.08 658 ASP A C 1
ATOM 3446 O O . ASP A 1 418 ? 34.772 59.147 7.918 1.00 11.57 658 ASP A O 1
ATOM 3451 N N . ASP A 1 419 ? 36.027 57.277 7.656 1.00 7.69 659 ASP A N 1
ATOM 3452 C CA A ASP A 1 419 ? 37.255 58.081 7.631 0.32 9.13 659 ASP A CA 1
ATOM 3453 C CA B ASP A 1 419 ? 37.392 57.778 7.816 0.68 8.53 659 ASP A CA 1
ATOM 3454 C C . ASP A 1 419 ? 38.175 57.465 6.554 1.00 8.63 659 ASP A C 1
ATOM 3455 O O . ASP A 1 419 ? 39.095 56.608 6.663 1.00 9.11 659 ASP A O 1
ATOM 3464 N N . ARG A 1 420 ? 37.892 58.019 5.363 1.00 8.64 660 ARG A N 1
ATOM 3465 C CA . ARG A 1 420 ? 38.480 57.622 4.127 1.00 7.62 660 ARG A CA 1
ATOM 3466 C C . ARG A 1 420 ? 39.428 58.713 3.612 1.00 8.39 660 ARG A C 1
ATOM 3467 O O . ARG A 1 420 ? 39.545 59.798 4.155 1.00 9.78 660 ARG A O 1
ATOM 3475 N N . TYR A 1 421 ? 40.164 58.444 2.580 1.00 7.78 661 TYR A N 1
ATOM 3476 C CA . TYR A 1 421 ? 41.006 59.320 1.815 1.00 7.94 661 TYR A CA 1
ATOM 3477 C C . TYR A 1 421 ? 42.260 59.716 2.599 1.00 8.67 661 TYR A C 1
ATOM 3478 O O . TYR A 1 421 ? 42.904 60.716 2.268 1.00 11.65 661 TYR A O 1
ATOM 3487 N N . LYS A 1 422 ? 42.653 58.909 3.564 1.00 9.10 662 LYS A N 1
ATOM 3488 C CA . LYS A 1 422 ? 43.954 59.058 4.195 1.00 12.29 662 LYS A CA 1
ATOM 3489 C C . LYS A 1 422 ? 44.309 57.681 4.735 1.00 8.49 662 LYS A C 1
ATOM 3490 O O . LYS A 1 422 ? 43.481 56.840 5.094 1.00 8.71 662 LYS A O 1
ATOM 3496 N N . ALA A 1 423 ? 45.593 57.459 4.780 1.00 7.65 663 ALA A N 1
ATOM 3497 C CA . ALA A 1 423 ? 46.128 56.178 5.255 1.00 6.64 663 ALA A CA 1
ATOM 3498 C C . ALA A 1 423 ? 45.775 55.953 6.715 1.00 5.70 663 ALA A C 1
ATOM 3499 O O . ALA A 1 423 ? 45.818 56.911 7.507 1.00 7.14 663 ALA A O 1
ATOM 3501 N N . SER A 1 424 ? 45.486 54.739 7.096 1.00 5.09 664 SER A N 1
ATOM 3502 C CA . SER A 1 424 ? 45.258 54.429 8.512 1.00 4.97 664 SER A CA 1
ATOM 3503 C C . SER A 1 424 ? 45.461 52.937 8.770 1.00 4.32 664 SER A C 1
ATOM 3504 O O . SER A 1 424 ? 45.828 52.171 7.845 1.00 4.93 664 SER A O 1
ATOM 3507 N N . TYR A 1 425 ? 45.257 52.539 10.025 1.00 4.44 665 TYR A N 1
ATOM 3508 C CA . TYR A 1 425 ? 45.523 51.185 10.512 1.00 4.36 665 TYR A CA 1
ATOM 3509 C C . TYR A 1 425 ? 44.243 50.575 11.090 1.00 4.16 665 TYR A C 1
ATOM 3510 O O . TYR A 1 425 ? 44.072 50.507 12.324 1.00 5.08 665 TYR A O 1
ATOM 3519 N N . PRO A 1 426 ? 43.340 50.116 10.246 1.00 4.04 666 PRO A N 1
ATOM 3520 C CA . PRO A 1 426 ? 42.074 49.504 10.732 1.00 4.15 666 PRO A CA 1
ATOM 3521 C C . PRO A 1 426 ? 42.310 48.288 11.633 1.00 3.92 666 PRO A C 1
ATOM 3522 O O . PRO A 1 426 ? 43.157 47.414 11.389 1.00 4.45 666 PRO A O 1
ATOM 3526 N N . ARG A 1 427 ? 41.458 48.208 12.642 1.00 3.98 667 ARG A N 1
ATOM 3527 C CA . ARG A 1 427 ? 41.388 47.113 13.596 1.00 3.60 667 ARG A CA 1
ATOM 3528 C C . ARG A 1 427 ? 40.570 45.942 13.112 1.00 3.66 667 ARG A C 1
ATOM 3529 O O . ARG A 1 427 ? 39.439 46.104 12.637 1.00 4.30 667 ARG A O 1
ATOM 3537 N N . THR A 1 428 ? 41.106 44.733 13.326 1.00 3.58 668 THR A N 1
ATOM 3538 C CA . THR A 1 428 ? 40.407 43.486 13.138 1.00 3.58 668 THR A CA 1
ATOM 3539 C C . THR A 1 428 ? 40.141 42.861 14.527 1.00 3.56 668 THR A C 1
ATOM 3540 O O . THR A 1 428 ? 41.021 42.824 15.380 1.00 3.83 668 THR A O 1
ATOM 3544 N N . PHE A 1 429 ? 38.917 42.364 14.686 1.00 4.02 669 PHE A N 1
ATOM 3545 C CA . PHE A 1 429 ? 38.409 41.825 15.937 1.00 4.24 669 PHE A CA 1
ATOM 3546 C C . PHE A 1 429 ? 37.910 40.421 15.758 1.00 4.12 669 PHE A C 1
ATOM 3547 O O . PHE A 1 429 ? 37.460 40.008 14.695 1.00 4.94 669 PHE A O 1
ATOM 3555 N N . TYR A 1 430 ? 37.866 39.700 16.896 1.00 4.65 670 TYR A N 1
ATOM 3556 C CA . TYR A 1 430 ? 37.037 38.498 16.969 1.00 4.57 670 TYR A CA 1
ATOM 3557 C C . TYR A 1 430 ? 36.222 38.579 18.259 1.00 4.65 670 TYR A C 1
ATOM 3558 O O . TYR A 1 430 ? 36.537 39.310 19.188 1.00 5.08 670 TYR A O 1
ATOM 3567 N N . ALA A 1 431 ? 35.180 37.720 18.303 1.00 4.73 671 ALA A N 1
ATOM 3568 C CA . ALA A 1 431 ? 34.400 37.590 19.547 1.00 5.29 671 ALA A CA 1
ATOM 3569 C C . ALA A 1 431 ? 33.845 36.184 19.612 1.00 5.36 671 ALA A C 1
ATOM 3570 O O . ALA A 1 431 ? 33.623 35.508 18.590 1.00 6.40 671 ALA A O 1
ATOM 3572 N N . ARG A 1 432 ? 33.522 35.775 20.835 1.00 5.85 672 ARG A N 1
ATOM 3573 C CA . ARG A 1 432 ? 32.844 34.532 21.138 1.00 6.31 672 ARG A CA 1
ATOM 3574 C C . ARG A 1 432 ? 31.427 34.851 21.678 1.00 6.72 672 ARG A C 1
ATOM 3575 O O . ARG A 1 432 ? 31.240 35.762 22.483 1.00 9.52 672 ARG A O 1
ATOM 3583 N N A LEU A 1 433 ? 30.462 34.057 21.255 0.59 7.30 673 LEU A N 1
ATOM 3584 N N B LEU A 1 433 ? 30.465 34.052 21.252 0.41 6.64 673 LEU A N 1
ATOM 3585 C CA A LEU A 1 433 ? 29.085 34.156 21.761 0.59 8.61 673 LEU A CA 1
ATOM 3586 C CA B LEU A 1 433 ? 29.110 34.117 21.819 0.41 8.44 673 LEU A CA 1
ATOM 3587 C C A LEU A 1 433 ? 28.615 32.746 22.116 0.59 7.89 673 LEU A C 1
ATOM 3588 C C B LEU A 1 433 ? 28.677 32.685 22.129 0.41 8.89 673 LEU A C 1
ATOM 3589 O O A LEU A 1 433 ? 28.571 31.865 21.220 0.59 7.87 673 LEU A O 1
ATOM 3590 O O B LEU A 1 433 ? 28.709 31.760 21.302 0.41 9.60 673 LEU A O 1
ATOM 3599 N N . ASN A 1 434 ? 28.271 32.500 23.376 1.00 9.06 674 ASN A N 1
ATOM 3600 C CA . ASN A 1 434 ? 27.787 31.225 23.858 1.00 9.32 674 ASN A CA 1
ATOM 3601 C C . ASN A 1 434 ? 26.349 31.010 23.418 1.00 8.76 674 ASN A C 1
ATOM 3602 O O . ASN A 1 434 ? 25.484 31.844 23.763 1.00 10.82 674 ASN A O 1
ATOM 3607 N N . VAL A 1 435 ? 26.077 29.969 22.633 1.00 9.31 675 VAL A N 1
ATOM 3608 C CA . VAL A 1 435 ? 24.727 29.810 22.080 1.00 10.44 675 VAL A CA 1
ATOM 3609 C C . VAL A 1 435 ? 23.683 29.446 23.159 1.00 11.56 675 VAL A C 1
ATOM 3610 O O . VAL A 1 435 ? 22.508 29.665 22.942 1.00 13.72 675 VAL A O 1
ATOM 3614 N N . ASN A 1 436 ? 24.132 28.898 24.272 1.00 12.59 676 ASN A N 1
ATOM 3615 C CA . ASN A 1 436 ? 23.145 28.588 25.338 1.00 15.92 676 ASN A CA 1
ATOM 3616 C C . ASN A 1 436 ? 22.663 29.849 26.018 1.00 14.96 676 ASN A C 1
ATOM 3617 O O . ASN A 1 436 ? 21.480 29.959 26.319 1.00 20.17 676 ASN A O 1
ATOM 3622 N N . ASN A 1 437 ? 23.569 30.788 26.204 1.00 14.89 677 ASN A N 1
ATOM 3623 C CA . ASN A 1 437 ? 23.221 32.007 26.895 1.00 16.15 677 ASN A CA 1
ATOM 3624 C C . ASN A 1 437 ? 22.429 32.926 25.979 1.00 15.54 677 ASN A C 1
ATOM 3625 O O . ASN A 1 437 ? 21.582 33.662 26.454 1.00 17.87 677 ASN A O 1
ATOM 3630 N N . TRP A 1 438 ? 22.706 32.931 24.695 1.00 15.83 678 TRP A N 1
ATOM 3631 C CA . TRP A 1 438 ? 21.956 33.615 23.637 1.00 16.53 678 TRP A CA 1
ATOM 3632 C C . TRP A 1 438 ? 21.711 35.054 24.053 1.00 15.64 678 TRP A C 1
ATOM 3633 O O . TRP A 1 438 ? 20.560 35.507 24.135 1.00 20.71 678 TRP A O 1
ATOM 3644 N N . ASN A 1 439 ? 22.749 35.796 24.330 1.00 16.09 679 ASN A N 1
ATOM 3645 C CA . ASN A 1 439 ? 22.610 37.202 24.701 1.00 18.68 679 ASN A CA 1
ATOM 3646 C C . ASN A 1 439 ? 23.891 37.940 24.363 1.00 14.82 679 ASN A C 1
ATOM 3647 O O . ASN A 1 439 ? 24.970 37.535 24.832 1.00 15.63 679 ASN A O 1
ATOM 3652 N N . ALA A 1 440 ? 23.831 38.970 23.477 1.00 14.63 680 ALA A N 1
ATOM 3653 C CA . ALA A 1 440 ? 25.053 39.636 23.040 1.00 12.26 680 ALA A CA 1
ATOM 3654 C C . ALA A 1 440 ? 25.322 40.923 23.774 1.00 11.25 680 ALA A C 1
ATOM 3655 O O . ALA A 1 440 ? 26.255 41.658 23.392 1.00 11.89 680 ALA A O 1
ATOM 3657 N N . ASP A 1 441 ? 24.594 41.195 24.862 1.00 12.08 681 ASP A N 1
ATOM 3658 C CA . ASP A 1 441 ? 24.688 42.518 25.426 1.00 12.95 681 ASP A CA 1
ATOM 3659 C C . ASP A 1 441 ? 26.093 42.763 25.928 1.00 12.69 681 ASP A C 1
ATOM 3660 O O . ASP A 1 441 ? 26.581 43.912 25.862 1.00 15.85 681 ASP A O 1
ATOM 3665 N N . ASP A 1 442 ? 26.752 41.706 26.445 1.00 11.67 682 ASP A N 1
ATOM 3666 C CA A ASP A 1 442 ? 28.071 41.953 27.018 0.42 11.64 682 ASP A CA 1
ATOM 3667 C CA B ASP A 1 442 ? 28.008 41.657 27.101 0.58 13.05 682 ASP A CA 1
ATOM 3668 C C . ASP A 1 442 ? 29.155 41.301 26.146 1.00 11.50 682 ASP A C 1
ATOM 3669 O O . ASP A 1 442 ? 30.236 40.920 26.596 1.00 12.88 682 ASP A O 1
ATOM 3678 N N . ILE A 1 443 ? 28.944 41.248 24.843 1.00 10.34 683 ILE A N 1
ATOM 3679 C CA A ILE A 1 443 ? 29.916 40.697 23.884 0.81 9.08 683 ILE A CA 1
ATOM 3680 C CA B ILE A 1 443 ? 29.973 40.669 23.984 0.19 9.67 683 ILE A CA 1
ATOM 3681 C C . ILE A 1 443 ? 31.236 41.472 23.990 1.00 8.66 683 ILE A C 1
ATOM 3682 O O . ILE A 1 443 ? 31.213 42.712 24.179 1.00 11.84 683 ILE A O 1
ATOM 3691 N N . GLU A 1 444 ? 32.358 40.748 23.855 1.00 7.44 684 GLU A N 1
ATOM 3692 C CA . GLU A 1 444 ? 33.673 41.340 23.955 1.00 6.49 684 GLU A CA 1
ATOM 3693 C C . GLU A 1 444 ? 34.389 41.176 22.623 1.00 5.57 684 GLU A C 1
ATOM 3694 O O . GLU A 1 444 ? 34.853 40.118 22.249 1.00 6.86 684 GLU A O 1
ATOM 3700 N N . TRP A 1 445 ? 34.491 42.294 21.869 1.00 5.31 685 TRP A N 1
ATOM 3701 C CA . TRP A 1 445 ? 35.231 42.325 20.626 1.00 4.90 685 TRP A CA 1
ATOM 3702 C C . TRP A 1 445 ? 36.712 42.556 20.962 1.00 4.69 685 TRP A C 1
ATOM 3703 O O . TRP A 1 445 ? 37.052 43.566 21.588 1.00 5.56 685 TRP A O 1
ATOM 3714 N N . VAL A 1 446 ? 37.564 41.617 20.512 1.00 4.44 686 VAL A N 1
ATOM 3715 C CA . VAL A 1 446 ? 38.992 41.631 20.874 1.00 4.50 686 VAL A CA 1
ATOM 3716 C C . VAL A 1 446 ? 39.800 41.914 19.615 1.00 4.22 686 VAL A C 1
ATOM 3717 O O . VAL A 1 446 ? 39.804 41.126 18.669 1.00 4.33 686 VAL A O 1
ATOM 3721 N N . ASN A 1 447 ? 40.514 43.048 19.636 1.00 4.21 687 ASN A N 1
ATOM 3722 C CA . ASN A 1 447 ? 41.370 43.469 18.538 1.00 3.89 687 ASN A CA 1
ATOM 3723 C C . ASN A 1 447 ? 42.661 42.641 18.616 1.00 3.84 687 ASN A C 1
ATOM 3724 O O . ASN A 1 447 ? 43.448 42.757 19.547 1.00 4.59 687 ASN A O 1
ATOM 3729 N N . ILE A 1 448 ? 42.839 41.775 17.587 1.00 3.98 688 ILE A N 1
ATOM 3730 C CA . ILE A 1 448 ? 43.894 40.801 17.536 1.00 4.05 688 ILE A CA 1
ATOM 3731 C C . ILE A 1 448 ? 44.979 41.092 16.481 1.00 3.92 688 ILE A C 1
ATOM 3732 O O . ILE A 1 448 ? 46.059 40.518 16.554 1.00 5.25 688 ILE A O 1
ATOM 3737 N N . THR A 1 449 ? 44.676 41.954 15.513 1.00 4.01 689 THR A N 1
ATOM 3738 C CA A THR A 1 449 ? 45.610 42.356 14.456 0.96 3.92 689 THR A CA 1
ATOM 3739 C CA B THR A 1 449 ? 45.619 42.364 14.489 0.04 3.83 689 THR A CA 1
ATOM 3740 C C . THR A 1 449 ? 45.096 43.658 13.879 1.00 3.74 689 THR A C 1
ATOM 3741 O O . THR A 1 449 ? 43.880 43.894 13.895 1.00 3.80 689 THR A O 1
ATOM 3748 N N . ASP A 1 450 ? 46.009 44.479 13.377 1.00 3.88 690 ASP A N 1
ATOM 3749 C CA . ASP A 1 450 ? 45.674 45.671 12.615 1.00 3.80 690 ASP A CA 1
ATOM 3750 C C . ASP A 1 450 ? 46.229 45.546 11.191 1.00 3.55 690 ASP A C 1
ATOM 3751 O O . ASP A 1 450 ? 47.335 45.045 10.986 1.00 3.97 690 ASP A O 1
ATOM 3756 N N . GLN A 1 451 ? 45.422 46.027 10.264 1.00 3.69 691 GLN A N 1
ATOM 3757 C CA . GLN A 1 451 ? 45.683 46.094 8.835 1.00 3.91 691 GLN A CA 1
ATOM 3758 C C . GLN A 1 451 ? 46.036 47.538 8.466 1.00 3.97 691 GLN A C 1
ATOM 3759 O O . GLN A 1 451 ? 46.057 48.445 9.303 1.00 4.75 691 GLN A O 1
ATOM 3765 N N . ILE A 1 452 ? 46.334 47.732 7.150 1.00 3.82 692 ILE A N 1
ATOM 3766 C CA . ILE A 1 452 ? 46.486 49.042 6.561 1.00 3.71 692 ILE A CA 1
ATOM 3767 C C . ILE A 1 452 ? 45.343 49.272 5.571 1.00 3.64 692 ILE A C 1
ATOM 3768 O O . ILE A 1 452 ? 44.999 48.395 4.765 1.00 4.37 692 ILE A O 1
ATOM 3773 N N . TYR A 1 453 ? 44.794 50.494 5.623 1.00 3.80 693 TYR A N 1
ATOM 3774 C CA . TYR A 1 453 ? 43.919 51.068 4.607 1.00 4.03 693 TYR A CA 1
ATOM 3775 C C . TYR A 1 453 ? 44.747 52.151 3.902 1.00 4.34 693 TYR A C 1
ATOM 3776 O O . TYR A 1 453 ? 45.277 53.048 4.551 1.00 4.58 693 TYR A O 1
ATOM 3785 N N . GLN A 1 454 ? 44.922 52.030 2.579 1.00 4.11 694 GLN A N 1
ATOM 3786 C CA . GLN A 1 454 ? 45.885 52.862 1.861 1.00 4.27 694 GLN A CA 1
ATOM 3787 C C . GLN A 1 454 ? 45.442 54.328 1.753 1.00 4.47 694 GLN A C 1
ATOM 3788 O O . GLN A 1 454 ? 46.258 55.224 1.964 1.00 5.19 694 GLN A O 1
ATOM 3794 N N . GLY A 1 455 ? 44.195 54.571 1.393 1.00 4.80 695 GLY A N 1
ATOM 3795 C CA . GLY A 1 455 ? 43.622 55.936 1.382 1.00 5.67 695 GLY A CA 1
ATOM 3796 C C . GLY A 1 455 ? 43.602 56.661 0.056 1.00 5.50 695 GLY A C 1
ATOM 3797 O O . GLY A 1 455 ? 43.093 57.762 -0.033 1.00 6.90 695 GLY A O 1
ATOM 3798 N N . GLY A 1 456 ? 44.150 56.032 -1.023 1.00 5.20 696 GLY A N 1
ATOM 3799 C CA . GLY A 1 456 ? 44.188 56.685 -2.305 1.00 5.87 696 GLY A CA 1
ATOM 3800 C C . GLY A 1 456 ? 42.884 56.726 -3.045 1.00 5.42 696 GLY A C 1
ATOM 3801 O O . GLY A 1 456 ? 42.737 57.522 -3.966 1.00 6.81 696 GLY A O 1
ATOM 3802 N N . ILE A 1 457 ? 41.946 55.888 -2.647 1.00 5.58 697 ILE A N 1
ATOM 3803 C CA . ILE A 1 457 ? 40.577 55.852 -3.135 1.00 5.46 697 ILE A CA 1
ATOM 3804 C C . ILE A 1 457 ? 39.680 55.631 -1.921 1.00 5.37 697 ILE A C 1
ATOM 3805 O O . ILE A 1 457 ? 40.101 55.186 -0.849 1.00 6.06 697 ILE A O 1
ATOM 3810 N N . VAL A 1 458 ? 38.371 55.921 -2.080 1.00 6.20 698 VAL A N 1
ATOM 3811 C CA . VAL A 1 458 ? 37.436 55.840 -0.991 1.00 6.54 698 VAL A CA 1
ATOM 3812 C C . VAL A 1 458 ? 37.197 54.408 -0.525 1.00 6.54 698 VAL A C 1
ATOM 3813 O O . VAL A 1 458 ? 36.988 54.147 0.672 1.00 8.42 698 VAL A O 1
ATOM 3817 N N . ASN A 1 459 ? 37.192 53.458 -1.482 1.00 7.21 699 ASN A N 1
ATOM 3818 C CA . ASN A 1 459 ? 36.888 52.075 -1.190 1.00 8.37 699 ASN A CA 1
ATOM 3819 C C . ASN A 1 459 ? 38.055 51.417 -0.454 1.00 5.47 699 ASN A C 1
ATOM 3820 O O . ASN A 1 459 ? 39.203 51.832 -0.614 1.00 5.67 699 ASN A O 1
ATOM 3825 N N . SER A 1 460 ? 37.736 50.326 0.246 1.00 5.78 700 SER A N 1
ATOM 3826 C CA . SER A 1 460 ? 38.704 49.561 1.014 1.00 4.73 700 SER A CA 1
ATOM 3827 C C . SER A 1 460 ? 38.580 48.094 0.699 1.00 4.51 700 SER A C 1
ATOM 3828 O O . SER A 1 460 ? 37.446 47.543 0.691 1.00 5.72 700 SER A O 1
ATOM 3831 N N . GLY A 1 461 ? 39.709 47.408 0.547 1.00 3.98 701 GLY A N 1
ATOM 3832 C CA . GLY A 1 461 ? 39.722 45.954 0.429 1.00 4.57 701 GLY A CA 1
ATOM 3833 C C . GLY A 1 461 ? 39.891 45.264 1.774 1.00 4.14 701 GLY A C 1
ATOM 3834 O O . GLY A 1 461 ? 39.932 44.032 1.837 1.00 4.73 701 GLY A O 1
ATOM 3835 N N . VAL A 1 462 ? 40.017 46.036 2.869 1.00 4.05 702 VAL A N 1
ATOM 3836 C CA . VAL A 1 462 ? 40.221 45.438 4.185 1.00 3.93 702 VAL A CA 1
ATOM 3837 C C . VAL A 1 462 ? 39.029 44.604 4.598 1.00 3.86 702 VAL A C 1
ATOM 3838 O O . VAL A 1 462 ? 37.880 45.077 4.500 1.00 5.00 702 VAL A O 1
ATOM 3842 N N . GLY A 1 463 ? 39.255 43.410 5.117 1.00 3.69 703 GLY A N 1
ATOM 3843 C CA . GLY A 1 463 ? 38.167 42.664 5.721 1.00 3.82 703 GLY A CA 1
ATOM 3844 C C . GLY A 1 463 ? 37.365 41.828 4.739 1.00 3.48 703 GLY A C 1
ATOM 3845 O O . GLY A 1 463 ? 37.924 41.115 3.897 1.00 3.73 703 GLY A O 1
ATOM 3846 N N . VAL A 1 464 ? 36.049 41.903 4.924 1.00 3.79 704 VAL A N 1
ATOM 3847 C CA . VAL A 1 464 ? 35.026 41.162 4.187 1.00 4.26 704 VAL A CA 1
ATOM 3848 C C . VAL A 1 464 ? 35.508 39.762 3.787 1.00 3.79 704 VAL A C 1
ATOM 3849 O O . VAL A 1 464 ? 35.665 39.382 2.634 1.00 4.31 704 VAL A O 1
ATOM 3853 N N . GLY A 1 465 ? 35.701 38.979 4.860 1.00 4.48 705 GLY A N 1
ATOM 3854 C CA . GLY A 1 465 ? 36.450 37.730 4.794 1.00 4.41 705 GLY A CA 1
ATOM 3855 C C . GLY A 1 465 ? 35.566 36.488 4.918 1.00 4.15 705 GLY A C 1
ATOM 3856 O O . GLY A 1 465 ? 34.368 36.484 4.637 1.00 4.61 705 GLY A O 1
ATOM 3857 N N . SER A 1 466 ? 36.220 35.389 5.344 1.00 4.23 706 SER A N 1
ATOM 3858 C CA . SER A 1 466 ? 35.597 34.078 5.405 1.00 3.87 706 SER A CA 1
ATOM 3859 C C . SER A 1 466 ? 36.338 33.260 6.437 1.00 4.20 706 SER A C 1
ATOM 3860 O O . SER A 1 466 ? 37.519 33.483 6.658 1.00 4.72 706 SER A O 1
ATOM 3863 N N . VAL A 1 467 ? 35.649 32.308 7.081 1.00 4.01 707 VAL A N 1
ATOM 3864 C CA . VAL A 1 467 ? 36.195 31.560 8.215 1.00 3.99 707 VAL A CA 1
ATOM 3865 C C . VAL A 1 467 ? 36.029 30.060 8.006 1.00 4.18 707 VAL A C 1
ATOM 3866 O O . VAL A 1 467 ? 34.943 29.606 7.602 1.00 4.44 707 VAL A O 1
ATOM 3870 N N . VAL A 1 468 ? 37.049 29.284 8.354 1.00 4.06 708 VAL A N 1
ATOM 3871 C CA . VAL A 1 468 ? 36.936 27.850 8.416 1.00 4.27 708 VAL A CA 1
ATOM 3872 C C . VAL A 1 468 ? 37.664 27.323 9.666 1.00 4.24 708 VAL A C 1
ATOM 3873 O O . VAL A 1 468 ? 38.573 27.985 10.167 1.00 5.21 708 VAL A O 1
ATOM 3877 N N . VAL A 1 469 ? 37.303 26.132 10.104 1.00 4.82 709 VAL A N 1
ATOM 3878 C CA . VAL A 1 469 ? 38.037 25.378 11.117 1.00 4.99 709 VAL A CA 1
ATOM 3879 C C . VAL A 1 469 ? 38.659 24.150 10.433 1.00 5.41 709 VAL A C 1
ATOM 3880 O O . VAL A 1 469 ? 38.038 23.468 9.646 1.00 6.93 709 VAL A O 1
ATOM 3884 N N . LYS A 1 470 ? 39.917 23.875 10.809 1.00 5.60 710 LYS A N 1
ATOM 3885 C CA . LYS A 1 470 ? 40.581 22.626 10.459 1.00 5.94 710 LYS A CA 1
ATOM 3886 C C . LYS A 1 470 ? 41.259 22.111 11.713 1.00 6.05 710 LYS A C 1
ATOM 3887 O O . LYS A 1 470 ? 42.093 22.819 12.301 1.00 6.09 710 LYS A O 1
ATOM 3893 N N . ASP A 1 471 ? 40.907 20.917 12.158 1.00 7.11 711 ASP A N 1
ATOM 3894 C CA . ASP A 1 471 ? 41.479 20.387 13.399 1.00 7.99 711 ASP A CA 1
ATOM 3895 C C . ASP A 1 471 ? 41.162 21.382 14.520 1.00 7.12 711 ASP A C 1
ATOM 3896 O O . ASP A 1 471 ? 40.031 21.850 14.648 1.00 8.14 711 ASP A O 1
ATOM 3901 N N A ASN A 1 472 ? 42.211 21.678 15.251 0.52 7.62 712 ASN A N 1
ATOM 3902 N N B ASN A 1 472 ? 42.110 21.753 15.382 0.48 7.16 712 ASN A N 1
ATOM 3903 C CA A ASN A 1 472 ? 42.236 22.548 16.403 0.52 8.28 712 ASN A CA 1
ATOM 3904 C CA B ASN A 1 472 ? 41.750 22.679 16.478 0.48 5.77 712 ASN A CA 1
ATOM 3905 C C A ASN A 1 472 ? 42.535 24.014 16.134 0.52 5.65 712 ASN A C 1
ATOM 3906 C C B ASN A 1 472 ? 42.345 24.058 16.172 0.48 6.06 712 ASN A C 1
ATOM 3907 O O A ASN A 1 472 ? 42.922 24.760 17.055 0.52 7.03 712 ASN A O 1
ATOM 3908 O O B ASN A 1 472 ? 42.810 24.754 17.088 0.48 5.38 712 ASN A O 1
ATOM 3917 N N . TYR A 1 473 ? 42.326 24.470 14.899 1.00 5.35 713 TYR A N 1
ATOM 3918 C CA . TYR A 1 473 ? 42.614 25.835 14.490 1.00 4.71 713 TYR A CA 1
ATOM 3919 C C . TYR A 1 473 ? 41.440 26.392 13.692 1.00 4.66 713 TYR A C 1
ATOM 3920 O O . TYR A 1 473 ? 40.802 25.705 12.912 1.00 5.38 713 TYR A O 1
ATOM 3929 N N . ILE A 1 474 ? 41.206 27.700 13.912 1.00 4.61 714 ILE A N 1
ATOM 3930 C CA . ILE A 1 474 ? 40.266 28.475 13.139 1.00 4.63 714 ILE A CA 1
ATOM 3931 C C . ILE A 1 474 ? 41.069 29.487 12.310 1.00 4.35 714 ILE A C 1
ATOM 3932 O O . ILE A 1 474 ? 42.119 29.986 12.722 1.00 5.36 714 ILE A O 1
ATOM 3937 N N . TYR A 1 475 ? 40.568 29.755 11.112 1.00 3.92 715 TYR A N 1
ATOM 3938 C CA . TYR A 1 475 ? 41.248 30.539 10.094 1.00 3.74 715 TYR A CA 1
ATOM 3939 C C . TYR A 1 475 ? 40.285 31.606 9.577 1.00 3.79 715 TYR A C 1
ATOM 3940 O O . TYR A 1 475 ? 39.194 31.263 9.113 1.00 4.79 715 TYR A O 1
ATOM 3949 N N . TYR A 1 476 ? 40.693 32.862 9.664 1.00 3.38 716 TYR A N 1
ATOM 3950 C CA . TYR A 1 476 ? 39.961 33.997 9.109 1.00 3.51 716 TYR A CA 1
ATOM 3951 C C . TYR A 1 476 ? 40.775 34.546 7.928 1.00 3.18 716 TYR A C 1
ATOM 3952 O O . TYR A 1 476 ? 41.879 35.066 8.122 1.00 3.70 716 TYR A O 1
ATOM 3961 N N . MET A 1 477 ? 40.225 34.362 6.723 1.00 3.62 717 MET A N 1
ATOM 3962 C CA . MET A 1 477 ? 40.872 34.801 5.478 1.00 3.84 717 MET A CA 1
ATOM 3963 C C . MET A 1 477 ? 40.182 36.094 5.042 1.00 3.88 717 MET A C 1
ATOM 3964 O O . MET A 1 477 ? 38.967 36.126 4.966 1.00 4.91 717 MET A O 1
ATOM 3969 N N . PHE A 1 478 ? 40.953 37.158 4.813 1.00 3.50 718 PHE A N 1
ATOM 3970 C CA . PHE A 1 478 ? 40.363 38.483 4.703 1.00 3.70 718 PHE A CA 1
ATOM 3971 C C . PHE A 1 478 ? 41.339 39.403 4.000 1.00 3.40 718 PHE A C 1
ATOM 3972 O O . PHE A 1 478 ? 42.526 39.098 3.866 1.00 4.03 718 PHE A O 1
ATOM 3980 N N . GLY A 1 479 ? 40.856 40.563 3.554 1.00 3.57 719 GLY A N 1
ATOM 3981 C CA . GLY A 1 479 ? 41.726 41.501 2.853 1.00 3.57 719 GLY A CA 1
ATOM 3982 C C . GLY A 1 479 ? 42.455 42.434 3.741 1.00 3.34 719 GLY A C 1
ATOM 3983 O O . GLY A 1 479 ? 42.038 42.770 4.880 1.00 3.87 719 GLY A O 1
ATOM 3984 N N . GLY A 1 480 ? 43.544 43.003 3.221 1.00 3.50 720 GLY A N 1
ATOM 3985 C CA . GLY A 1 480 ? 44.273 44.102 3.834 1.00 3.75 720 GLY A CA 1
ATOM 3986 C C . GLY A 1 480 ? 45.023 44.842 2.768 1.00 3.49 720 GLY A C 1
ATOM 3987 O O . GLY A 1 480 ? 45.414 44.245 1.742 1.00 3.73 720 GLY A O 1
ATOM 3988 N N . GLU A 1 481 ? 45.302 46.133 2.977 1.00 3.68 721 GLU A N 1
ATOM 3989 C CA . GLU A 1 481 ? 46.049 46.925 1.997 1.00 3.59 721 GLU A CA 1
ATOM 3990 C C . GLU A 1 481 ? 47.477 47.174 2.515 1.00 3.72 721 GLU A C 1
ATOM 3991 O O . GLU A 1 481 ? 47.924 46.592 3.502 1.00 4.41 721 GLU A O 1
ATOM 3997 N N . ASP A 1 482 ? 48.210 47.972 1.756 1.00 5.39 722 ASP A N 1
ATOM 3998 C CA . ASP A 1 482 ? 49.543 48.435 2.068 1.00 4.39 722 ASP A CA 1
ATOM 3999 C C . ASP A 1 482 ? 49.565 49.915 1.705 1.00 4.18 722 ASP A C 1
ATOM 4000 O O . ASP A 1 482 ? 48.524 50.475 1.299 1.00 5.17 722 ASP A O 1
ATOM 4005 N N . HIS A 1 483 ? 50.692 50.595 1.891 1.00 3.78 723 HIS A N 1
ATOM 4006 C CA . HIS A 1 483 ? 50.793 52.011 1.640 1.00 4.08 723 HIS A CA 1
ATOM 4007 C C . HIS A 1 483 ? 51.046 52.403 0.214 1.00 3.74 723 HIS A C 1
ATOM 4008 O O . HIS A 1 483 ? 51.187 53.614 -0.064 1.00 5.64 723 HIS A O 1
ATOM 4015 N N . PHE A 1 484 ? 51.079 51.452 -0.730 1.00 4.13 724 PHE A N 1
ATOM 4016 C CA . PHE A 1 484 ? 51.357 51.746 -2.128 1.00 4.12 724 PHE A CA 1
ATOM 4017 C C . PHE A 1 484 ? 50.077 52.180 -2.867 1.00 3.86 724 PHE A C 1
ATOM 4018 O O . PHE A 1 484 ? 49.151 51.386 -3.082 1.00 4.38 724 PHE A O 1
ATOM 4026 N N . ASN A 1 485 ? 50.009 53.434 -3.265 1.00 4.19 725 ASN A N 1
ATOM 4027 C CA . ASN A 1 485 ? 48.854 53.976 -3.943 1.00 4.20 725 ASN A CA 1
ATOM 4028 C C . ASN A 1 485 ? 48.646 53.306 -5.290 1.00 4.32 725 ASN A C 1
ATOM 4029 O O . ASN A 1 485 ? 49.654 53.082 -6.035 1.00 4.47 725 ASN A O 1
ATOM 4034 N N . PRO A 1 486 ? 47.421 53.008 -5.699 1.00 4.25 726 PRO A N 1
ATOM 4035 C CA . PRO A 1 486 ? 47.142 52.499 -7.057 1.00 4.04 726 PRO A CA 1
ATOM 4036 C C . PRO A 1 486 ? 47.216 53.550 -8.135 1.00 4.49 726 PRO A C 1
ATOM 4037 O O . PRO A 1 486 ? 47.179 53.205 -9.331 1.00 4.89 726 PRO A O 1
ATOM 4041 N N . TRP A 1 487 ? 47.315 54.825 -7.761 1.00 4.36 727 TRP A N 1
ATOM 4042 C CA . TRP A 1 487 ? 47.401 55.916 -8.720 1.00 4.77 727 TRP A CA 1
ATOM 4043 C C . TRP A 1 487 ? 46.194 56.024 -9.623 1.00 4.77 727 TRP A C 1
ATOM 4044 O O . TRP A 1 487 ? 46.252 56.482 -10.755 1.00 5.52 727 TRP A O 1
ATOM 4055 N N . THR A 1 488 ? 45.002 55.701 -9.040 1.00 5.14 728 THR A N 1
ATOM 4056 C CA . THR A 1 488 ? 43.746 56.022 -9.731 1.00 5.33 728 THR A CA 1
ATOM 4057 C C . THR A 1 488 ? 43.627 57.546 -9.935 1.00 5.72 728 THR A C 1
ATOM 4058 O O . THR A 1 488 ? 43.195 57.975 -11.014 1.00 7.15 728 THR A O 1
ATOM 4062 N N . TYR A 1 489 ? 43.945 58.286 -8.895 1.00 5.44 729 TYR A N 1
ATOM 4063 C CA . TYR A 1 489 ? 44.091 59.755 -8.950 1.00 5.86 729 TYR A CA 1
ATOM 4064 C C . TYR A 1 489 ? 45.587 59.953 -9.157 1.00 5.73 729 TYR A C 1
ATOM 4065 O O . TYR A 1 489 ? 46.371 59.893 -8.192 1.00 6.82 729 TYR A O 1
ATOM 4074 N N . GLY A 1 490 ? 46.016 60.086 -10.411 1.00 6.06 730 GLY A N 1
ATOM 4075 C CA . GLY A 1 490 ? 47.414 59.881 -10.776 1.00 6.64 730 GLY A CA 1
ATOM 4076 C C . GLY A 1 490 ? 47.489 59.339 -12.160 1.00 5.92 730 GLY A C 1
ATOM 4077 O O . GLY A 1 490 ? 46.573 59.541 -12.992 1.00 6.62 730 GLY A O 1
ATOM 4078 N N . ASP A 1 491 ? 48.591 58.657 -12.464 1.00 5.70 731 ASP A N 1
ATOM 4079 C CA . ASP A 1 491 ? 48.889 58.191 -13.810 1.00 5.78 731 ASP A CA 1
ATOM 4080 C C . ASP A 1 491 ? 48.237 56.867 -14.195 1.00 5.75 731 ASP A C 1
ATOM 4081 O O . ASP A 1 491 ? 48.502 56.375 -15.305 1.00 7.07 731 ASP A O 1
ATOM 4086 N N . ASN A 1 492 ? 47.381 56.318 -13.344 1.00 5.45 732 ASN A N 1
ATOM 4087 C CA . ASN A 1 492 ? 46.756 55.031 -13.607 1.00 5.42 732 ASN A CA 1
ATOM 4088 C C . ASN A 1 492 ? 45.261 55.062 -13.358 1.00 5.62 732 ASN A C 1
ATOM 4089 O O . ASN A 1 492 ? 44.679 54.176 -12.728 1.00 5.31 732 ASN A O 1
ATOM 4094 N N . SER A 1 493 ? 44.598 56.089 -13.923 1.00 6.56 733 SER A N 1
ATOM 4095 C CA . SER A 1 493 ? 43.124 56.105 -13.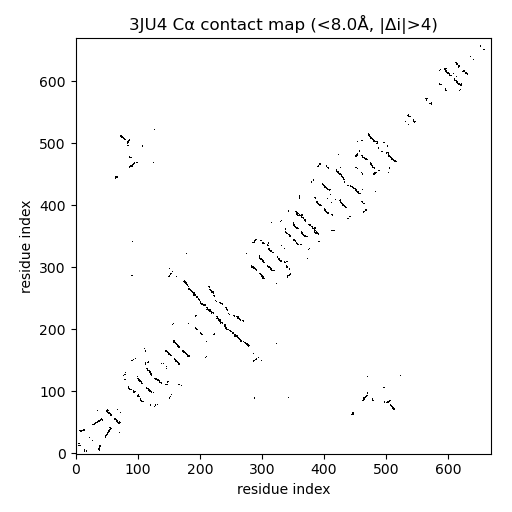846 1.00 6.38 733 SER A CA 1
ATOM 4096 C C . SER A 1 493 ? 42.499 54.915 -14.537 1.00 6.85 733 SER A C 1
ATOM 4097 O O . SER A 1 493 ? 41.377 54.532 -14.225 1.00 8.44 733 SER A O 1
ATOM 4100 N N . ALA A 1 494 ? 43.197 54.289 -15.489 1.00 6.75 734 ALA A N 1
ATOM 4101 C CA . ALA A 1 494 ? 42.716 53.092 -16.152 1.00 8.05 734 ALA A CA 1
ATOM 4102 C C . ALA A 1 494 ? 42.770 51.845 -15.240 1.00 5.72 734 ALA A C 1
ATOM 4103 O O . ALA A 1 494 ? 42.191 50.818 -15.603 1.00 6.88 734 ALA A O 1
ATOM 4105 N N . LYS A 1 495 ? 43.477 51.937 -14.125 1.00 5.17 735 LYS A N 1
ATOM 4106 C CA . LYS A 1 495 ? 43.520 50.887 -13.094 1.00 5.09 735 LYS A CA 1
ATOM 4107 C C . LYS A 1 495 ? 44.222 49.639 -13.591 1.00 4.70 735 LYS A C 1
ATOM 4108 O O . LYS A 1 495 ? 43.980 48.522 -13.093 1.00 5.12 735 LYS A O 1
ATOM 4114 N N . ASP A 1 496 ? 45.157 49.771 -14.522 1.00 5.36 736 ASP A N 1
ATOM 4115 C CA . ASP A 1 496 ? 45.965 48.655 -15.006 1.00 5.25 736 ASP A CA 1
ATOM 4116 C C . ASP A 1 496 ? 46.752 48.029 -13.858 1.00 4.63 736 ASP A C 1
ATOM 4117 O O . ASP A 1 496 ? 47.612 48.721 -13.302 1.00 5.04 736 ASP A O 1
ATOM 4122 N N . PRO A 1 497 ? 46.528 46.783 -13.496 1.00 4.41 737 PRO A N 1
ATOM 4123 C CA . PRO A 1 497 ? 47.299 46.186 -12.360 1.00 4.54 737 PRO A CA 1
ATOM 4124 C C . PRO A 1 497 ? 48.788 46.167 -12.611 1.00 4.27 737 PRO A C 1
ATOM 4125 O O . PRO A 1 497 ? 49.555 46.105 -11.646 1.00 4.48 737 PRO A O 1
ATOM 4129 N N . PHE A 1 498 ? 49.225 46.160 -13.867 1.00 4.73 738 PHE A N 1
ATOM 4130 C CA . PHE A 1 498 ? 50.610 45.836 -14.197 1.00 4.85 738 PHE A CA 1
ATOM 4131 C C . PHE A 1 498 ? 51.492 47.075 -14.295 1.00 5.28 738 PHE A C 1
ATOM 4132 O O . PHE A 1 498 ? 52.703 46.926 -14.595 1.00 6.40 738 PHE A O 1
ATOM 4140 N N . LYS A 1 499 ? 50.953 48.239 -13.983 1.00 5.30 739 LYS A N 1
ATOM 4141 C CA A LYS A 1 499 ? 51.706 49.464 -13.844 0.33 5.60 739 LYS A CA 1
ATOM 4142 C CA B LYS A 1 499 ? 51.676 49.478 -13.842 0.36 5.75 739 LYS A CA 1
ATOM 4143 C CA C LYS A 1 499 ? 51.756 49.434 -13.850 0.31 5.38 739 LYS A CA 1
ATOM 4144 C C . LYS A 1 499 ? 52.118 49.662 -12.390 1.00 5.61 739 LYS A C 1
ATOM 4145 O O . LYS A 1 499 ? 51.285 49.484 -11.480 1.00 5.54 739 LYS A O 1
ATOM 4161 N N . SER A 1 500 ? 53.354 50.072 -12.150 1.00 7.39 740 SER A N 1
ATOM 4162 C CA A SER A 1 500 ? 53.805 50.449 -10.812 0.48 6.78 740 SER A CA 1
ATOM 4163 C CA B SER A 1 500 ? 53.907 50.401 -10.847 0.52 7.90 740 SER A CA 1
ATOM 4164 C C . SER A 1 500 ? 53.552 49.248 -9.860 1.00 5.61 740 SER A C 1
ATOM 4165 O O . SER A 1 500 ? 53.812 48.098 -10.166 1.00 6.41 740 SER A O 1
ATOM 4170 N N . ASP A 1 501 ? 52.974 49.575 -8.698 1.00 5.43 741 ASP A N 1
ATOM 4171 C CA . ASP A 1 501 ? 52.696 48.588 -7.661 1.00 5.26 741 ASP A CA 1
ATOM 4172 C C . ASP A 1 501 ? 51.294 47.994 -7.798 1.00 4.71 741 ASP A C 1
ATOM 4173 O O . ASP A 1 501 ? 50.834 47.291 -6.891 1.00 5.67 741 ASP A O 1
ATOM 4178 N N . GLY A 1 502 ? 50.611 48.237 -8.899 1.00 4.75 742 GLY A N 1
ATOM 4179 C CA . GLY A 1 502 ? 49.262 47.725 -9.017 1.00 5.02 742 GLY A CA 1
ATOM 4180 C C . GLY A 1 502 ? 48.395 48.162 -7.850 1.00 4.10 742 GLY A C 1
ATOM 4181 O O . GLY A 1 502 ? 48.521 49.279 -7.321 1.00 4.40 742 GLY A O 1
ATOM 4182 N N . HIS A 1 503 ? 47.498 47.262 -7.447 1.00 4.02 743 HIS A N 1
ATOM 4183 C CA . HIS A 1 503 ? 46.500 47.551 -6.431 1.00 4.10 743 HIS A CA 1
ATOM 4184 C C . HIS A 1 503 ? 46.924 47.001 -5.087 1.00 3.78 743 HIS A C 1
ATOM 4185 O O . HIS A 1 503 ? 47.432 45.869 -5.008 1.00 4.52 743 HIS A O 1
ATOM 4192 N N . PRO A 1 504 ? 46.711 47.752 -4.000 1.00 3.78 744 PRO A N 1
ATOM 4193 C CA . PRO A 1 504 ? 47.306 47.376 -2.712 1.00 4.15 744 PRO A CA 1
ATOM 4194 C C . PRO A 1 504 ? 46.604 46.275 -1.964 1.00 3.88 744 PRO A C 1
ATOM 4195 O O . PRO A 1 504 ? 47.195 45.689 -1.042 1.00 5.59 744 PRO A O 1
ATOM 4199 N N . SER A 1 505 ? 45.360 45.950 -2.305 1.00 3.55 745 SER A N 1
ATOM 4200 C CA A SER A 1 505 ? 44.657 44.928 -1.559 0.88 3.87 745 SER A CA 1
ATOM 4201 C CA B SER A 1 505 ? 44.619 44.912 -1.619 0.12 3.88 745 SER A CA 1
ATOM 4202 C C . SER A 1 505 ? 45.188 43.533 -1.903 1.00 3.60 745 SER A C 1
ATOM 4203 O O . SER A 1 505 ? 45.344 43.142 -3.076 1.00 3.89 745 SER A O 1
ATOM 4208 N N . ASP A 1 506 ? 45.438 42.768 -0.833 1.00 3.48 746 ASP A N 1
ATOM 4209 C CA . ASP A 1 506 ? 45.880 41.390 -0.874 1.00 3.36 746 ASP A CA 1
ATOM 4210 C C . ASP A 1 506 ? 45.224 40.662 0.299 1.00 2.81 746 ASP A C 1
ATOM 4211 O O . ASP A 1 506 ? 44.660 41.270 1.187 1.00 3.59 746 ASP A O 1
ATOM 4216 N N . LEU A 1 507 ? 45.309 39.326 0.268 1.00 3.15 747 LEU A N 1
ATOM 4217 C CA . LEU A 1 507 ? 44.705 38.532 1.306 1.00 3.11 747 LEU A CA 1
ATOM 4218 C C . LEU A 1 507 ? 45.687 38.172 2.415 1.00 2.90 747 LEU A C 1
ATOM 4219 O O . LEU A 1 507 ? 46.894 37.961 2.189 1.00 3.23 747 LEU A O 1
ATOM 4224 N N . TYR A 1 508 ? 45.104 38.037 3.598 1.00 3.16 748 TYR A N 1
ATOM 4225 C CA . TYR A 1 508 ? 45.741 37.615 4.820 1.00 3.11 748 TYR A CA 1
ATOM 4226 C C . TYR A 1 508 ? 44.905 36.501 5.446 1.00 3.23 748 TYR A C 1
ATOM 4227 O O . TYR A 1 508 ? 43.735 36.310 5.122 1.00 3.68 748 TYR A O 1
ATOM 4236 N N . CYS A 1 509 ? 45.525 35.775 6.390 1.00 3.46 749 CYS A N 1
ATOM 4237 C CA . CYS A 1 509 ? 44.837 34.737 7.132 1.00 3.29 749 CYS A CA 1
ATOM 4238 C C . CYS A 1 509 ? 45.297 34.812 8.570 1.00 3.70 749 CYS A C 1
ATOM 4239 O O . CYS A 1 509 ? 46.493 34.675 8.843 1.00 4.38 749 CYS A O 1
ATOM 4242 N N . TYR A 1 510 ? 44.359 35.006 9.497 1.00 3.75 750 TYR A N 1
ATOM 4243 C CA . TYR A 1 510 ? 44.654 34.909 10.931 1.00 3.78 750 TYR A CA 1
ATOM 4244 C C . TYR A 1 510 ? 44.337 33.479 11.364 1.00 3.61 750 TYR A C 1
ATOM 4245 O O . TYR A 1 510 ? 43.194 33.021 11.223 1.00 4.28 750 TYR A O 1
ATOM 4254 N N . LYS A 1 511 ? 45.367 32.770 11.823 1.00 3.81 751 LYS A N 1
ATOM 4255 C CA . LYS A 1 511 ? 45.283 31.383 12.272 1.00 3.79 751 LYS A CA 1
ATOM 4256 C C . LYS A 1 511 ? 45.277 31.406 13.805 1.00 4.04 751 LYS A C 1
ATOM 4257 O O . LYS A 1 511 ? 46.268 31.832 14.422 1.00 4.72 751 LYS A O 1
ATOM 4263 N N . MET A 1 512 ? 44.188 30.973 14.414 1.00 4.56 752 MET A N 1
ATOM 4264 C CA A MET A 1 512 ? 43.992 31.026 15.856 0.37 5.10 752 MET A CA 1
ATOM 4265 C CA B MET A 1 512 ? 44.000 31.016 15.841 0.63 4.74 752 MET A CA 1
ATOM 4266 C C . MET A 1 512 ? 43.764 29.619 16.401 1.00 4.94 752 MET A C 1
ATOM 4267 O O . MET A 1 512 ? 42.908 28.870 15.903 1.00 5.45 752 MET A O 1
ATOM 4276 N N . LYS A 1 513 ? 44.483 29.247 17.449 1.00 5.23 753 LYS A N 1
ATOM 4277 C CA . LYS A 1 513 ? 44.264 27.964 18.088 1.00 5.43 753 LYS A CA 1
ATOM 4278 C C . LYS A 1 513 ? 42.980 28.015 18.906 1.00 6.06 753 LYS A C 1
ATOM 4279 O O . LYS A 1 513 ? 42.760 28.946 19.683 1.00 8.29 753 LYS A O 1
ATOM 4285 N N . ILE A 1 514 ? 42.170 26.961 18.772 1.00 6.04 754 ILE A N 1
ATOM 4286 C CA . ILE A 1 514 ? 40.892 26.880 19.496 1.00 7.56 754 ILE A CA 1
ATOM 4287 C C . ILE A 1 514 ? 40.721 25.560 20.223 1.00 7.88 754 ILE A C 1
ATOM 4288 O O . ILE A 1 514 ? 39.629 25.291 20.754 1.00 9.39 754 ILE A O 1
ATOM 4293 N N . GLY A 1 515 ? 41.756 24.717 20.292 1.00 7.67 755 GLY A N 1
ATOM 4294 C CA . GLY A 1 515 ? 41.731 23.535 21.135 1.00 8.15 755 GLY A CA 1
ATOM 4295 C C . GLY A 1 515 ? 43.144 22.988 21.196 1.00 6.37 755 GLY A C 1
ATOM 4296 O O . GLY A 1 515 ? 44.064 23.514 20.549 1.00 6.98 755 GLY A O 1
ATOM 4297 N N . PRO A 1 516 ? 43.366 21.941 21.986 1.00 6.00 756 PRO A N 1
ATOM 4298 C CA . PRO A 1 516 ? 44.725 21.450 22.217 1.00 5.89 756 PRO A CA 1
ATOM 4299 C C . PRO A 1 516 ? 45.380 20.960 20.952 1.00 6.16 756 PRO A C 1
ATOM 4300 O O . PRO A 1 516 ? 44.734 20.381 20.057 1.00 8.07 756 PRO A O 1
ATOM 4304 N N . ASP A 1 517 ? 46.715 21.167 20.897 1.00 6.41 757 ASP A N 1
ATOM 4305 C CA . ASP A 1 517 ? 47.570 20.615 19.814 1.00 7.42 757 ASP A CA 1
ATOM 4306 C C . ASP A 1 517 ? 48.477 19.599 20.476 1.00 6.75 757 ASP A C 1
ATOM 4307 O O . ASP A 1 517 ? 49.385 19.950 21.234 1.00 8.23 757 ASP A O 1
ATOM 4312 N N . ASN A 1 518 ? 48.174 18.318 20.264 1.00 6.72 758 ASN A N 1
ATOM 4313 C CA . ASN A 1 518 ? 48.804 17.228 20.957 1.00 6.60 758 ASN A CA 1
ATOM 4314 C C . ASN A 1 518 ? 50.001 16.647 20.167 1.00 6.79 758 ASN A C 1
ATOM 4315 O O . ASN A 1 518 ? 50.385 15.503 20.408 1.00 10.72 758 ASN A O 1
ATOM 4320 N N . ARG A 1 519 ? 50.575 17.411 19.271 1.00 6.19 759 ARG A N 1
ATOM 4321 C CA . ARG A 1 519 ? 51.755 16.992 18.501 1.00 5.97 759 ARG A CA 1
ATOM 4322 C C . ARG A 1 519 ? 52.829 18.036 18.668 1.00 5.56 759 ARG A C 1
ATOM 4323 O O . ARG A 1 519 ? 52.563 19.213 18.905 1.00 7.58 759 ARG A O 1
ATOM 4331 N N . VAL A 1 520 ? 54.086 17.614 18.481 1.00 4.97 760 VAL A N 1
ATOM 4332 C CA . VAL A 1 520 ? 55.198 18.522 18.335 1.00 5.29 760 VAL A CA 1
ATOM 4333 C C . VAL A 1 520 ? 54.941 19.432 17.130 1.00 5.36 760 VAL A C 1
ATOM 4334 O O . VAL A 1 520 ? 54.226 19.083 16.176 1.00 6.21 760 VAL A O 1
ATOM 4338 N N . SER A 1 521 ? 55.504 20.620 17.181 1.00 5.25 761 SER A N 1
ATOM 4339 C CA . SER A 1 521 ? 55.257 21.634 16.144 1.00 5.47 761 SER A CA 1
ATOM 4340 C C . SER A 1 521 ? 55.651 21.167 14.769 1.00 4.72 761 SER A C 1
ATOM 4341 O O . SER A 1 521 ? 56.689 20.531 14.557 1.00 5.48 761 SER A O 1
ATOM 4344 N N . ARG A 1 522 ? 54.822 21.586 13.806 1.00 4.16 762 ARG A N 1
ATOM 4345 C CA . ARG A 1 522 ? 55.116 21.454 12.393 1.00 4.08 762 ARG A CA 1
ATOM 4346 C C . ARG A 1 522 ? 55.714 22.746 11.811 1.00 4.08 762 ARG A C 1
ATOM 4347 O O . ARG A 1 522 ? 56.035 22.803 10.597 1.00 4.42 762 ARG A O 1
ATOM 4355 N N . ASP A 1 523 ? 55.823 23.796 12.558 1.00 3.96 763 ASP A N 1
ATOM 4356 C CA . ASP A 1 523 ? 56.202 25.102 12.040 1.00 4.30 763 ASP A CA 1
ATOM 4357 C C . ASP A 1 523 ? 57.610 25.079 11.485 1.00 3.91 763 ASP A C 1
ATOM 4358 O O . ASP A 1 523 ? 58.530 24.471 12.046 1.00 4.52 763 ASP A O 1
ATOM 4363 N N . PHE A 1 524 ? 57.787 25.837 10.406 1.00 4.23 764 PHE A N 1
ATOM 4364 C CA . PHE A 1 524 ? 59.088 26.069 9.794 1.00 3.82 764 PHE A CA 1
ATOM 4365 C C . PHE A 1 524 ? 59.215 27.537 9.411 1.00 4.06 764 PHE A C 1
ATOM 4366 O O . PHE A 1 524 ? 58.222 28.246 9.231 1.00 5.24 764 PHE A O 1
ATOM 4374 N N . ARG A 1 525 ? 60.479 27.963 9.274 1.00 3.90 765 ARG A N 1
ATOM 4375 C CA A ARG A 1 525 ? 60.830 29.186 8.577 0.40 4.06 765 ARG A CA 1
ATOM 4376 C CA B ARG A 1 525 ? 60.799 29.200 8.574 0.60 4.26 765 ARG A CA 1
ATOM 4377 C C . ARG A 1 525 ? 60.987 28.864 7.098 1.00 4.25 765 ARG A C 1
ATOM 4378 O O . ARG A 1 525 ? 61.684 27.905 6.741 1.00 5.66 765 ARG A O 1
ATOM 4393 N N . TYR A 1 526 ? 60.361 29.633 6.222 1.00 4.32 766 TYR A N 1
ATOM 4394 C CA . TYR A 1 526 ? 60.457 29.412 4.777 1.00 4.28 766 TYR A CA 1
ATOM 4395 C C . TYR A 1 526 ? 61.748 30.043 4.297 1.00 4.49 766 TYR A C 1
ATOM 4396 O O . TYR A 1 526 ? 61.913 31.255 4.363 1.00 7.74 766 TYR A O 1
ATOM 4405 N N . GLY A 1 527 ? 62.683 29.227 3.800 1.00 3.99 767 GLY A N 1
ATOM 4406 C CA . GLY A 1 527 ? 63.954 29.690 3.304 1.00 4.26 767 GLY A CA 1
ATOM 4407 C C . GLY A 1 527 ? 64.238 29.262 1.881 1.00 3.69 767 GLY A C 1
ATOM 4408 O O . GLY A 1 527 ? 65.363 29.439 1.402 1.00 6.67 767 GLY A O 1
ATOM 4409 N N . ALA A 1 528 ? 63.259 28.751 1.164 1.00 3.69 768 ALA A N 1
ATOM 4410 C CA . ALA A 1 528 ? 63.412 28.232 -0.173 1.00 3.61 768 ALA A CA 1
ATOM 4411 C C . ALA A 1 528 ? 63.254 29.344 -1.208 1.00 3.72 768 ALA A C 1
ATOM 4412 O O . ALA A 1 528 ? 62.553 30.332 -0.967 1.00 5.56 768 ALA A O 1
ATOM 4414 N N . VAL A 1 529 ? 63.805 29.121 -2.388 1.00 3.60 769 VAL A N 1
ATOM 4415 C CA . VAL A 1 529 ? 63.392 29.916 -3.554 1.00 3.87 769 VAL A CA 1
ATOM 4416 C C . VAL A 1 529 ? 62.000 29.505 -3.918 1.00 3.56 769 VAL A C 1
ATOM 4417 O O . VAL A 1 529 ? 61.770 28.312 -4.248 1.00 4.30 769 VAL A O 1
ATOM 4421 N N . PRO A 1 530 ? 61.019 30.392 -3.969 1.00 3.68 770 PRO A N 1
ATOM 4422 C CA . PRO A 1 530 ? 59.675 30.002 -4.450 1.00 4.08 770 PRO A CA 1
ATOM 4423 C C . PRO A 1 530 ? 59.802 29.597 -5.894 1.00 4.10 770 PRO A C 1
ATOM 4424 O O . PRO A 1 530 ? 60.258 30.351 -6.733 1.00 7.10 770 PRO A O 1
ATOM 4428 N N . ASN A 1 531 ? 59.456 28.342 -6.193 1.00 3.46 771 ASN A N 1
ATOM 4429 C CA . ASN A 1 531 ? 59.791 27.759 -7.492 1.00 3.36 771 ASN A CA 1
ATOM 4430 C C . ASN A 1 531 ? 58.645 26.978 -8.087 1.00 3.32 771 ASN A C 1
ATOM 4431 O O . ASN A 1 531 ? 58.839 26.046 -8.870 1.00 4.51 771 ASN A O 1
ATOM 4436 N N . ARG A 1 532 ? 57.418 27.405 -7.755 1.00 3.61 772 ARG A N 1
ATOM 4437 C CA . ARG A 1 532 ? 56.197 26.864 -8.324 1.00 3.74 772 ARG A CA 1
ATOM 4438 C C . ARG A 1 532 ? 55.635 27.706 -9.469 1.00 3.66 772 ARG A C 1
ATOM 4439 O O . ARG A 1 532 ? 55.173 27.158 -10.479 1.00 4.44 772 ARG A O 1
ATOM 4447 N N . ALA A 1 533 ? 55.598 29.021 -9.264 1.00 4.16 773 ALA A N 1
ATOM 4448 C CA . ALA A 1 533 ? 54.941 29.896 -10.275 1.00 4.53 773 ALA A CA 1
ATOM 4449 C C . ALA A 1 533 ? 55.732 29.905 -11.592 1.00 3.95 773 ALA A C 1
ATOM 4450 O O . ALA A 1 533 ? 55.138 29.748 -12.639 1.00 4.78 773 ALA A O 1
ATOM 4452 N N . VAL A 1 534 ? 57.037 30.098 -11.511 1.00 4.36 774 VAL A N 1
ATOM 4453 C CA . VAL A 1 534 ? 57.935 30.085 -12.669 1.00 4.82 774 VAL A CA 1
ATOM 4454 C C . VAL A 1 534 ? 59.087 29.139 -12.322 1.00 4.78 774 VAL A C 1
ATOM 4455 O O . VAL A 1 534 ? 60.118 29.584 -11.793 1.00 6.73 774 VAL A O 1
ATOM 4459 N N . PRO A 1 535 ? 58.925 27.837 -12.492 1.00 3.97 775 PRO A N 1
ATOM 4460 C CA . PRO A 1 535 ? 59.946 26.882 -11.992 1.00 3.92 775 PRO A CA 1
ATOM 4461 C C . PRO A 1 535 ? 61.261 27.005 -12.770 1.00 4.04 775 PRO A C 1
ATOM 4462 O O . PRO A 1 535 ? 61.271 26.736 -13.970 1.00 5.21 775 PRO A O 1
ATOM 4466 N N . VAL A 1 536 ? 62.316 27.402 -12.071 1.00 3.59 776 VAL A N 1
ATOM 4467 C CA . VAL A 1 536 ? 63.646 27.599 -12.661 1.00 3.58 776 VAL A CA 1
ATOM 4468 C C . VAL A 1 536 ? 64.648 26.637 -12.079 1.00 3.57 776 VAL A C 1
ATOM 4469 O O . VAL A 1 536 ? 64.728 26.440 -10.849 1.00 3.87 776 VAL A O 1
ATOM 4473 N N . PHE A 1 537 ? 65.476 26.064 -12.955 1.00 3.66 777 PHE A N 1
ATOM 4474 C CA . PHE A 1 537 ? 66.570 25.200 -12.566 1.00 3.96 777 PHE A CA 1
ATOM 4475 C C . PHE A 1 537 ? 67.796 25.655 -13.309 1.00 3.84 777 PHE A C 1
ATOM 4476 O O . PHE A 1 537 ? 67.737 25.881 -14.540 1.00 4.62 777 PHE A O 1
ATOM 4484 N N . PHE A 1 538 ? 68.926 25.821 -12.617 1.00 3.88 778 PHE A N 1
ATOM 4485 C CA . PHE A 1 538 ? 70.179 26.064 -13.357 1.00 4.29 778 PHE A CA 1
ATOM 4486 C C . PHE A 1 538 ? 70.585 24.771 -14.028 1.00 4.53 778 PHE A C 1
ATOM 4487 O O . PHE A 1 538 ? 70.819 23.765 -13.366 1.00 5.66 778 PHE A O 1
ATOM 4495 N N . ASP A 1 539 ? 70.629 24.772 -15.365 1.00 4.69 779 ASP A N 1
ATOM 4496 C CA A ASP A 1 539 ? 70.961 23.586 -16.152 0.61 4.83 779 ASP A CA 1
ATOM 4497 C CA B ASP A 1 539 ? 70.944 23.496 -16.022 0.39 5.25 779 ASP A CA 1
ATOM 4498 C C . ASP A 1 539 ? 72.462 23.284 -15.971 1.00 5.54 779 ASP A C 1
ATOM 4499 O O . ASP A 1 539 ? 73.198 24.054 -15.350 1.00 6.00 779 ASP A O 1
ATOM 4508 N N . THR A 1 540 ? 72.913 22.187 -16.558 1.00 6.06 780 THR A N 1
ATOM 4509 C CA . THR A 1 540 ? 74.303 21.760 -16.410 1.00 6.45 780 THR A CA 1
ATOM 4510 C C . THR A 1 540 ? 75.258 22.706 -17.098 1.00 7.30 780 THR A C 1
ATOM 4511 O O . THR A 1 540 ? 76.461 22.616 -16.822 1.00 9.97 780 THR A O 1
ATOM 4515 N N . ASN A 1 541 ? 74.786 23.588 -17.942 1.00 7.03 781 ASN A N 1
ATOM 4516 C CA A ASN A 1 541 ? 75.599 24.630 -18.541 0.36 9.30 781 ASN A CA 1
ATOM 4517 C CA B ASN A 1 541 ? 75.584 24.628 -18.541 0.64 9.46 781 ASN A CA 1
ATOM 4518 C C . ASN A 1 541 ? 75.452 25.986 -17.849 1.00 8.26 781 ASN A C 1
ATOM 4519 O O . ASN A 1 541 ? 75.982 26.987 -18.348 1.00 11.07 781 ASN A O 1
ATOM 4528 N N . GLY A 1 542 ? 74.801 26.032 -16.737 1.00 6.67 782 GLY A N 1
ATOM 4529 C CA . GLY A 1 542 ? 74.745 27.244 -15.932 1.00 6.17 782 GLY A CA 1
ATOM 4530 C C . GLY A 1 542 ? 73.656 28.236 -16.333 1.00 5.13 782 GLY A C 1
ATOM 4531 O O . GLY A 1 542 ? 73.718 29.377 -15.842 1.00 5.98 782 GLY A O 1
ATOM 4532 N N . VAL A 1 543 ? 72.680 27.833 -17.120 1.00 5.40 783 VAL A N 1
ATOM 4533 C CA . VAL A 1 543 ? 71.635 28.725 -17.598 1.00 4.86 783 VAL A CA 1
ATOM 4534 C C . VAL A 1 543 ? 70.302 28.385 -16.943 1.00 4.55 783 VAL A C 1
ATOM 4535 O O . VAL A 1 543 ? 69.871 27.214 -16.932 1.00 4.70 783 VAL A O 1
ATOM 4539 N N . ARG A 1 544 ? 69.626 29.408 -16.426 1.00 4.03 784 ARG A N 1
ATOM 4540 C CA . ARG A 1 544 ? 68.278 29.276 -15.876 1.00 4.10 784 ARG A CA 1
ATOM 4541 C C . ARG A 1 544 ? 67.338 28.671 -16.897 1.00 4.07 784 ARG A C 1
ATOM 4542 O O . ARG A 1 544 ? 67.196 29.194 -18.016 1.00 5.11 784 ARG A O 1
ATOM 4550 N N . THR A 1 545 ? 66.672 27.572 -16.500 1.00 4.03 785 THR A N 1
ATOM 4551 C CA . THR A 1 545 ? 65.817 26.803 -17.370 1.00 3.90 785 THR A CA 1
ATOM 4552 C C . THR A 1 545 ? 64.437 26.601 -16.746 1.00 4.15 785 THR A C 1
ATOM 4553 O O . THR A 1 545 ? 64.333 26.110 -15.606 1.00 4.51 785 THR A O 1
ATOM 4557 N N . VAL A 1 546 ? 63.396 26.945 -17.510 1.00 4.58 786 VAL A N 1
ATOM 4558 C CA . VAL A 1 546 ? 62.010 26.801 -17.085 1.00 4.34 786 VAL A CA 1
ATOM 4559 C C . VAL A 1 546 ? 61.389 25.680 -17.904 1.00 4.47 786 VAL A C 1
ATOM 4560 O O . VAL A 1 546 ? 61.201 25.832 -19.119 1.00 4.86 786 VAL A O 1
ATOM 4564 N N . PRO A 1 547 ? 61.038 24.542 -17.279 1.00 4.61 787 PRO A N 1
ATOM 4565 C CA . PRO A 1 547 ? 60.509 23.434 -18.076 1.00 5.04 787 PRO A CA 1
ATOM 4566 C C . PRO A 1 547 ? 58.988 23.436 -18.196 1.00 4.96 787 PRO A C 1
ATOM 4567 O O . PRO A 1 547 ? 58.430 22.645 -18.978 1.00 6.00 787 PRO A O 1
ATOM 4571 N N . ALA A 1 548 ? 58.289 24.273 -17.445 1.00 4.88 788 ALA A N 1
ATOM 4572 C CA . ALA A 1 548 ? 56.843 24.308 -17.449 1.00 4.92 788 ALA A CA 1
ATOM 4573 C C . ALA A 1 548 ? 56.309 25.000 -18.714 1.00 4.81 788 ALA A C 1
ATOM 4574 O O . ALA A 1 548 ? 56.878 25.976 -19.162 1.00 5.84 788 ALA A O 1
ATOM 4576 N N . PRO A 1 549 ? 55.162 24.551 -19.216 1.00 5.01 789 PRO A N 1
ATOM 4577 C CA . PRO A 1 549 ? 54.488 25.340 -20.263 1.00 5.54 789 PRO A CA 1
ATOM 4578 C C . PRO A 1 549 ? 54.023 26.662 -19.638 1.00 4.88 789 PRO A C 1
ATOM 4579 O O . PRO A 1 549 ? 53.645 26.712 -18.468 1.00 5.36 789 PRO A O 1
ATOM 4583 N N . MET A 1 550 ? 54.068 27.744 -20.447 1.00 5.39 790 MET A N 1
ATOM 4584 C CA A MET A 1 550 ? 53.784 29.092 -19.999 0.39 5.64 790 MET A CA 1
ATOM 4585 C CA B MET A 1 550 ? 53.605 29.038 -19.958 0.61 5.40 790 MET A CA 1
ATOM 4586 C C . MET A 1 550 ? 52.978 29.830 -21.079 1.00 5.23 790 MET A C 1
ATOM 4587 O O . MET A 1 550 ? 53.239 29.602 -22.266 1.00 6.02 790 MET A O 1
ATOM 4596 N N . GLU A 1 551 ? 52.106 30.734 -20.656 1.00 5.20 791 GLU A N 1
ATOM 4597 C CA . GLU A 1 551 ? 51.456 31.708 -21.517 1.00 5.42 791 GLU A CA 1
ATOM 4598 C C . GLU A 1 551 ? 51.874 33.099 -21.071 1.00 5.25 791 GLU A C 1
ATOM 4599 O O . GLU A 1 551 ? 51.686 33.447 -19.924 1.00 7.91 791 GLU A O 1
ATOM 4605 N N . PHE A 1 552 ? 52.432 33.893 -21.970 1.00 5.55 792 PHE A N 1
ATOM 4606 C CA . PHE A 1 552 ? 52.675 35.302 -21.765 1.00 5.74 792 PHE A CA 1
ATOM 4607 C C . PHE A 1 552 ? 51.706 36.066 -22.604 1.00 6.40 792 PHE A C 1
ATOM 4608 O O . PHE A 1 552 ? 51.758 35.995 -23.828 1.00 9.11 792 PHE A O 1
ATOM 4616 N N . THR A 1 553 ? 50.766 36.748 -21.977 1.00 5.87 793 THR A N 1
ATOM 4617 C CA . THR A 1 553 ? 49.731 37.459 -22.715 1.00 6.52 793 THR A CA 1
ATOM 4618 C C . THR A 1 553 ? 49.964 38.955 -22.853 1.00 6.66 793 THR A C 1
ATOM 4619 O O . THR A 1 553 ? 49.395 39.611 -23.721 1.00 8.23 793 THR A O 1
ATOM 4623 N N . GLY A 1 554 ? 50.833 39.503 -22.015 1.00 6.65 794 GLY A N 1
ATOM 4624 C CA . GLY A 1 554 ? 51.211 40.893 -22.089 1.00 7.40 794 GLY A CA 1
ATOM 4625 C C . GLY A 1 554 ? 52.212 41.111 -23.218 1.00 6.61 794 GLY A C 1
ATOM 4626 O O . GLY A 1 554 ? 52.886 40.180 -23.638 1.00 9.93 794 GLY A O 1
ATOM 4627 N N . ASP A 1 555 ? 52.391 42.348 -23.651 1.00 5.85 795 ASP A N 1
ATOM 4628 C CA . ASP A 1 555 ? 53.345 42.651 -24.713 1.00 6.09 795 ASP A CA 1
ATOM 4629 C C . ASP A 1 555 ? 54.746 42.264 -24.272 1.00 5.82 795 ASP A C 1
ATOM 4630 O O . ASP A 1 555 ? 55.193 42.663 -23.191 1.00 6.45 795 ASP A O 1
ATOM 4635 N N . LEU A 1 556 ? 55.466 41.555 -25.164 1.00 5.78 796 LEU A N 1
ATOM 4636 C CA . LEU A 1 556 ? 56.811 41.092 -24.874 1.00 5.85 796 LEU A CA 1
ATOM 4637 C C . LEU A 1 556 ? 57.811 41.738 -25.823 1.00 5.13 796 LEU A C 1
ATOM 4638 O O . LEU A 1 556 ? 57.595 41.820 -27.011 1.00 6.41 796 LEU A O 1
ATOM 4643 N N . GLY A 1 557 ? 58.925 42.157 -25.238 1.00 5.37 797 GLY A N 1
ATOM 4644 C CA . GLY A 1 557 ? 60.122 42.514 -25.981 1.00 5.65 797 GLY A CA 1
ATOM 4645 C C . GLY A 1 557 ? 61.197 41.499 -25.683 1.00 6.13 797 GLY A C 1
ATOM 4646 O O . GLY A 1 557 ? 61.455 41.199 -24.498 1.00 7.31 797 GLY A O 1
ATOM 4647 N N . LEU A 1 558 ? 61.793 40.921 -26.728 1.00 5.41 798 LEU A N 1
ATOM 4648 C CA . LEU A 1 558 ? 62.823 39.884 -26.613 1.00 5.15 798 LEU A CA 1
ATOM 4649 C C . LEU A 1 558 ? 64.112 40.393 -27.234 1.00 5.74 798 LEU A C 1
ATOM 4650 O O . LEU A 1 558 ? 64.089 41.220 -28.156 1.00 7.30 798 LEU A O 1
ATOM 4655 N N . GLY A 1 559 ? 65.221 39.884 -26.757 1.00 5.83 799 GLY A N 1
ATOM 4656 C CA . GLY A 1 559 ? 66.532 40.135 -27.327 1.00 6.27 799 GLY A CA 1
ATOM 4657 C C . GLY A 1 559 ? 66.888 39.092 -28.348 1.00 5.29 799 GLY A C 1
ATOM 4658 O O . GLY A 1 559 ? 66.084 38.774 -29.221 1.00 5.90 799 GLY A O 1
ATOM 4659 N N . HIS A 1 560 ? 68.120 38.550 -28.297 1.00 5.46 800 HIS A N 1
ATOM 4660 C CA . HIS A 1 560 ? 68.477 37.480 -29.204 1.00 5.40 800 HIS A CA 1
ATOM 4661 C C . HIS A 1 560 ? 67.630 36.230 -28.899 1.00 5.09 800 HIS A C 1
ATOM 4662 O O . HIS A 1 560 ? 67.547 35.846 -27.721 1.00 6.37 800 HIS A O 1
ATOM 4669 N N . VAL A 1 561 ? 67.040 35.633 -29.905 1.00 4.85 801 VAL A N 1
ATOM 4670 C CA . VAL A 1 561 ? 66.156 34.474 -29.723 1.00 5.11 801 VAL A CA 1
ATOM 4671 C C . VAL A 1 561 ? 66.693 33.298 -30.548 1.00 5.16 801 VAL A C 1
ATOM 4672 O O . VAL A 1 561 ? 66.977 33.440 -31.751 1.00 5.64 801 VAL A O 1
ATOM 4676 N N . THR A 1 562 ? 66.736 32.137 -29.874 1.00 5.20 802 THR A N 1
ATOM 4677 C CA . THR A 1 562 ? 66.981 30.867 -30.560 1.00 5.27 802 THR A CA 1
ATOM 4678 C C . THR A 1 562 ? 65.780 29.984 -30.309 1.00 5.73 802 THR A C 1
ATOM 4679 O O . THR A 1 562 ? 65.363 29.793 -29.151 1.00 6.75 802 THR A O 1
ATOM 4683 N N . ILE A 1 563 ? 65.185 29.435 -31.402 1.00 5.53 803 ILE A N 1
ATOM 4684 C CA A ILE A 1 563 ? 64.073 28.512 -31.334 0.81 5.32 803 ILE A CA 1
ATOM 4685 C CA B ILE A 1 563 ? 64.087 28.487 -31.257 0.19 5.31 803 ILE A CA 1
ATOM 4686 C C . ILE A 1 563 ? 64.682 27.114 -31.424 1.00 5.25 803 ILE A C 1
ATOM 4687 O O . ILE A 1 563 ? 65.242 26.734 -32.460 1.00 5.92 803 ILE A O 1
ATOM 4696 N N . ARG A 1 564 ? 64.644 26.348 -30.323 1.00 6.01 804 ARG A N 1
ATOM 4697 C CA . ARG A 1 564 ? 65.298 25.055 -30.229 1.00 6.36 804 ARG A CA 1
ATOM 4698 C C . ARG A 1 564 ? 64.491 23.961 -30.894 1.00 6.20 804 ARG A C 1
ATOM 4699 O O . ARG A 1 564 ? 63.286 24.086 -31.112 1.00 6.65 804 ARG A O 1
ATOM 4707 N N . ALA A 1 565 ? 65.156 22.856 -31.215 1.00 6.62 805 ALA A N 1
ATOM 4708 C CA . ALA A 1 565 ? 64.433 21.699 -31.710 1.00 6.91 805 ALA A CA 1
ATOM 4709 C C . ALA A 1 565 ? 63.442 21.239 -30.654 1.00 7.33 805 ALA A C 1
ATOM 4710 O O . ALA A 1 565 ? 63.803 21.096 -29.472 1.00 9.21 805 ALA A O 1
ATOM 4712 N N . SER A 1 566 ? 62.222 21.004 -31.032 1.00 7.32 806 SER A N 1
ATOM 4713 C CA . SER A 1 566 ? 61.148 20.688 -30.062 1.00 7.63 806 SER A CA 1
ATOM 4714 C C . SER A 1 566 ? 60.091 19.740 -30.551 1.00 7.78 806 SER A C 1
ATOM 4715 O O . SER A 1 566 ? 59.348 19.234 -29.710 1.00 9.41 806 SER A O 1
ATOM 4718 N N . THR A 1 567 ? 59.941 19.491 -31.846 1.00 7.38 807 THR A N 1
ATOM 4719 C CA . THR A 1 567 ? 58.729 18.945 -32.411 1.00 7.85 807 THR A CA 1
ATOM 4720 C C . THR A 1 567 ? 59.050 17.806 -33.369 1.00 8.52 807 THR A C 1
ATOM 4721 O O . THR A 1 567 ? 60.020 17.871 -34.131 1.00 8.99 807 THR A O 1
ATOM 4725 N N . SER A 1 568 ? 58.179 16.794 -33.304 1.00 9.87 808 SER A N 1
ATOM 4726 C CA . SER A 1 568 ? 58.242 15.554 -34.096 1.00 11.35 808 SER A CA 1
ATOM 4727 C C . SER A 1 568 ? 59.562 14.843 -33.881 1.00 11.27 808 SER A C 1
ATOM 4728 O O . SER A 1 568 ? 60.500 14.831 -34.702 1.00 10.99 808 SER A O 1
ATOM 4731 N N . SER A 1 569 ? 59.636 14.219 -32.709 1.00 12.14 809 SER A N 1
ATOM 4732 C CA . SER A 1 569 ? 60.875 13.575 -32.267 1.00 13.53 809 SER A CA 1
ATOM 4733 C C . SER A 1 569 ? 62.039 14.586 -32.345 1.00 10.90 809 SER A C 1
ATOM 4734 O O . SER A 1 569 ? 63.168 14.182 -32.659 1.00 12.65 809 SER A O 1
ATOM 4737 N N . ASN A 1 570 ? 61.757 15.838 -32.057 1.00 10.19 810 ASN A N 1
ATOM 4738 C CA . ASN A 1 570 ? 62.791 16.879 -32.033 1.00 9.87 810 ASN A CA 1
ATOM 4739 C C . ASN A 1 570 ? 63.488 17.049 -33.389 1.00 8.91 810 ASN A C 1
ATOM 4740 O O . ASN A 1 570 ? 64.591 17.582 -33.395 1.00 10.58 810 ASN A O 1
ATOM 4745 N N . ILE A 1 571 ? 62.861 16.697 -34.492 1.00 8.44 811 ILE A N 1
ATOM 4746 C CA . ILE A 1 571 ? 63.483 16.929 -35.786 1.00 8.59 811 ILE A CA 1
ATOM 4747 C C . ILE A 1 571 ? 63.520 18.407 -36.155 1.00 7.11 811 ILE A C 1
ATOM 4748 O O . ILE A 1 571 ? 64.407 18.861 -36.890 1.00 8.10 811 ILE A O 1
ATOM 4753 N N . ARG A 1 572 ? 62.557 19.175 -35.645 1.00 6.71 812 ARG A N 1
ATOM 4754 C CA . ARG A 1 572 ? 62.383 20.546 -36.078 1.00 5.60 812 ARG A CA 1
ATOM 4755 C C . ARG A 1 572 ? 62.174 21.501 -34.913 1.00 5.51 812 ARG A C 1
ATOM 4756 O O . ARG A 1 572 ? 61.619 21.132 -33.864 1.00 6.24 812 ARG A O 1
ATOM 4764 N N . SER A 1 573 ? 62.556 22.730 -35.139 1.00 5.15 813 SER A N 1
ATOM 4765 C CA . SER A 1 573 ? 62.063 23.873 -34.406 1.00 5.02 813 SER A CA 1
ATOM 4766 C C . SER A 1 573 ? 60.775 24.368 -35.069 1.00 4.86 813 SER A C 1
ATOM 4767 O O . SER A 1 573 ? 60.592 24.209 -36.275 1.00 5.50 813 SER A O 1
ATOM 4770 N N . GLU A 1 574 ? 59.887 24.963 -34.267 1.00 5.10 814 GLU A N 1
ATOM 4771 C CA . GLU A 1 574 ? 58.559 25.307 -34.769 1.00 5.25 814 GLU A CA 1
ATOM 4772 C C . GLU A 1 574 ? 58.009 26.553 -34.084 1.00 5.33 814 GLU A C 1
ATOM 4773 O O . GLU A 1 574 ? 57.999 26.658 -32.837 1.00 5.73 814 GLU A O 1
ATOM 4779 N N . VAL A 1 575 ? 57.470 27.452 -34.921 1.00 5.17 815 VAL A N 1
ATOM 4780 C CA . VAL A 1 575 ? 56.658 28.572 -34.511 1.00 5.21 815 VAL A CA 1
ATOM 4781 C C . VAL A 1 575 ? 55.337 28.460 -35.275 1.00 5.41 815 VAL A C 1
ATOM 4782 O O . VAL A 1 575 ? 55.336 28.392 -36.522 1.00 6.49 815 VAL A O 1
ATOM 4786 N N . LEU A 1 576 ? 54.211 28.494 -34.554 1.00 4.99 816 LEU A N 1
ATOM 4787 C CA . LEU A 1 576 ? 52.885 28.537 -35.141 1.00 5.14 816 LEU A CA 1
ATOM 4788 C C . LEU A 1 576 ? 52.243 29.887 -34.810 1.00 5.29 816 LEU A C 1
ATOM 4789 O O . LEU A 1 576 ? 52.317 30.356 -33.666 1.00 7.26 816 LEU A O 1
ATOM 4794 N N . MET A 1 577 ? 51.560 30.481 -35.812 1.00 4.94 817 MET A N 1
ATOM 4795 C CA . MET A 1 577 ? 50.909 31.762 -35.649 1.00 5.05 817 MET A CA 1
ATOM 4796 C C . MET A 1 577 ? 49.394 31.583 -35.667 1.00 4.79 817 MET A C 1
ATOM 4797 O O . MET A 1 577 ? 48.858 30.955 -36.588 1.00 5.43 817 MET A O 1
ATOM 4802 N N . GLU A 1 578 ? 48.698 32.148 -34.681 1.00 5.42 818 GLU A N 1
ATOM 4803 C CA . GLU A 1 578 ? 47.250 32.061 -34.554 1.00 5.69 818 GLU A CA 1
ATOM 4804 C C . GLU A 1 578 ? 46.585 33.293 -35.141 1.00 5.86 818 GLU A C 1
ATOM 4805 O O . GLU A 1 578 ? 47.163 34.092 -35.844 1.00 6.62 818 GLU A O 1
ATOM 4811 N N . GLY A 1 579 ? 45.273 33.433 -34.900 1.00 6.87 819 GLY A N 1
ATOM 4812 C CA . GLY A 1 579 ? 44.483 34.469 -35.497 1.00 7.11 819 GLY A CA 1
ATOM 4813 C C . GLY A 1 579 ? 43.966 34.123 -36.871 1.00 6.58 819 GLY A C 1
ATOM 4814 O O . GLY A 1 579 ? 44.220 33.049 -37.431 1.00 7.05 819 GLY A O 1
ATOM 4815 N N . GLU A 1 580 ? 43.223 35.062 -37.466 1.00 6.52 820 GLU A N 1
ATOM 4816 C CA . GLU A 1 580 ? 42.892 34.929 -38.896 1.00 6.31 820 GLU A CA 1
ATOM 4817 C C . GLU A 1 580 ? 44.153 34.856 -39.737 1.00 5.74 820 GLU A C 1
ATOM 4818 O O . GLU A 1 580 ? 44.249 34.095 -40.697 1.00 6.22 820 GLU A O 1
ATOM 4824 N N . TYR A 1 581 ? 45.096 35.748 -39.409 1.00 6.14 821 TYR A N 1
ATOM 4825 C CA . TYR A 1 581 ? 46.368 35.790 -40.139 1.00 5.30 821 TYR A CA 1
ATOM 4826 C C . TYR A 1 581 ? 47.475 36.132 -39.138 1.00 4.78 821 TYR A C 1
ATOM 4827 O O . TYR A 1 581 ? 47.265 36.669 -38.049 1.00 5.67 821 TYR A O 1
ATOM 4836 N N . GLY A 1 582 ? 48.698 35.776 -39.581 1.00 4.78 822 GLY A N 1
ATOM 4837 C CA . GLY A 1 582 ? 49.899 36.193 -38.907 1.00 5.07 822 GLY A CA 1
ATOM 4838 C C . GLY A 1 582 ? 50.589 37.320 -39.694 1.00 4.52 822 GLY A C 1
ATOM 4839 O O . GLY A 1 582 ? 50.473 37.400 -40.926 1.00 4.96 822 GLY A O 1
ATOM 4840 N N . PHE A 1 583 ? 51.323 38.156 -38.978 1.00 4.99 823 PHE A N 1
ATOM 4841 C CA . PHE A 1 583 ? 52.123 39.222 -39.573 1.00 4.80 823 PHE A CA 1
ATOM 4842 C C . PHE A 1 583 ? 53.503 39.213 -38.922 1.00 4.66 823 PHE A C 1
ATOM 4843 O O . PHE A 1 583 ? 53.613 39.262 -37.699 1.00 5.07 823 PHE A O 1
ATOM 4851 N N . ILE A 1 584 ? 54.535 39.193 -39.765 1.00 4.57 824 ILE A N 1
ATOM 4852 C CA . ILE A 1 584 ? 55.936 39.343 -39.335 1.00 4.92 824 ILE A CA 1
ATOM 4853 C C . ILE A 1 584 ? 56.437 40.542 -40.111 1.00 4.97 824 ILE A C 1
ATOM 4854 O O . ILE A 1 584 ? 56.497 40.515 -41.353 1.00 5.75 824 ILE A O 1
ATOM 4859 N N . GLY A 1 585 ? 56.782 41.621 -39.389 1.00 4.66 825 GLY A N 1
ATOM 4860 C CA . GLY A 1 585 ? 57.203 42.848 -40.001 1.00 5.47 825 GLY A CA 1
ATOM 4861 C C . GLY A 1 585 ? 58.391 43.487 -39.317 1.00 4.81 825 GLY A C 1
ATOM 4862 O O . GLY A 1 585 ? 58.975 42.943 -38.362 1.00 5.20 825 GLY A O 1
ATOM 4863 N N . LYS A 1 586 ? 58.742 44.661 -39.840 1.00 5.22 826 LYS A N 1
ATOM 4864 C CA . LYS A 1 586 ? 59.994 45.347 -39.540 1.00 4.95 826 LYS A CA 1
ATOM 4865 C C . LYS A 1 586 ? 59.747 46.788 -39.160 1.00 5.27 826 LYS A C 1
ATOM 4866 O O . LYS A 1 586 ? 59.262 47.580 -39.968 1.00 5.68 826 LYS A O 1
ATOM 4872 N N . SER A 1 587 ? 60.125 47.164 -37.924 1.00 5.46 827 SER A N 1
ATOM 4873 C CA . SER A 1 587 ? 59.993 48.542 -37.481 1.00 6.22 827 SER A CA 1
ATOM 4874 C C . SER A 1 587 ? 60.788 49.496 -38.364 1.00 5.97 827 SER A C 1
ATOM 4875 O O . SER A 1 587 ? 61.775 49.115 -39.005 1.00 6.07 827 SER A O 1
ATOM 4878 N N . ILE A 1 588 ? 60.409 50.767 -38.351 1.00 7.38 828 ILE A N 1
ATOM 4879 C CA . ILE A 1 588 ? 61.220 51.812 -38.951 1.00 7.75 828 ILE A CA 1
ATOM 4880 C C . ILE A 1 588 ? 62.461 52.009 -38.119 1.00 7.46 828 ILE A C 1
ATOM 4881 O O . ILE A 1 588 ? 62.368 52.352 -36.935 1.00 9.12 828 ILE A O 1
ATOM 4886 N N . PRO A 1 589 ? 63.663 51.775 -38.642 1.00 7.44 829 PRO A N 1
ATOM 4887 C CA . PRO A 1 589 ? 64.894 51.959 -37.832 1.00 8.80 829 PRO A CA 1
ATOM 4888 C C . PRO A 1 589 ? 65.008 53.386 -37.319 1.00 11.11 829 PRO A C 1
ATOM 4889 O O . PRO A 1 589 ? 64.671 54.322 -38.027 1.00 12.26 829 PRO A O 1
ATOM 4893 N N . THR A 1 590 ? 65.491 53.528 -36.108 1.00 14.68 830 THR A N 1
ATOM 4894 C CA . THR A 1 590 ? 65.680 54.837 -35.473 1.00 19.46 830 THR A CA 1
ATOM 4895 C C . THR A 1 590 ? 66.889 55.561 -36.025 1.00 21.49 830 THR A C 1
ATOM 4896 O O . THR A 1 590 ? 66.833 56.785 -36.231 1.00 27.68 830 THR A O 1
ATOM 4900 N N . ASP A 1 591 ? 67.983 54.850 -36.268 1.00 20.12 831 ASP A N 1
ATOM 4901 C CA . ASP A 1 591 ? 69.272 55.470 -36.655 1.00 21.39 831 ASP A CA 1
ATOM 4902 C C . ASP A 1 591 ? 69.580 55.432 -38.137 1.00 19.21 831 ASP A C 1
ATOM 4903 O O . ASP A 1 591 ? 70.097 56.396 -38.696 1.00 25.40 831 ASP A O 1
ATOM 4908 N N . ASN A 1 592 ? 69.244 54.325 -38.796 1.00 13.12 832 ASN A N 1
ATOM 4909 C CA . ASN A 1 592 ? 69.509 54.146 -40.228 1.00 10.75 832 ASN A CA 1
ATOM 4910 C C . ASN A 1 592 ? 68.290 53.622 -40.942 1.00 9.03 832 ASN A C 1
ATOM 4911 O O . ASN A 1 592 ? 68.244 52.462 -41.366 1.00 8.67 832 ASN A O 1
ATOM 4916 N N . PRO A 1 593 ? 67.255 54.474 -41.089 1.00 9.36 833 PRO A N 1
ATOM 4917 C CA . PRO A 1 593 ? 66.037 54.040 -41.786 1.00 8.82 833 PRO A CA 1
ATOM 4918 C C . PRO A 1 593 ? 66.318 53.530 -43.191 1.00 7.91 833 PRO A C 1
ATOM 4919 O O . PRO A 1 593 ? 65.560 52.643 -43.675 1.00 8.36 833 PRO A O 1
ATOM 4923 N N . ALA A 1 594 ? 67.343 54.048 -43.853 1.00 8.21 834 ALA A N 1
ATOM 4924 C CA . ALA A 1 594 ? 67.700 53.636 -45.180 1.00 7.68 834 ALA A CA 1
ATOM 4925 C C . ALA A 1 594 ? 68.030 52.158 -45.322 1.00 7.14 834 ALA A C 1
ATOM 4926 O O . ALA A 1 594 ? 68.069 51.658 -46.452 1.00 7.51 834 ALA A O 1
ATOM 4928 N N . GLY A 1 595 ? 68.322 51.472 -44.216 1.00 6.90 835 GLY A N 1
ATOM 4929 C CA . GLY A 1 595 ? 68.599 50.033 -44.230 1.00 6.92 835 GLY A CA 1
ATOM 4930 C C . GLY A 1 595 ? 67.385 49.147 -43.951 1.00 5.66 835 GLY A C 1
ATOM 4931 O O . GLY A 1 595 ? 67.548 47.925 -43.974 1.00 5.98 835 GLY A O 1
ATOM 4932 N N . GLN A 1 596 ? 66.212 49.711 -43.707 1.00 5.60 836 GLN A N 1
ATOM 4933 C CA . GLN A 1 596 ? 65.076 48.895 -43.248 1.00 5.58 836 GLN A CA 1
ATOM 4934 C C . GLN A 1 596 ? 64.827 47.675 -44.118 1.00 4.93 836 GLN A C 1
ATOM 4935 O O . GLN A 1 596 ? 64.551 47.842 -45.338 1.00 5.48 836 GLN A O 1
ATOM 4941 N N . ARG A 1 597 ? 64.854 46.479 -43.575 1.00 5.00 837 ARG A N 1
ATOM 4942 C CA . ARG A 1 597 ? 64.628 45.242 -44.331 1.00 4.58 837 ARG A CA 1
ATOM 4943 C C . ARG A 1 597 ? 64.584 44.077 -43.327 1.00 4.13 837 ARG A C 1
ATOM 4944 O O . ARG A 1 597 ? 65.078 44.210 -42.195 1.00 4.63 837 ARG A O 1
ATOM 4952 N N . ILE A 1 598 ? 64.095 42.927 -43.788 1.00 4.25 838 ILE A N 1
ATOM 4953 C CA . ILE A 1 598 ? 64.302 41.635 -43.128 1.00 4.10 838 ILE A CA 1
ATOM 4954 C C . ILE A 1 598 ? 64.953 40.690 -44.118 1.00 4.20 838 ILE A C 1
ATOM 4955 O O . ILE A 1 598 ? 64.497 40.540 -45.271 1.00 4.42 838 ILE A O 1
ATOM 4960 N N . ILE A 1 599 ? 66.025 40.030 -43.653 1.00 4.51 839 ILE A N 1
ATOM 4961 C CA . ILE A 1 599 ? 66.717 38.947 -44.356 1.00 4.87 839 ILE A CA 1
ATOM 4962 C C . ILE A 1 599 ? 66.199 37.625 -43.769 1.00 4.53 839 ILE A C 1
ATOM 4963 O O . ILE A 1 599 ? 66.400 37.360 -42.573 1.00 5.03 839 ILE A O 1
ATOM 4968 N N . PHE A 1 600 ? 65.570 36.804 -44.601 1.00 4.37 840 PHE A N 1
ATOM 4969 C CA . PHE A 1 600 ? 65.175 35.443 -44.276 1.00 4.59 840 PHE A CA 1
ATOM 4970 C C . PHE A 1 600 ? 66.204 34.528 -44.908 1.00 4.44 840 PHE A C 1
ATOM 4971 O O . PHE A 1 600 ? 66.530 34.679 -46.092 1.00 5.18 840 PHE A O 1
ATOM 4979 N N . CYS A 1 601 ? 66.731 33.543 -44.144 1.00 4.60 841 CYS A N 1
ATOM 4980 C CA . CYS A 1 601 ? 67.837 32.726 -44.610 1.00 4.53 841 CYS A CA 1
ATOM 4981 C C . CYS A 1 601 ? 67.648 31.274 -44.196 1.00 4.60 841 CYS A C 1
ATOM 4982 O O . CYS A 1 601 ? 67.296 30.978 -43.050 1.00 5.25 841 CYS A O 1
ATOM 4985 N N . GLY A 1 602 ? 67.977 30.364 -45.125 1.00 4.25 842 GLY A N 1
ATOM 4986 C CA . GLY A 1 602 ? 67.974 28.941 -44.847 1.00 5.03 842 GLY A CA 1
ATOM 4987 C C . GLY A 1 602 ? 69.215 28.404 -44.187 1.00 4.59 842 GLY A C 1
ATOM 4988 O O . GLY A 1 602 ? 69.308 27.219 -43.895 1.00 5.44 842 GLY A O 1
ATOM 4989 N N . GLY A 1 603 ? 70.198 29.290 -43.940 1.00 5.38 843 GLY A N 1
ATOM 4990 C CA . GLY A 1 603 ? 71.401 28.994 -43.201 1.00 5.65 843 GLY A CA 1
ATOM 4991 C C . GLY A 1 603 ? 71.678 29.989 -42.080 1.00 5.43 843 GLY A C 1
ATOM 4992 O O . GLY A 1 603 ? 70.832 30.785 -41.687 1.00 5.46 843 GLY A O 1
ATOM 4993 N N . GLU A 1 604 ? 72.885 29.865 -41.525 1.00 6.41 844 GLU A N 1
ATOM 4994 C CA . GLU A 1 604 ? 73.125 30.341 -40.172 1.00 6.79 844 GLU A CA 1
ATOM 4995 C C . GLU A 1 604 ? 73.517 31.803 -40.071 1.00 6.58 844 GLU A C 1
ATOM 4996 O O . GLU A 1 604 ? 73.560 32.337 -38.952 1.00 10.06 844 GLU A O 1
ATOM 5002 N N . GLY A 1 605 ? 73.866 32.444 -41.170 1.00 6.81 845 GLY A N 1
ATOM 5003 C CA . GLY A 1 605 ? 74.389 33.782 -41.118 1.00 8.12 845 GLY A CA 1
ATOM 5004 C C . GLY A 1 605 ? 73.814 34.717 -42.121 1.00 6.61 845 GLY A C 1
ATOM 5005 O O . GLY A 1 605 ? 73.097 34.343 -43.066 1.00 7.00 845 GLY A O 1
ATOM 5006 N N . THR A 1 606 ? 74.135 36.013 -41.922 1.00 6.92 846 THR A N 1
ATOM 5007 C CA . THR A 1 606 ? 73.643 37.001 -42.820 1.00 6.72 846 THR A CA 1
ATOM 5008 C C . THR A 1 606 ? 74.302 36.904 -44.188 1.00 6.77 846 THR A C 1
ATOM 5009 O O . THR A 1 606 ? 73.673 37.378 -45.142 1.00 7.87 846 THR A O 1
ATOM 5013 N N . SER A 1 607 ? 75.462 36.318 -44.325 1.00 7.36 847 SER A N 1
ATOM 5014 C CA . SER A 1 607 ? 76.016 36.136 -45.669 1.00 7.51 847 SER A CA 1
ATOM 5015 C C . SER A 1 607 ? 75.183 35.106 -46.415 1.00 6.94 847 SER A C 1
ATOM 5016 O O . SER A 1 607 ? 74.899 34.012 -45.923 1.00 7.08 847 SER A O 1
ATOM 5019 N N . SER A 1 608 ? 74.887 35.420 -47.694 1.00 7.51 848 SER A N 1
ATOM 5020 C CA . SER A 1 608 ? 74.193 34.468 -48.554 1.00 7.17 848 SER A CA 1
ATOM 5021 C C . SER A 1 608 ? 74.990 33.207 -48.859 1.00 6.83 848 SER A C 1
ATOM 5022 O O . SER A 1 608 ? 74.447 32.209 -49.324 1.00 7.07 848 SER A O 1
ATOM 5025 N N . THR A 1 609 ? 76.276 33.171 -48.617 1.00 7.22 849 THR A N 1
ATOM 5026 C CA . THR A 1 609 ? 77.044 31.972 -48.705 1.00 7.44 849 THR A CA 1
ATOM 5027 C C . THR A 1 609 ? 76.550 30.927 -47.732 1.00 6.75 849 THR A C 1
ATOM 5028 O O . THR A 1 609 ? 76.775 29.726 -47.962 1.00 8.15 849 THR A O 1
ATOM 5032 N N . THR A 1 610 ? 75.855 31.273 -46.661 1.00 6.24 850 THR A N 1
ATOM 5033 C CA . THR A 1 610 ? 75.387 30.296 -45.683 1.00 5.99 850 THR A CA 1
ATOM 5034 C C . THR A 1 610 ? 74.083 29.622 -46.047 1.00 5.48 850 THR A C 1
ATOM 5035 O O . THR A 1 610 ? 73.754 28.579 -45.446 1.00 5.83 850 THR A O 1
ATOM 5039 N N . GLY A 1 611 ? 73.312 30.176 -46.964 1.00 5.75 851 GLY A N 1
ATOM 5040 C CA . GLY A 1 611 ? 71.990 29.634 -47.276 1.00 5.28 851 GLY A CA 1
ATOM 5041 C C . GLY A 1 611 ? 71.250 30.507 -48.261 1.00 5.33 851 GLY A C 1
ATOM 5042 O O . GLY A 1 611 ? 71.581 31.672 -48.442 1.00 5.54 851 GLY A O 1
ATOM 5043 N N . ALA A 1 612 ? 70.208 29.907 -48.841 1.00 5.14 852 ALA A N 1
ATOM 5044 C CA . ALA A 1 612 ? 69.314 30.701 -49.672 1.00 5.15 852 ALA A CA 1
ATOM 5045 C C . ALA A 1 612 ? 68.694 31.824 -48.847 1.00 4.64 852 ALA A C 1
ATOM 5046 O O . ALA A 1 612 ? 68.386 31.641 -47.658 1.00 5.06 852 ALA A O 1
ATOM 5048 N N . GLN A 1 613 ? 68.447 32.955 -49.494 1.00 4.95 853 GLN A N 1
ATOM 5049 C CA . GLN A 1 613 ? 67.873 34.109 -48.809 1.00 5.02 853 GLN A CA 1
ATOM 5050 C C . GLN A 1 613 ? 66.749 34.722 -49.664 1.00 4.19 853 GLN A C 1
ATOM 5051 O O . GLN A 1 613 ? 66.796 34.722 -50.900 1.00 5.15 853 GLN A O 1
ATOM 5057 N N . ILE A 1 614 ? 65.785 35.297 -48.945 1.00 4.13 854 ILE A N 1
ATOM 5058 C CA . ILE A 1 614 ? 64.858 36.287 -49.514 1.00 4.05 854 ILE A CA 1
ATOM 5059 C C . ILE A 1 614 ? 64.955 37.491 -48.599 1.00 4.01 854 ILE A C 1
ATOM 5060 O O . ILE A 1 614 ? 64.839 37.343 -47.372 1.00 4.66 854 ILE A O 1
ATOM 5065 N N . THR A 1 615 ? 65.142 38.671 -49.180 1.00 4.34 855 THR A N 1
ATOM 5066 C CA . THR A 1 615 ? 65.228 39.892 -48.396 1.00 4.39 855 THR A CA 1
ATOM 5067 C C . THR A 1 615 ? 64.105 40.817 -48.833 1.00 4.47 855 THR A C 1
ATOM 5068 O O . THR A 1 615 ? 63.988 41.169 -50.029 1.00 4.95 855 THR A O 1
ATOM 5072 N N . LEU A 1 616 ? 63.262 41.174 -47.884 1.00 3.86 856 LEU A N 1
ATOM 5073 C CA . LEU A 1 616 ? 62.145 42.109 -48.094 1.00 4.45 856 LEU A CA 1
ATOM 5074 C C . LEU 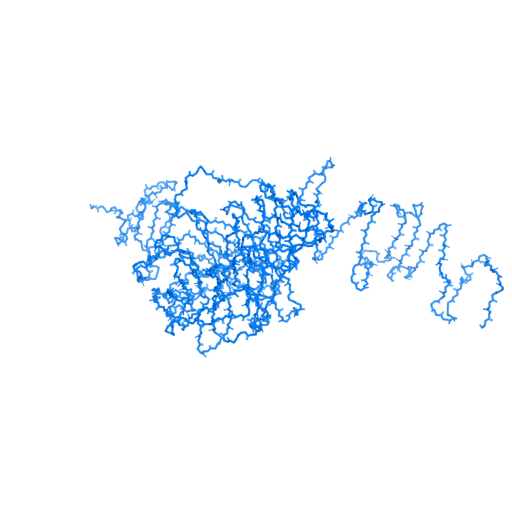A 1 616 ? 62.587 43.482 -47.615 1.00 4.51 856 LEU A C 1
ATOM 5075 O O . LEU A 1 616 ? 62.908 43.666 -46.437 1.00 4.72 856 LEU A O 1
ATOM 5080 N N . TYR A 1 617 ? 62.638 44.457 -48.535 1.00 4.63 857 TYR A N 1
ATOM 5081 C CA . TYR A 1 617 ? 63.118 45.787 -48.207 1.00 5.02 857 TYR A CA 1
ATOM 5082 C C . TYR A 1 617 ? 61.915 46.654 -47.812 1.00 4.85 857 TYR A C 1
ATOM 5083 O O . TYR A 1 617 ? 60.858 46.623 -48.446 1.00 5.66 857 TYR A O 1
ATOM 5092 N N . GLY A 1 618 ? 62.099 47.429 -46.762 1.00 4.98 858 GLY A N 1
ATOM 5093 C CA . GLY A 1 618 ? 61.039 48.336 -46.292 1.00 5.85 858 GLY A CA 1
ATOM 5094 C C . GLY A 1 618 ? 60.883 49.517 -47.252 1.00 5.47 858 GLY A C 1
ATOM 5095 O O . GLY A 1 618 ? 61.723 49.831 -48.100 1.00 6.20 858 GLY A O 1
ATOM 5096 N N . ALA A 1 619 ? 59.748 50.234 -47.056 1.00 5.67 859 ALA A N 1
ATOM 5097 C CA . ALA A 1 619 ? 59.520 51.436 -47.863 1.00 5.86 859 ALA A CA 1
ATOM 5098 C C . ALA A 1 619 ? 60.562 52.496 -47.552 1.00 6.05 859 ALA A C 1
ATOM 5099 O O . ALA A 1 619 ? 60.854 53.337 -48.422 1.00 7.42 859 ALA A O 1
ATOM 5101 N N . ASN A 1 620 ? 61.111 52.532 -46.334 1.00 6.46 860 ASN A N 1
ATOM 5102 C CA . ASN A 1 620 ? 62.102 53.531 -45.955 1.00 6.67 860 ASN A CA 1
ATOM 5103 C C . ASN A 1 620 ? 63.502 53.209 -46.448 1.00 6.88 860 ASN A C 1
ATOM 5104 O O . ASN A 1 620 ? 64.413 54.045 -46.401 1.00 7.89 860 ASN A O 1
ATOM 5109 N N . ASN A 1 621 ? 63.724 51.982 -46.950 1.00 6.30 861 ASN A N 1
ATOM 5110 C CA . ASN A 1 621 ? 65.016 51.632 -47.518 1.00 5.90 861 ASN A CA 1
ATOM 5111 C C . ASN A 1 621 ? 65.310 52.511 -48.730 1.00 5.99 861 ASN A C 1
ATOM 5112 O O . ASN A 1 621 ? 64.384 52.886 -49.463 1.00 6.63 861 ASN A O 1
ATOM 5117 N N . THR A 1 622 ? 66.579 52.790 -48.949 1.00 6.92 862 THR A N 1
ATOM 5118 C CA . THR A 1 622 ? 66.971 53.447 -50.218 1.00 7.30 862 THR A CA 1
ATOM 5119 C C . THR A 1 622 ? 66.428 52.729 -51.415 1.00 7.11 862 THR A C 1
ATOM 5120 O O . THR A 1 622 ? 66.044 53.357 -52.420 1.00 9.11 862 THR A O 1
ATOM 5124 N N . ASP A 1 623 ? 66.426 51.388 -51.385 1.00 7.01 863 ASP A N 1
ATOM 5125 C CA . ASP A 1 623 ? 65.828 50.569 -52.428 1.00 6.99 863 ASP A CA 1
ATOM 5126 C C . ASP A 1 623 ? 64.427 50.192 -51.961 1.00 6.94 863 ASP A C 1
ATOM 5127 O O . ASP A 1 623 ? 64.186 49.112 -51.431 1.00 7.39 863 ASP A O 1
ATOM 5132 N N . SER A 1 624 ? 63.513 51.140 -52.100 1.00 7.69 864 SER A N 1
ATOM 5133 C CA A SER A 1 624 ? 62.219 51.079 -51.449 0.84 6.83 864 SER A CA 1
ATOM 5134 C CA B SER A 1 624 ? 62.245 51.051 -51.387 0.15 6.94 864 SER A CA 1
ATOM 5135 C C . SER A 1 624 ? 61.397 49.927 -51.950 1.00 6.45 864 SER A C 1
ATOM 5136 O O . SER A 1 624 ? 61.107 49.835 -53.156 1.00 7.60 864 SER A O 1
ATOM 5141 N N . ARG A 1 625 ? 60.950 49.047 -51.062 1.00 6.00 865 ARG A N 1
ATOM 5142 C CA . ARG A 1 625 ? 60.095 47.933 -51.417 1.00 6.01 865 ARG A CA 1
ATOM 5143 C C . ARG A 1 625 ? 60.732 46.967 -52.416 1.00 5.75 865 ARG A C 1
ATOM 5144 O O . ARG A 1 625 ? 60.009 46.190 -53.050 1.00 6.18 865 ARG A O 1
ATOM 5152 N N . ARG A 1 626 ? 62.046 46.927 -52.526 1.00 5.74 866 ARG A N 1
ATOM 5153 C CA . ARG A 1 626 ? 62.733 45.890 -53.296 1.00 5.77 866 ARG A CA 1
ATOM 5154 C C . ARG A 1 626 ? 62.490 44.530 -52.665 1.00 5.53 866 ARG A C 1
ATOM 5155 O O . ARG A 1 626 ? 62.432 44.398 -51.419 1.00 5.54 866 ARG A O 1
ATOM 5163 N N . ILE A 1 627 ? 62.486 43.475 -53.487 1.00 5.34 867 ILE A N 1
ATOM 5164 C CA . ILE A 1 627 ? 62.686 42.100 -53.023 1.00 4.83 867 ILE A CA 1
ATOM 5165 C C . ILE A 1 627 ? 63.842 41.509 -53.815 1.00 5.17 867 ILE A C 1
ATOM 5166 O O . ILE A 1 627 ? 63.868 41.571 -55.053 1.00 6.12 867 ILE A O 1
ATOM 5171 N N . VAL A 1 628 ? 64.799 40.913 -53.090 1.00 4.94 868 VAL A N 1
ATOM 5172 C CA . VAL A 1 628 ? 65.886 40.130 -53.674 1.00 5.47 868 VAL A CA 1
ATOM 5173 C C . VAL A 1 628 ? 65.709 38.692 -53.260 1.00 4.65 868 VAL A C 1
ATOM 5174 O O . VAL A 1 628 ? 65.689 38.370 -52.062 1.00 5.09 868 VAL A O 1
ATOM 5178 N N . TYR A 1 629 ? 65.626 37.795 -54.245 1.00 4.70 869 TYR A N 1
ATOM 5179 C CA . TYR A 1 629 ? 65.516 36.353 -54.074 1.00 4.84 869 TYR A CA 1
ATOM 5180 C C . TYR A 1 629 ? 66.883 35.781 -54.462 1.00 4.95 869 TYR A C 1
ATOM 5181 O O . TYR A 1 629 ? 67.282 35.946 -55.612 1.00 5.99 869 TYR A O 1
ATOM 5190 N N . ASN A 1 630 ? 67.607 35.164 -53.528 1.00 5.14 870 ASN A N 1
ATOM 5191 C CA . ASN A 1 630 ? 68.984 34.761 -53.773 1.00 5.55 870 ASN A CA 1
ATOM 5192 C C . ASN A 1 630 ? 69.205 33.314 -53.404 1.00 5.52 870 ASN A C 1
ATOM 5193 O O . ASN A 1 630 ? 69.408 32.979 -52.235 1.00 6.99 870 ASN A O 1
ATOM 5198 N N . GLY A 1 631 ? 69.169 32.431 -54.399 1.00 6.21 871 GLY A N 1
ATOM 5199 C CA . GLY A 1 631 ? 69.433 31.010 -54.210 1.00 7.00 871 GLY A CA 1
ATOM 5200 C C . GLY A 1 631 ? 70.231 30.514 -55.379 1.00 6.42 871 GLY A C 1
ATOM 5201 O O . GLY A 1 631 ? 70.355 31.198 -56.412 1.00 7.94 871 GLY A O 1
ATOM 5202 N N . ASP A 1 632 ? 70.764 29.295 -55.240 1.00 6.38 872 ASP A N 1
ATOM 5203 C CA . ASP A 1 632 ? 71.449 28.648 -56.350 1.00 7.29 872 ASP A CA 1
ATOM 5204 C C . ASP A 1 632 ? 70.490 27.877 -57.267 1.00 6.79 872 ASP A C 1
ATOM 5205 O O . ASP A 1 632 ? 70.912 27.411 -58.338 1.00 8.29 872 ASP A O 1
ATOM 5210 N N . GLU A 1 633 ? 69.210 27.787 -56.882 1.00 7.10 873 GLU A N 1
ATOM 5211 C CA . GLU A 1 633 ? 68.114 27.355 -57.717 1.00 6.76 873 GLU A CA 1
ATOM 5212 C C . GLU A 1 633 ? 66.885 28.165 -57.263 1.00 6.78 873 GLU A C 1
ATOM 5213 O O . GLU A 1 633 ? 66.722 28.393 -56.054 1.00 6.99 873 GLU A O 1
ATOM 5219 N N . HIS A 1 634 ? 66.039 28.553 -58.218 1.00 6.70 874 HIS A N 1
ATOM 5220 C CA . HIS A 1 634 ? 64.731 29.158 -57.958 1.00 6.02 874 HIS A CA 1
ATOM 5221 C C . HIS A 1 634 ? 63.719 28.283 -58.684 1.00 6.36 874 HIS A C 1
ATOM 5222 O O . HIS A 1 634 ? 63.645 28.331 -59.912 1.00 7.93 874 HIS A O 1
ATOM 5229 N N . LEU A 1 635 ? 62.981 27.438 -57.917 1.00 6.14 875 LEU A N 1
ATOM 5230 C CA . LEU A 1 635 ? 62.127 26.412 -58.489 1.00 6.02 875 LEU A CA 1
ATOM 5231 C C . LEU A 1 635 ? 60.672 26.720 -58.097 1.00 6.16 875 LEU A C 1
ATOM 5232 O O . LEU A 1 635 ? 60.311 26.592 -56.923 1.00 6.28 875 LEU A O 1
ATOM 5237 N N . PHE A 1 636 ? 59.850 27.037 -59.107 1.00 6.16 876 PHE A N 1
ATOM 5238 C CA . PHE A 1 636 ? 58.428 27.371 -58.884 1.00 6.22 876 PHE A CA 1
ATOM 5239 C C . PHE A 1 636 ? 57.586 26.140 -59.141 1.00 6.53 876 PHE A C 1
ATOM 5240 O O . PHE A 1 636 ? 57.449 25.674 -60.296 1.00 7.77 876 PHE A O 1
ATOM 5248 N N . GLN A 1 637 ? 57.080 25.573 -58.074 1.00 6.75 877 GLN A N 1
ATOM 5249 C CA . GLN A 1 637 ? 56.326 24.332 -58.053 1.00 7.04 877 GLN A CA 1
ATOM 5250 C C . GLN A 1 637 ? 54.822 24.600 -57.986 1.00 7.11 877 GLN A C 1
ATOM 5251 O O . GLN A 1 637 ? 54.384 25.578 -57.381 1.00 7.44 877 GLN A O 1
ATOM 5257 N N . SER A 1 638 ? 54.063 23.714 -58.631 1.00 7.94 878 SER A N 1
ATOM 5258 C CA . SER A 1 638 ? 52.610 23.567 -58.477 1.00 8.09 878 SER A CA 1
ATOM 5259 C C . SER A 1 638 ? 51.791 24.598 -59.227 1.00 8.50 878 SER A C 1
ATOM 5260 O O . SER A 1 638 ? 50.543 24.415 -59.272 1.00 11.66 878 SER A O 1
ATOM 5263 N N . ALA A 1 639 ? 52.369 25.629 -59.802 1.00 8.14 879 ALA A N 1
ATOM 5264 C CA . ALA A 1 639 ? 51.578 26.667 -60.484 1.00 8.07 879 ALA A CA 1
ATOM 5265 C C . ALA A 1 639 ? 52.460 27.442 -61.447 1.00 8.11 879 ALA A C 1
ATOM 5266 O O . ALA A 1 639 ? 53.665 27.553 -61.275 1.00 8.18 879 ALA A O 1
ATOM 5268 N N . ASP A 1 640 ? 51.792 28.024 -62.449 1.00 8.72 880 ASP A N 1
ATOM 5269 C CA . ASP A 1 640 ? 52.373 28.993 -63.355 1.00 8.72 880 ASP A CA 1
ATOM 5270 C C . ASP A 1 640 ? 53.024 30.134 -62.592 1.00 8.20 880 ASP A C 1
ATOM 5271 O O . ASP A 1 640 ? 52.547 30.512 -61.509 1.00 8.97 880 ASP A O 1
ATOM 5276 N N . VAL A 1 641 ? 54.040 30.727 -63.175 1.00 8.57 881 VAL A N 1
ATOM 5277 C CA . VAL A 1 641 ? 54.651 31.977 -62.717 1.00 7.91 881 VAL A CA 1
ATOM 5278 C C . VAL A 1 641 ? 53.940 33.105 -63.426 1.00 8.11 881 VAL A C 1
ATOM 5279 O O . VAL A 1 641 ? 54.117 33.254 -64.661 1.00 9.05 881 VAL A O 1
ATOM 5283 N N . LYS A 1 642 ? 53.116 33.901 -62.732 1.00 7.78 882 LYS A N 1
ATOM 5284 C CA . LYS A 1 642 ? 52.228 34.876 -63.372 1.00 8.06 882 LYS A CA 1
ATOM 5285 C C . LYS A 1 642 ? 52.444 36.264 -62.789 1.00 8.42 882 LYS A C 1
ATOM 5286 O O . LYS A 1 642 ? 52.738 36.424 -61.585 1.00 8.24 882 LYS A O 1
ATOM 5292 N N . PRO A 1 643 ? 52.185 37.297 -63.587 1.00 8.54 883 PRO A N 1
ATOM 5293 C CA . PRO A 1 643 ? 52.001 38.643 -63.038 1.00 8.24 883 PRO A CA 1
ATOM 5294 C C . PRO A 1 643 ? 50.647 38.690 -62.356 1.00 8.38 883 PRO A C 1
ATOM 5295 O O . PRO A 1 643 ? 49.698 37.998 -62.781 1.00 9.94 883 PRO A O 1
ATOM 5299 N N . TYR A 1 644 ? 50.505 39.558 -61.357 1.00 8.70 884 TYR A N 1
ATOM 5300 C CA . TYR A 1 644 ? 49.237 39.726 -60.671 1.00 8.66 884 TYR A CA 1
ATOM 5301 C C . TYR A 1 644 ? 48.183 40.332 -61.575 1.00 9.75 884 TYR A C 1
ATOM 5302 O O . TYR A 1 644 ? 47.002 39.950 -61.501 1.00 11.58 884 TYR A O 1
ATOM 5311 N N . ASN A 1 645 ? 48.585 41.327 -62.352 1.00 10.83 885 ASN A N 1
ATOM 5312 C CA . ASN A 1 645 ? 47.696 42.043 -63.280 1.00 12.61 885 ASN A CA 1
ATOM 5313 C C . ASN A 1 645 ? 47.958 41.614 -64.700 1.00 12.37 885 ASN A C 1
ATOM 5314 O O . ASN A 1 645 ? 48.990 40.992 -65.025 1.00 13.26 885 ASN A O 1
ATOM 5319 N N . ASP A 1 646 ? 47.036 41.939 -65.623 1.00 13.27 886 ASP A N 1
ATOM 5320 C CA . ASP A 1 646 ? 47.162 41.561 -67.006 1.00 13.30 886 ASP A CA 1
ATOM 5321 C C . ASP A 1 646 ? 47.784 42.662 -67.891 1.00 14.34 886 ASP A C 1
ATOM 5322 O O . ASP A 1 646 ? 47.324 43.801 -67.970 1.00 16.26 886 ASP A O 1
ATOM 5327 N N . ASN A 1 647 ? 48.898 42.273 -68.537 1.00 14.31 887 ASN A N 1
ATOM 5328 C CA . ASN A 1 647 ? 49.526 43.150 -69.541 1.00 15.68 887 ASN A CA 1
ATOM 5329 C C . ASN A 1 647 ? 49.945 44.503 -68.930 1.00 14.44 887 ASN A C 1
ATOM 5330 O O . ASN A 1 647 ? 49.809 45.562 -69.551 1.00 17.29 887 ASN A O 1
ATOM 5335 N N . VAL A 1 648 ? 50.529 44.424 -67.715 1.00 13.72 888 VAL A N 1
ATOM 5336 C CA . VAL A 1 648 ? 51.055 45.553 -67.006 1.00 15.24 888 VAL A CA 1
ATOM 5337 C C . VAL A 1 648 ? 52.528 45.445 -66.643 1.00 11.96 888 VAL A C 1
ATOM 5338 O O . VAL A 1 648 ? 53.238 46.472 -66.659 1.00 15.08 888 VAL A O 1
ATOM 5342 N N . THR A 1 649 ? 53.017 44.283 -66.247 1.00 11.35 889 THR A N 1
ATOM 5343 C CA . THR A 1 649 ? 54.425 44.080 -65.874 1.00 11.26 889 THR A CA 1
ATOM 5344 C C . THR A 1 649 ? 55.078 43.081 -66.844 1.00 10.78 889 THR A C 1
ATOM 5345 O O . THR A 1 649 ? 54.413 42.331 -67.541 1.00 11.64 889 THR A O 1
ATOM 5349 N N . ALA A 1 650 ? 56.402 43.156 -66.874 1.00 10.52 890 ALA A N 1
ATOM 5350 C CA . ALA A 1 650 ? 57.225 42.456 -67.828 1.00 10.77 890 ALA A CA 1
ATOM 5351 C C . ALA A 1 650 ? 58.044 41.330 -67.181 1.00 10.48 890 ALA A C 1
ATOM 5352 O O . ALA A 1 650 ? 58.236 41.318 -65.962 1.00 10.38 890 ALA A O 1
ATOM 5354 N N . LEU A 1 651 ? 58.551 40.436 -68.012 1.00 10.62 891 LEU A N 1
ATOM 5355 C CA . LEU A 1 651 ? 59.703 39.583 -67.695 1.00 10.22 891 LEU A CA 1
ATOM 5356 C C . LEU A 1 651 ? 60.984 40.302 -68.119 1.00 10.78 891 LEU A C 1
ATOM 5357 O O . LEU A 1 651 ? 61.191 40.622 -69.307 1.00 12.06 891 LEU A O 1
ATOM 5362 N N . GLY A 1 652 ? 61.865 40.634 -67.186 1.00 10.34 892 GLY A N 1
ATOM 5363 C CA . GLY A 1 652 ? 63.112 41.315 -67.507 1.00 10.93 892 GLY A CA 1
ATOM 5364 C C . GLY A 1 652 ? 62.897 42.830 -67.719 1.00 10.83 892 GLY A C 1
ATOM 5365 O O . GLY A 1 652 ? 61.788 43.340 -67.574 1.00 11.40 892 GLY A O 1
ATOM 5366 N N . GLY A 1 653 ? 63.978 43.458 -68.097 1.00 12.07 893 GLY A N 1
ATOM 5367 C CA . GLY A 1 653 ? 64.002 44.819 -68.603 1.00 14.01 893 GLY A CA 1
ATOM 5368 C C . GLY A 1 653 ? 65.282 45.072 -69.350 1.00 13.71 893 GLY A C 1
ATOM 5369 O O . GLY A 1 653 ? 66.109 44.165 -69.473 1.00 13.81 893 GLY A O 1
ATOM 5370 N N . PRO A 1 654 ? 65.429 46.271 -69.916 1.00 15.32 894 PRO A N 1
ATOM 5371 C CA . PRO A 1 654 ? 66.550 46.475 -70.830 1.00 17.36 894 PRO A CA 1
ATOM 5372 C C . PRO A 1 654 ? 67.917 46.365 -70.210 1.00 17.19 894 PRO A C 1
ATOM 5373 O O . PRO A 1 654 ? 68.928 46.154 -70.946 1.00 18.63 894 PRO A O 1
ATOM 5377 N N . SER A 1 655 ? 67.995 46.559 -68.883 1.00 17.19 895 SER A N 1
ATOM 5378 C CA . SER A 1 655 ? 69.256 46.436 -68.137 1.00 18.08 895 SER A CA 1
ATOM 5379 C C . SER A 1 655 ? 69.227 45.183 -67.261 1.00 15.60 895 SER A C 1
ATOM 5380 O O . SER A 1 655 ? 70.134 45.001 -66.446 1.00 15.36 895 SER A O 1
ATOM 5383 N N . ASN A 1 656 ? 68.218 44.318 -67.433 1.00 13.84 896 ASN A N 1
ATOM 5384 C CA . ASN A 1 656 ? 68.034 43.082 -66.659 1.00 12.11 896 ASN A CA 1
ATOM 5385 C C . ASN A 1 656 ? 67.401 42.036 -67.564 1.00 11.49 896 ASN A C 1
ATOM 5386 O O . ASN A 1 656 ? 66.267 41.593 -67.396 1.00 11.60 896 ASN A O 1
ATOM 5391 N N . ARG A 1 657 ? 68.162 41.667 -68.608 1.00 12.56 897 ARG A N 1
ATOM 5392 C CA . ARG A 1 657 ? 67.671 40.699 -69.572 1.00 13.05 897 ARG A CA 1
ATOM 5393 C C . ARG A 1 657 ? 67.888 39.275 -69.090 1.00 12.31 897 ARG A C 1
ATOM 5394 O O . ARG A 1 657 ? 68.939 38.962 -68.537 1.00 12.18 897 ARG A O 1
ATOM 5402 N N . PHE A 1 658 ? 66.942 38.392 -69.279 1.00 11.58 898 PHE A N 1
ATOM 5403 C CA . PHE A 1 658 ? 67.174 36.970 -69.150 1.00 11.33 898 PHE A CA 1
ATOM 5404 C C . PHE A 1 658 ? 67.966 36.537 -70.378 1.00 12.58 898 PHE A C 1
ATOM 5405 O O . PHE A 1 658 ? 67.778 37.056 -71.488 1.00 13.98 898 PHE A O 1
ATOM 5413 N N . THR A 1 659 ? 68.859 35.566 -70.244 1.00 13.00 899 THR A N 1
ATOM 5414 C CA . THR A 1 659 ? 69.639 35.122 -71.402 1.00 14.10 899 THR A CA 1
ATOM 5415 C C . THR A 1 659 ? 68.784 34.573 -72.513 1.00 14.22 899 THR A C 1
ATOM 5416 O O . THR A 1 659 ? 69.071 34.780 -73.678 1.00 16.37 899 THR A O 1
ATOM 5420 N N . THR A 1 660 ? 67.721 33.843 -72.146 1.00 13.64 900 THR A N 1
ATOM 5421 C CA . THR A 1 660 ? 66.795 33.171 -73.038 1.00 14.41 900 THR A CA 1
ATOM 5422 C C . THR A 1 660 ? 65.608 32.709 -72.187 1.00 13.46 900 THR A C 1
ATOM 5423 O O . THR A 1 660 ? 65.604 32.895 -70.957 1.00 12.66 900 THR A O 1
ATOM 5427 N N . ALA A 1 661 ? 64.617 32.096 -72.836 1.00 14.40 901 ALA A N 1
ATOM 5428 C CA . ALA A 1 661 ? 63.559 31.359 -72.152 1.00 13.32 901 ALA A CA 1
ATOM 5429 C C . ALA A 1 661 ? 63.450 29.961 -72.780 1.00 13.98 901 ALA A C 1
ATOM 5430 O O . ALA A 1 661 ? 63.403 29.838 -74.008 1.00 15.49 901 ALA A O 1
ATOM 5432 N N . TYR A 1 662 ? 63.507 28.927 -71.950 1.00 13.87 902 TYR A N 1
ATOM 5433 C CA . TYR A 1 662 ? 63.347 27.550 -72.367 1.00 13.90 902 TYR A CA 1
ATOM 5434 C C . TYR A 1 662 ? 61.856 27.172 -72.316 1.00 13.95 902 TYR A C 1
ATOM 5435 O O . TYR A 1 662 ? 61.286 27.140 -71.217 1.00 13.78 902 TYR A O 1
ATOM 5444 N N . LEU A 1 663 ? 61.266 26.934 -73.490 1.00 14.60 903 LEU A N 1
ATOM 5445 C CA . LEU A 1 663 ? 59.853 26.758 -73.611 1.00 14.43 903 LEU A CA 1
ATOM 5446 C C . LEU A 1 663 ? 59.525 25.455 -74.370 1.00 15.86 903 LEU A C 1
ATOM 5447 O O . LEU A 1 663 ? 60.260 24.995 -75.253 1.00 17.98 903 LEU A O 1
ATOM 5452 N N . GLY A 1 664 ? 58.383 24.893 -74.080 1.00 16.23 904 GLY A N 1
ATOM 5453 C CA . GLY A 1 664 ? 57.966 23.709 -74.854 1.00 17.65 904 GLY A CA 1
ATOM 5454 C C . GLY A 1 664 ? 57.106 24.136 -76.066 1.00 18.40 904 GLY A C 1
ATOM 5455 O O . GLY A 1 664 ? 56.672 23.225 -76.798 1.00 23.65 904 GLY A O 1
ATOM 5456 N N . SER A 1 665 ? 56.852 25.419 -76.276 1.00 19.50 905 SER A N 1
ATOM 5457 C CA A SER A 1 665 ? 56.077 25.934 -77.394 0.80 20.38 905 SER A CA 1
ATOM 5458 C CA B SER A 1 665 ? 56.091 25.923 -77.405 0.20 20.42 905 SER A CA 1
ATOM 5459 C C . SER A 1 665 ? 56.379 27.411 -77.553 1.00 19.18 905 SER A C 1
ATOM 5460 O O . SER A 1 665 ? 56.844 28.028 -76.575 1.00 19.58 905 SER A O 1
ATOM 5465 N N . ASN A 1 666 ? 56.090 27.953 -78.733 1.00 21.39 906 ASN A N 1
ATOM 5466 C CA . ASN A 1 666 ? 56.346 29.384 -78.885 1.00 21.64 906 ASN A CA 1
ATOM 5467 C C . ASN A 1 666 ? 55.459 30.180 -77.929 1.00 19.16 906 ASN A C 1
ATOM 5468 O O . ASN A 1 666 ? 54.386 29.710 -77.505 1.00 19.33 906 ASN A O 1
ATOM 5473 N N . PRO A 1 667 ? 55.883 31.395 -77.580 1.00 19.04 907 PRO A N 1
ATOM 5474 C CA . PRO A 1 667 ? 55.006 32.273 -76.802 1.00 18.19 907 PRO A CA 1
ATOM 5475 C C . PRO A 1 667 ? 53.645 32.487 -77.459 1.00 19.23 907 PRO A C 1
ATOM 5476 O O . PRO A 1 667 ? 53.546 32.486 -78.711 1.00 20.30 907 PRO A O 1
ATOM 5480 N N . ILE A 1 668 ? 52.618 32.634 -76.615 1.00 18.24 908 ILE A N 1
ATOM 5481 C CA . ILE A 1 668 ? 51.256 32.992 -77.013 1.00 18.42 908 ILE A CA 1
ATOM 5482 C C . ILE A 1 668 ? 51.108 34.500 -76.856 1.00 18.27 908 ILE A C 1
ATOM 5483 O O . ILE A 1 668 ? 51.040 35.006 -75.729 1.00 18.44 908 ILE A O 1
ATOM 5488 N N . VAL A 1 669 ? 51.111 35.208 -77.977 1.00 20.13 909 VAL A N 1
ATOM 5489 C CA . VAL A 1 669 ? 51.176 36.672 -78.009 1.00 19.90 909 VAL A CA 1
ATOM 5490 C C . VAL A 1 669 ? 49.800 37.158 -78.428 1.00 21.15 909 VAL A C 1
ATOM 5491 O O . VAL A 1 669 ? 49.299 36.781 -79.514 1.00 22.92 909 VAL A O 1
ATOM 5495 N N . THR A 1 670 ? 49.129 37.975 -77.637 1.00 22.37 910 THR A N 1
ATOM 5496 C CA . THR A 1 670 ? 47.798 38.523 -77.937 1.00 25.11 910 THR A CA 1
ATOM 5497 C C . THR A 1 670 ? 47.648 39.966 -77.488 1.00 26.86 910 THR A C 1
ATOM 5498 O O . THR A 1 670 ? 48.539 40.372 -76.700 1.00 32.11 910 THR A O 1
#

GO terms:
  GO:0098024 virus tail, fiber (C, IDA)
  GO:0044409 symbiont entry into host (P, IDA)
  GO:0016996 endo-alpha-(2,8)-sialidase activity (F, IDA)
  GO:0019062 virion attachment to host cell (P, IDA)
  GO:0016996 endo-alpha-(2,8)-sialidase activity (F, EXP)
  GO:0042802 identical protein binding (F, IPI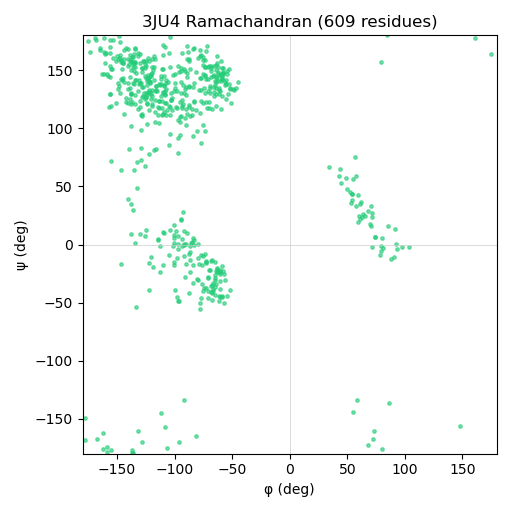)

Organism: Escherichia phage K1F (NCBI:txid344021)

Radius of gyration: 33.51 Å; Cα contacts (8 Å, |Δi|>4): 1693; chains: 1; bounding box: 66×74×129 Å